Protein AF-A0A813GAP5-F1 (afdb_monomer)

Organism: Polarella glacialis (NCBI:txid89957)

Radius of gyration: 27.64 Å; Cα contacts (8 Å, |Δi|>4): 663; chains: 1; bounding box: 76×73×103 Å

Foldseek 3Di:
DDDDDDDDDDDDDDDDDDDDDDDDDDDDDDDDDDDDDDDDDVPPPDDPPDDDDPDDPPPPPDVDPDLDFVCNVCPPCCVLLLLLLLDDFFKKKQFFLLAPPCPCPVLCVLLQWDQFDDLSSLLRIIHRQDPPPVPCPSVPNDRDDFDAHPVQRAGGIGIDFPQLQLLLSVQCQLCVVVVDLAEAEEEEQAQFPPRSVSSNLCNPVSVVSVDDVPDPDDDRHYAYEYEHQDPVRLVSNVVNCVRRPHPVSVVRYHRDNDHLLDLVVLLVRFLHQEYEPAADALQLSVQLVVQLLVVPDPPPDRCDPNHHDDDPDDPDPVSSVVSVPPRRDVVVLLVSLVSSLSNVLSNVSSYDLNHKYKYKYLDDDPSNAVVSVCCNQVVPPHPFHKAKDQDDDVSLVSDNAPDVPADRQWDGDPRYIAGGCSRPSGTGMHMIMMHTD

Nearest PDB structures (foldseek):
  4fp9-assembly1_A  TM=7.943E-01  e=7.924E-19  Homo sapiens
  4fp9-assembly4_D  TM=8.084E-01  e=1.408E-18  Homo sapiens
  7o9m-assembly1_A1  TM=7.989E-01  e=3.752E-19  Homo sapiens
  7of3-assembly1_C  TM=7.895E-01  e=3.974E-19  Homo sapiens
  7ods-assembly1_x  TM=7.814E-01  e=2.231E-18  Homo sapiens

InterPro domains:
  IPR001678 SAM-dependent methyltransferase RsmB-F/NOP2-type domain [PS51686] (81-437)
  IPR023267 RNA (C5-cytosine) methyltransferase [PR02008] (187-197)
  IPR023267 RNA (C5-cytosine) methyltransferase [PR02008] (273-285)
  IPR023267 RNA (C5-cytosine) methyltransferase [PR02008] (354-370)
  IPR023267 RNA (C5-cytosine) methyltransferase [PTHR22807] (160-380)
  IPR029063 S-adenosyl-L-methionine-dependent methyltransferase superfamily [G3DSA:3.40.50.150] (67-434)
  IPR029063 S-adenosyl-L-methionine-dependent methyltransferase superfamily [SSF53335] (155-434)
  IPR049560 SAM-dependent methyltransferase RsmB-F/NOP2-type, catalytic core [PF01189] (185-283)

pLDDT: mean 74.93, std 25.55, range [23.34, 98.62]

Solvent-accessible surface area (backbone atoms only — not comparable to full-atom values): 26090 Å² total; per-residue (Å²): 134,89,81,88,92,86,90,91,85,83,90,87,88,83,88,87,82,89,77,92,83,86,88,88,80,91,85,90,90,88,91,82,88,84,87,84,80,77,100,76,79,89,70,76,76,70,84,77,72,88,74,78,74,80,82,78,80,78,79,74,86,67,92,63,93,67,86,66,37,70,52,69,77,43,47,90,50,28,68,54,41,52,54,32,46,74,45,82,78,57,64,22,31,40,47,34,64,66,22,60,87,69,70,45,49,67,61,38,47,75,72,54,32,42,73,33,53,64,63,37,27,74,44,32,28,27,30,65,85,56,91,88,62,86,50,89,81,56,95,72,86,67,81,76,82,63,54,57,28,92,89,70,62,21,28,30,39,48,81,38,42,57,42,62,44,47,55,39,45,53,43,50,51,62,43,53,83,61,66,60,91,58,72,44,36,34,37,30,44,42,34,52,62,28,70,43,54,48,45,46,43,43,55,72,50,39,61,74,59,67,67,56,97,83,67,86,69,81,75,72,56,53,37,38,36,33,24,18,67,51,73,67,46,38,50,47,20,58,51,44,48,65,39,48,44,51,79,72,59,49,75,34,47,51,75,41,84,40,54,45,53,40,42,84,59,50,57,78,75,41,66,17,46,33,35,37,35,53,39,77,58,76,32,50,51,62,49,40,56,52,43,43,69,66,68,56,64,98,78,63,82,78,67,42,100,90,48,89,69,73,73,93,64,74,65,57,72,65,54,48,49,51,34,74,60,58,78,63,61,54,68,56,36,54,52,32,22,52,53,42,34,40,25,49,53,25,46,56,78,29,39,37,80,91,21,43,38,21,43,29,31,44,34,83,54,52,61,60,39,53,49,24,56,44,50,59,59,71,64,68,82,54,102,62,62,61,43,62,48,55,76,91,57,67,62,68,73,22,48,86,75,58,62,96,88,54,66,73,46,66,40,75,54,99,41,13,37,35,30,43,22,62,62,70,44,30,50,50,24,32,35,26,42,37,36,59,113

Structure (mmCIF, N/CA/C/O backbone):
data_AF-A0A813GAP5-F1
#
_entry.id   AF-A0A813GAP5-F1
#
loop_
_atom_site.group_PDB
_atom_site.id
_atom_site.type_symbol
_atom_site.label_atom_id
_atom_site.label_alt_id
_atom_site.label_comp_id
_atom_site.label_asym_id
_atom_site.label_entity_id
_atom_site.label_seq_id
_atom_site.pdbx_PDB_ins_code
_atom_site.Cartn_x
_atom_site.Cartn_y
_atom_site.Cartn_z
_atom_site.occupancy
_atom_site.B_iso_or_equiv
_atom_site.auth_seq_id
_atom_site.auth_comp_id
_atom_site.auth_asym_id
_atom_site.auth_atom_id
_atom_site.pdbx_PDB_model_num
ATOM 1 N N . MET A 1 1 ? -48.094 9.327 63.897 1.00 32.97 1 MET A N 1
ATOM 2 C CA . MET A 1 1 ? -47.807 8.462 65.067 1.00 32.97 1 MET A CA 1
ATOM 3 C C . MET A 1 1 ? -46.665 7.540 64.631 1.00 32.97 1 MET A C 1
ATOM 5 O O . MET A 1 1 ? -46.788 6.983 63.554 1.00 32.97 1 MET A O 1
ATOM 9 N N . ALA A 1 2 ? -45.441 7.646 65.166 1.00 32.38 2 ALA A N 1
ATOM 10 C CA . ALA A 1 2 ? -44.987 7.247 66.517 1.00 32.38 2 ALA A CA 1
ATOM 11 C C . ALA A 1 2 ? -44.804 5.704 66.615 1.00 32.38 2 ALA A C 1
ATOM 13 O O . ALA A 1 2 ? -45.717 4.997 66.215 1.00 32.38 2 ALA A O 1
ATOM 14 N N . THR A 1 3 ? -43.685 5.119 67.092 1.00 31.72 3 THR A N 1
ATOM 15 C CA . THR A 1 3 ? -42.487 5.697 67.765 1.00 31.72 3 THR A CA 1
ATOM 16 C C . THR A 1 3 ? -41.275 4.728 67.818 1.00 31.72 3 THR A C 1
ATOM 18 O O . THR A 1 3 ? -41.477 3.525 67.767 1.00 31.72 3 THR A O 1
ATOM 21 N N . SER A 1 4 ? -40.064 5.263 68.090 1.00 31.27 4 SER A N 1
ATOM 22 C CA . SER A 1 4 ? -38.826 4.590 68.603 1.00 31.27 4 SER A CA 1
ATOM 23 C C . SER A 1 4 ? -38.105 3.570 67.683 1.00 31.27 4 SER A C 1
ATOM 25 O O . SER A 1 4 ? -38.761 2.740 67.079 1.00 31.27 4 SER A O 1
ATOM 27 N N . ARG A 1 5 ? -36.778 3.547 67.420 1.00 35.41 5 ARG A N 1
ATOM 28 C CA . ARG A 1 5 ? -35.479 3.944 68.059 1.00 35.41 5 ARG A CA 1
ATOM 29 C C . ARG A 1 5 ? -34.800 2.899 68.976 1.00 35.41 5 ARG A C 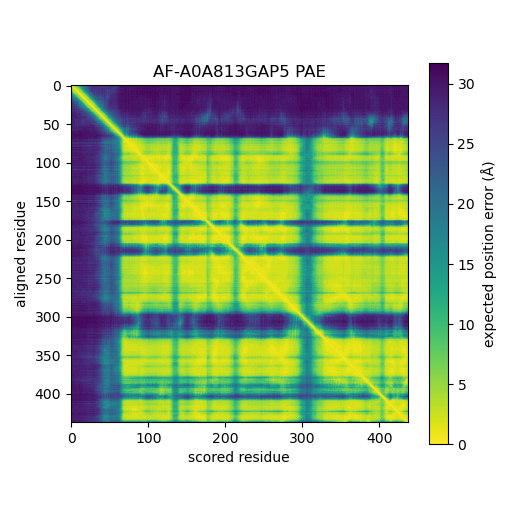1
ATOM 31 O O . ARG A 1 5 ? -35.239 2.735 70.105 1.00 35.41 5 ARG A O 1
ATOM 38 N N . GLN A 1 6 ? -33.631 2.393 68.537 1.00 31.12 6 GLN A N 1
ATOM 39 C CA . GLN A 1 6 ? -32.286 2.305 69.191 1.00 31.12 6 GLN A CA 1
ATOM 40 C C . GLN A 1 6 ? -31.352 1.514 68.223 1.00 31.12 6 GLN A C 1
ATOM 42 O O . GLN A 1 6 ? -31.842 0.603 67.571 1.00 31.12 6 GLN A O 1
ATOM 47 N N . LYS A 1 7 ? -30.101 1.866 67.856 1.00 32.25 7 LYS A N 1
ATOM 48 C CA . LYS A 1 7 ? -28.858 2.365 68.516 1.00 32.25 7 LYS A CA 1
ATOM 49 C C . LYS A 1 7 ? -27.957 1.267 69.139 1.00 32.25 7 LYS A C 1
ATOM 51 O O . LYS A 1 7 ? -28.146 0.974 70.309 1.00 32.25 7 LYS A O 1
ATOM 56 N N . HIS A 1 8 ? -26.910 0.794 68.429 1.00 27.58 8 HIS A N 1
ATOM 57 C CA . HIS A 1 8 ? -25.470 1.087 68.701 1.00 27.58 8 HIS A CA 1
ATOM 58 C C . HIS A 1 8 ? -24.443 0.235 67.894 1.00 27.58 8 HIS A C 1
ATOM 60 O O . HIS A 1 8 ? -24.809 -0.647 67.130 1.00 27.58 8 HIS A O 1
ATOM 66 N N . CYS A 1 9 ? -23.156 0.587 68.040 1.00 27.31 9 CYS A N 1
ATOM 67 C CA . CYS A 1 9 ? -21.903 0.022 67.480 1.00 27.31 9 CYS A CA 1
ATOM 68 C C . CYS A 1 9 ? -20.840 0.070 68.639 1.00 27.31 9 CYS A C 1
ATOM 70 O O . CYS A 1 9 ? -21.238 0.566 69.699 1.00 27.31 9 CYS A O 1
ATOM 72 N N . PRO A 1 10 ? -19.529 -0.300 68.544 1.00 43.44 10 PRO A N 1
ATOM 73 C CA . PRO A 1 10 ? -18.728 -0.856 67.435 1.00 43.44 10 PRO A CA 1
ATOM 74 C C . PRO A 1 10 ? -17.697 -1.974 67.826 1.00 43.44 10 PRO A C 1
ATOM 76 O O . PRO A 1 10 ? -17.634 -2.422 68.962 1.00 43.44 10 PRO A O 1
ATOM 79 N N . HIS A 1 11 ? -16.803 -2.317 66.878 1.00 28.80 11 HIS A N 1
ATOM 80 C CA . HIS A 1 11 ? -15.436 -2.881 67.041 1.00 28.80 11 HIS A CA 1
ATOM 81 C C . HIS A 1 11 ? -15.176 -4.254 67.716 1.00 28.80 11 HIS A C 1
ATOM 83 O O . HIS A 1 11 ? -15.356 -4.422 68.917 1.00 28.80 11 HIS A O 1
ATOM 89 N N . ARG A 1 12 ? -14.387 -5.099 67.016 1.00 29.42 12 ARG A N 1
ATOM 90 C CA . ARG A 1 12 ? -13.007 -5.478 67.436 1.00 29.42 12 ARG A CA 1
ATOM 91 C C . ARG A 1 12 ? -12.183 -6.128 66.305 1.00 29.42 12 ARG A C 1
ATOM 93 O O . ARG A 1 12 ? -12.728 -6.822 65.458 1.00 29.42 12 ARG A O 1
ATOM 100 N N . ARG A 1 13 ? -10.857 -5.916 66.319 1.00 30.92 13 ARG A N 1
ATOM 101 C CA . ARG A 1 13 ? -9.849 -6.670 65.534 1.00 30.92 13 ARG A CA 1
ATOM 102 C C . ARG A 1 13 ? -9.282 -7.814 66.387 1.00 30.92 13 ARG A C 1
ATOM 104 O O . ARG A 1 13 ? -9.072 -7.587 67.578 1.00 30.92 13 ARG A O 1
ATOM 111 N N . ARG A 1 14 ? -8.883 -8.943 65.783 1.00 31.77 14 ARG A N 1
ATOM 112 C CA . ARG A 1 14 ? -7.803 -9.822 66.291 1.00 31.77 14 ARG A CA 1
ATOM 113 C C . ARG A 1 14 ? -7.036 -10.489 65.141 1.00 31.77 14 ARG A C 1
ATOM 115 O O . ARG A 1 14 ? -7.650 -10.943 64.185 1.00 31.77 14 ARG A O 1
ATOM 122 N N . LEU A 1 15 ? -5.709 -10.543 65.272 1.00 29.84 15 LEU A N 1
ATOM 123 C CA . LEU A 1 15 ? -4.814 -11.443 64.532 1.00 29.84 15 LEU A CA 1
ATOM 124 C C . LEU A 1 15 ? -4.666 -12.743 65.335 1.00 29.84 15 LEU A C 1
ATOM 126 O O . LEU A 1 15 ? -4.629 -12.661 66.563 1.00 29.84 15 LEU A O 1
ATOM 130 N N . ILE A 1 16 ? -4.460 -13.879 64.661 1.00 30.30 16 ILE A N 1
ATOM 131 C CA . ILE A 1 16 ? -3.707 -15.047 65.164 1.00 30.30 16 ILE A CA 1
ATOM 132 C C . ILE A 1 16 ? -2.895 -15.621 63.980 1.00 30.30 16 ILE A C 1
ATOM 134 O O . ILE A 1 16 ? -3.357 -15.564 62.841 1.00 30.30 16 ILE A O 1
ATOM 138 N N . CYS A 1 17 ? -1.684 -16.123 64.246 1.00 26.16 17 CYS A N 1
ATOM 139 C CA . CYS A 1 17 ? -0.756 -16.735 63.276 1.00 26.16 17 CYS A CA 1
ATOM 140 C C . CYS A 1 17 ? -0.567 -18.247 63.564 1.00 26.16 17 CYS A C 1
ATOM 142 O O . CYS A 1 17 ? -1.227 -18.761 64.462 1.00 26.16 17 CYS A O 1
ATOM 144 N N . PHE A 1 18 ? 0.406 -18.895 62.893 1.00 27.28 18 PHE A N 1
ATOM 145 C CA . PHE A 1 18 ? 0.869 -20.295 63.084 1.00 27.28 18 PHE A CA 1
ATOM 146 C C . PHE A 1 18 ? -0.072 -21.385 62.520 1.00 27.28 18 PHE A C 1
ATOM 148 O O . PHE A 1 18 ? -1.286 -21.234 62.575 1.00 27.28 18 PHE A O 1
ATOM 155 N N . SER A 1 19 ? 0.386 -22.502 61.932 1.00 27.84 19 SER A N 1
ATOM 156 C CA . SER A 1 19 ? 1.729 -22.971 61.498 1.00 27.84 19 SER A CA 1
ATOM 157 C C . SER A 1 19 ? 1.547 -23.751 60.176 1.00 27.84 19 SER A C 1
ATOM 159 O O . SER A 1 19 ? 0.497 -24.344 59.964 1.00 27.84 19 SER A O 1
ATOM 161 N N . VAL A 1 20 ? 2.434 -23.704 59.177 1.00 28.06 20 VAL A N 1
ATOM 162 C CA . VAL A 1 20 ? 3.736 -24.405 59.091 1.00 28.06 20 VAL A CA 1
ATOM 163 C C . VAL A 1 20 ? 3.694 -25.870 59.553 1.00 28.06 20 VAL A C 1
ATOM 165 O O . VAL A 1 20 ? 3.927 -26.174 60.717 1.00 28.06 20 VAL A O 1
ATOM 168 N N . LEU A 1 21 ? 3.551 -26.790 58.600 1.00 29.23 21 LEU A N 1
ATOM 169 C CA . LEU A 1 21 ? 4.297 -28.047 58.633 1.00 29.23 21 LEU A CA 1
ATOM 170 C C . LEU A 1 21 ? 4.690 -28.414 57.200 1.00 29.23 21 LEU A C 1
ATOM 172 O O . LEU A 1 21 ? 3.867 -28.339 56.290 1.00 29.23 21 LEU A O 1
ATOM 176 N N . ALA A 1 22 ? 5.950 -28.782 57.003 1.00 28.31 22 ALA A N 1
ATOM 177 C CA . ALA A 1 22 ? 6.469 -29.269 55.734 1.00 28.31 22 ALA A CA 1
ATOM 178 C C . ALA A 1 22 ? 7.075 -30.656 55.950 1.00 28.31 22 ALA A C 1
ATOM 180 O O . ALA A 1 22 ? 7.676 -30.905 56.994 1.00 28.31 22 ALA A O 1
ATOM 181 N N . LEU A 1 23 ? 6.987 -31.520 54.942 1.00 27.92 23 LEU A N 1
ATOM 182 C CA . LEU A 1 23 ? 7.902 -32.646 54.808 1.00 27.92 23 LEU A CA 1
ATOM 183 C C . LEU A 1 23 ? 8.300 -32.776 53.337 1.00 27.92 23 LEU A C 1
ATOM 185 O O . LEU A 1 23 ? 7.443 -32.820 52.457 1.00 27.92 23 LEU A O 1
ATOM 189 N N . LEU A 1 24 ? 9.605 -32.767 53.079 1.00 29.19 24 LEU A N 1
ATOM 190 C CA . LEU A 1 24 ? 10.184 -32.733 51.740 1.00 29.19 24 LEU A CA 1
ATOM 191 C C . LEU A 1 24 ? 11.484 -33.539 51.772 1.00 29.19 24 LEU A C 1
ATOM 193 O O . LEU A 1 24 ? 12.425 -33.158 52.462 1.00 29.19 24 LEU A O 1
ATOM 197 N N . VAL A 1 25 ? 11.525 -34.646 51.027 1.00 28.17 25 VAL A N 1
ATOM 198 C CA . VAL A 1 25 ? 12.720 -35.473 50.788 1.00 28.17 25 VAL A CA 1
ATOM 199 C C . VAL A 1 25 ? 12.652 -35.888 49.300 1.00 28.17 25 VAL A C 1
ATOM 201 O O . VAL A 1 25 ? 11.611 -36.391 48.893 1.00 28.17 25 VAL A O 1
ATOM 204 N N . PHE A 1 26 ? 13.530 -35.454 48.377 1.00 27.23 26 PHE A N 1
ATOM 205 C CA . PHE A 1 26 ? 14.974 -35.753 48.173 1.00 27.23 26 PHE A CA 1
ATOM 206 C C . PHE A 1 26 ? 15.254 -37.206 47.704 1.00 27.23 26 PHE A C 1
ATOM 208 O O . PHE A 1 26 ? 14.568 -38.108 48.163 1.00 27.23 26 PHE A O 1
ATOM 215 N N . VAL A 1 27 ? 16.257 -37.548 46.866 1.00 28.38 27 VAL A N 1
ATOM 216 C CA . VAL A 1 27 ? 17.130 -36.849 45.863 1.00 28.38 27 VAL A CA 1
ATOM 217 C C . VAL A 1 27 ? 17.968 -37.946 45.136 1.00 28.38 27 VAL A C 1
ATOM 219 O O . VAL A 1 27 ? 18.045 -39.047 45.669 1.00 28.38 27 VAL A O 1
ATOM 222 N N . LEU A 1 28 ? 18.649 -37.820 43.982 1.00 26.97 28 LEU A N 1
ATOM 223 C CA . LEU A 1 28 ? 18.923 -36.755 42.983 1.00 26.97 28 LEU A CA 1
ATOM 224 C C . LEU A 1 28 ? 18.456 -37.276 41.579 1.00 26.97 28 LEU A C 1
ATOM 226 O O . LEU A 1 28 ? 17.407 -37.907 41.569 1.00 26.97 28 LEU A O 1
ATOM 230 N N . SER A 1 29 ? 19.012 -37.122 40.356 1.00 25.95 29 SER A N 1
ATOM 231 C CA . SER A 1 29 ? 20.160 -36.474 39.648 1.00 25.95 29 SER A CA 1
ATOM 232 C C . SER A 1 29 ? 19.762 -36.394 38.144 1.00 25.95 29 SER A C 1
ATOM 234 O O . SER A 1 29 ? 18.914 -37.177 37.732 1.00 25.95 29 SER A O 1
ATOM 236 N N . THR A 1 30 ? 20.293 -35.593 37.206 1.00 28.34 30 THR A N 1
ATOM 237 C CA . THR A 1 30 ? 21.153 -34.387 37.181 1.00 28.34 30 THR A CA 1
ATOM 238 C C . THR A 1 30 ? 21.088 -33.800 35.761 1.00 28.34 30 THR A C 1
ATOM 240 O O . THR A 1 30 ? 21.492 -34.490 34.830 1.00 28.34 30 THR A O 1
ATOM 243 N N . ASN A 1 31 ? 20.643 -32.546 35.588 1.00 25.08 31 ASN A N 1
ATOM 244 C CA . ASN A 1 31 ? 21.322 -31.536 34.750 1.00 25.08 31 ASN A CA 1
ATOM 245 C C . ASN A 1 31 ? 20.569 -30.191 34.705 1.00 25.08 31 ASN A C 1
ATOM 247 O O . ASN A 1 31 ? 19.380 -30.114 34.403 1.00 25.08 31 ASN A O 1
ATOM 251 N N . ARG A 1 32 ? 21.317 -29.126 34.994 1.00 26.50 32 ARG A N 1
ATOM 252 C CA . ARG A 1 32 ? 21.067 -27.696 34.743 1.00 26.50 32 ARG A CA 1
ATOM 253 C C . ARG A 1 32 ? 22.462 -27.061 34.697 1.00 26.50 32 ARG A C 1
ATOM 255 O O . ARG A 1 32 ? 23.306 -27.479 35.490 1.00 26.50 32 ARG A O 1
ATOM 262 N N . PRO A 1 33 ? 22.718 -26.112 33.789 1.00 26.16 33 PRO A N 1
ATOM 263 C CA . PRO A 1 33 ? 22.191 -24.752 33.957 1.00 26.16 33 PRO A CA 1
ATOM 264 C C . PRO A 1 33 ? 21.557 -24.224 32.641 1.00 26.16 33 PRO A C 1
ATOM 266 O O . PRO A 1 33 ? 21.410 -24.993 31.701 1.00 26.16 33 PRO A O 1
ATOM 269 N N . GLU A 1 34 ? 21.043 -22.998 32.500 1.00 23.34 34 GLU A N 1
ATOM 270 C CA . GLU A 1 34 ? 21.000 -21.808 33.371 1.00 23.34 34 GLU A CA 1
ATOM 271 C C . GLU A 1 34 ? 19.559 -21.280 33.557 1.00 23.34 34 GLU A C 1
ATOM 273 O O . GLU A 1 34 ? 18.608 -21.741 32.924 1.00 23.34 34 GLU A O 1
ATOM 278 N N . ARG A 1 35 ? 19.384 -20.278 34.429 1.00 29.66 35 ARG A N 1
ATOM 279 C CA . ARG A 1 35 ? 18.215 -19.382 34.431 1.00 29.66 35 ARG A CA 1
ATOM 280 C C . ARG A 1 35 ? 18.698 -17.969 34.113 1.00 29.66 35 ARG A C 1
ATOM 282 O O . ARG A 1 35 ? 19.306 -17.352 34.982 1.00 29.66 35 ARG A O 1
ATOM 289 N N . HIS A 1 36 ? 18.365 -17.447 32.935 1.00 24.34 36 HIS A N 1
ATOM 290 C CA . HIS A 1 36 ? 18.523 -16.022 32.623 1.00 24.34 36 HIS A CA 1
ATOM 291 C C . HIS A 1 36 ? 17.184 -15.253 32.743 1.00 24.34 36 HIS A C 1
ATOM 293 O O . HIS A 1 36 ? 16.124 -15.885 32.790 1.00 24.34 36 HIS A O 1
ATOM 299 N N . PRO A 1 37 ? 17.213 -13.917 32.942 1.00 26.75 37 PRO A N 1
ATOM 300 C CA . PRO A 1 37 ? 16.136 -13.199 33.632 1.00 26.75 37 PRO A CA 1
ATOM 301 C C . PRO A 1 37 ? 15.195 -12.393 32.715 1.00 26.75 37 PRO A C 1
ATOM 303 O O . PRO A 1 37 ? 15.555 -12.084 31.591 1.00 26.75 37 PRO A O 1
ATOM 306 N N . GLN A 1 38 ? 14.062 -11.954 33.293 1.00 23.53 38 GLN A N 1
ATOM 307 C CA . GLN A 1 38 ? 13.274 -10.739 32.962 1.00 23.53 38 GLN A CA 1
ATOM 308 C C . GLN A 1 38 ? 12.760 -10.599 31.503 1.00 23.53 38 GLN A C 1
ATOM 310 O O . GLN A 1 38 ? 13.500 -10.556 30.537 1.00 23.53 38 GLN A O 1
ATOM 315 N N . VAL A 1 39 ? 11.457 -10.448 31.242 1.00 32.47 39 VAL A N 1
ATOM 316 C CA . VAL A 1 39 ? 10.607 -9.312 31.671 1.00 32.47 39 VAL A CA 1
ATOM 317 C C . VAL A 1 39 ? 11.249 -7.937 31.371 1.00 32.47 39 VAL A C 1
ATOM 319 O O . VAL A 1 39 ? 11.177 -7.023 32.186 1.00 32.47 39 VAL A O 1
ATOM 322 N N . ALA A 1 40 ? 11.904 -7.777 30.208 1.00 26.92 40 ALA A N 1
ATOM 323 C CA . ALA A 1 40 ? 12.468 -6.488 29.778 1.00 26.92 40 ALA A CA 1
ATOM 324 C C . ALA A 1 40 ? 12.705 -6.338 28.249 1.00 26.92 40 ALA A C 1
ATOM 326 O O . ALA A 1 40 ? 13.838 -6.105 27.839 1.00 26.92 40 ALA A O 1
ATOM 327 N N . LEU A 1 41 ? 11.667 -6.392 27.391 1.00 27.52 41 LEU A N 1
ATOM 328 C CA . LEU A 1 41 ? 11.830 -6.077 25.948 1.00 27.52 41 LEU A CA 1
ATOM 329 C C . LEU A 1 41 ? 10.796 -5.114 25.318 1.00 27.52 41 LEU A C 1
ATOM 331 O O . LEU A 1 41 ? 10.712 -5.009 24.103 1.00 27.52 41 LEU A O 1
ATOM 335 N N . LEU A 1 42 ? 10.097 -4.309 26.128 1.00 27.69 42 LEU A N 1
ATOM 336 C CA . LEU A 1 42 ? 9.394 -3.090 25.668 1.00 27.69 42 LEU A CA 1
ATOM 337 C C . LEU A 1 42 ? 10.173 -1.802 26.017 1.00 27.69 42 LEU A C 1
ATOM 339 O O . LEU A 1 42 ? 9.601 -0.739 26.226 1.00 27.69 42 LEU A O 1
ATOM 3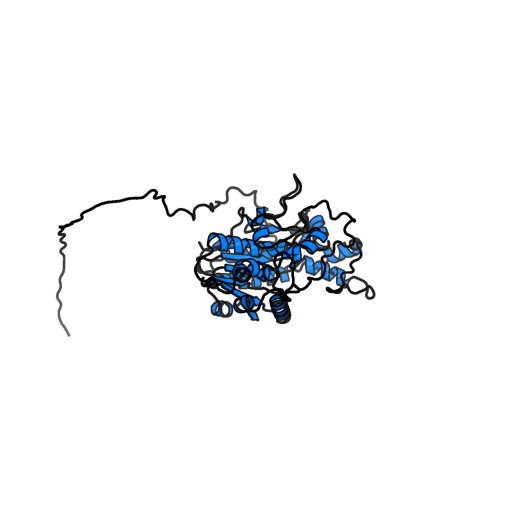43 N N . ARG A 1 43 ? 11.506 -1.901 26.132 1.00 26.08 43 ARG A N 1
ATOM 344 C CA . ARG A 1 43 ? 12.414 -0.772 26.434 1.00 26.08 43 ARG A CA 1
ATOM 345 C C . ARG A 1 43 ? 13.469 -0.507 25.348 1.00 26.08 43 ARG A C 1
ATOM 347 O O . ARG A 1 43 ? 14.331 0.343 25.546 1.00 26.08 43 ARG A O 1
ATOM 354 N N . GLY A 1 44 ? 13.403 -1.223 24.220 1.00 25.33 44 GLY A N 1
ATOM 355 C CA . GLY A 1 44 ? 14.286 -1.011 23.064 1.00 25.33 44 GLY A CA 1
ATOM 356 C C . GLY A 1 44 ? 13.908 0.229 22.248 1.00 25.33 44 GLY A C 1
ATOM 357 O O . GLY A 1 44 ? 14.775 1.034 21.913 1.00 25.33 44 GLY A O 1
ATOM 358 N N . LEU A 1 45 ? 12.608 0.434 22.007 1.00 32.56 45 LEU A N 1
ATOM 359 C CA . LEU A 1 45 ? 12.086 1.667 21.418 1.00 32.56 45 LEU A CA 1
ATOM 360 C C . LEU A 1 45 ? 12.186 2.798 22.448 1.00 32.56 45 LEU A C 1
ATOM 362 O O . LEU A 1 45 ? 11.367 2.914 23.361 1.00 32.56 45 LEU A O 1
ATOM 366 N N . ARG A 1 46 ? 13.225 3.629 22.328 1.00 25.81 46 ARG A N 1
ATOM 367 C CA . ARG A 1 46 ? 13.359 4.827 23.160 1.00 25.81 46 ARG A CA 1
ATOM 368 C C . ARG A 1 46 ? 12.270 5.826 22.784 1.00 25.81 46 ARG A C 1
ATOM 370 O O . ARG A 1 46 ? 12.200 6.269 21.644 1.00 25.81 46 ARG A O 1
ATOM 377 N N . SER A 1 47 ? 11.490 6.250 23.776 1.00 29.89 47 SER A N 1
ATOM 378 C CA . SER A 1 47 ? 10.714 7.486 23.684 1.00 29.89 47 SER A CA 1
ATOM 379 C C . SER A 1 47 ? 11.678 8.655 23.458 1.00 29.89 47 SER A C 1
ATOM 381 O O . SER A 1 47 ? 12.365 9.104 24.383 1.00 29.89 47 SER A O 1
ATOM 383 N N . CYS A 1 48 ? 11.751 9.130 22.216 1.00 28.19 48 CYS A N 1
ATOM 384 C CA . CYS A 1 48 ? 12.395 10.390 21.885 1.00 28.19 48 CYS A CA 1
ATOM 385 C C . CYS A 1 48 ? 11.552 11.522 22.473 1.00 28.19 48 CYS A C 1
ATOM 387 O O . CYS A 1 48 ? 10.569 11.957 21.878 1.00 28.19 48 CYS A O 1
ATOM 389 N N . ARG A 1 49 ? 11.940 12.014 23.653 1.00 26.58 49 ARG A N 1
ATOM 390 C CA . ARG A 1 49 ? 11.494 13.336 24.105 1.00 26.58 49 ARG A CA 1
ATOM 391 C C . ARG A 1 49 ? 12.017 14.350 23.093 1.00 26.58 49 ARG A C 1
ATOM 393 O O . ARG A 1 49 ? 13.221 14.365 22.846 1.00 26.58 49 ARG A O 1
ATOM 400 N N . CYS A 1 50 ? 11.135 15.165 22.523 1.00 27.92 50 CYS A N 1
ATOM 401 C CA . CYS A 1 50 ? 11.489 16.144 21.500 1.00 27.92 50 CYS A CA 1
ATOM 402 C C . CYS A 1 50 ? 12.541 17.127 22.039 1.00 27.92 50 CYS A C 1
ATOM 404 O O . CYS A 1 50 ? 12.226 18.022 22.822 1.00 27.92 50 CYS A O 1
ATOM 406 N N . ALA A 1 51 ? 13.798 16.935 21.643 1.00 26.78 51 ALA A N 1
ATOM 407 C CA . ALA A 1 51 ? 14.929 17.735 22.084 1.00 26.78 51 ALA A CA 1
ATOM 408 C C . ALA A 1 51 ? 15.363 18.665 20.948 1.00 26.78 51 ALA A C 1
ATOM 410 O O . ALA A 1 51 ? 16.104 18.248 20.065 1.00 26.78 51 ALA A O 1
ATOM 411 N N . GLY A 1 52 ? 14.885 19.912 20.981 1.00 31.42 52 GLY A N 1
ATOM 412 C CA . GLY A 1 52 ? 15.400 21.003 20.147 1.00 31.42 52 GLY A CA 1
ATOM 413 C C . GLY A 1 52 ? 15.376 20.743 18.639 1.00 31.42 52 GLY A C 1
ATOM 414 O O . GLY A 1 52 ? 16.431 20.687 18.013 1.00 31.42 52 GLY A O 1
ATOM 415 N N . GLY A 1 53 ? 14.183 20.647 18.044 1.00 26.50 53 GLY A N 1
ATOM 416 C CA . GLY A 1 53 ? 14.064 20.866 16.599 1.00 26.50 53 GLY A CA 1
ATOM 417 C C . GLY A 1 53 ? 14.526 22.287 16.224 1.00 26.50 53 GLY A C 1
ATOM 418 O O . GLY A 1 53 ? 14.479 23.180 17.078 1.00 26.50 53 GLY A O 1
ATOM 419 N N . PRO A 1 54 ? 14.978 22.525 14.978 1.00 28.25 54 PRO A N 1
ATOM 420 C CA . PRO A 1 54 ? 15.250 23.880 14.507 1.00 28.25 54 PRO A CA 1
ATOM 421 C C . PRO A 1 54 ? 13.985 24.744 14.621 1.00 28.25 54 PRO A C 1
ATOM 423 O O . PRO A 1 54 ? 12.869 24.233 14.533 1.00 28.25 54 PRO A O 1
ATOM 426 N N . SER A 1 55 ? 14.173 26.048 14.837 1.00 26.36 55 SER A N 1
ATOM 427 C CA . SER A 1 55 ? 13.094 27.011 15.091 1.00 26.36 55 SER A CA 1
ATOM 428 C C . SER A 1 55 ? 11.954 26.901 14.079 1.00 26.36 55 SER A C 1
ATOM 430 O O . SER A 1 55 ? 12.209 26.905 12.873 1.00 26.36 55 SER A O 1
ATOM 432 N N . GLU A 1 56 ? 10.716 26.872 14.578 1.00 26.14 56 GLU A N 1
ATOM 433 C CA . GLU A 1 56 ? 9.508 26.830 13.753 1.00 26.14 56 GLU A CA 1
ATOM 434 C C . GLU A 1 56 ? 9.545 27.912 12.659 1.00 26.14 56 GLU A C 1
ATOM 436 O O . GLU A 1 56 ? 9.772 29.088 12.971 1.00 26.14 56 GLU A O 1
ATOM 441 N N . PRO A 1 57 ? 9.277 27.574 11.383 1.00 28.66 57 PRO A N 1
ATOM 442 C CA . PRO A 1 57 ? 8.892 28.587 10.419 1.00 28.66 57 PRO A CA 1
ATOM 443 C C . PRO A 1 57 ? 7.535 29.132 10.869 1.00 28.66 57 PRO A C 1
ATOM 445 O O . PRO A 1 57 ? 6.516 28.457 10.737 1.00 28.66 57 PRO A O 1
ATOM 448 N N . VAL A 1 58 ? 7.531 30.337 11.446 1.00 25.73 58 VAL A N 1
ATOM 449 C CA . VAL A 1 58 ? 6.314 30.990 11.945 1.00 25.73 58 VAL A CA 1
ATOM 450 C C . VAL A 1 58 ? 5.310 31.104 10.799 1.00 25.73 58 VAL A C 1
ATOM 452 O O . VAL A 1 58 ? 5.452 31.956 9.919 1.00 25.73 58 VAL A O 1
ATOM 455 N N . VAL A 1 59 ? 4.289 30.244 10.819 1.00 33.16 59 VAL A N 1
ATOM 456 C CA . VAL A 1 59 ? 3.170 30.292 9.877 1.00 33.16 59 VAL A CA 1
ATOM 457 C C . VAL A 1 59 ? 2.382 31.555 10.191 1.00 33.16 59 VAL A C 1
ATOM 459 O O . VAL A 1 59 ? 1.556 31.591 11.103 1.00 33.16 59 VAL A O 1
ATOM 462 N N . SER A 1 60 ? 2.690 32.626 9.464 1.00 25.95 60 SER A N 1
ATOM 463 C CA . SER A 1 60 ? 2.028 33.909 9.634 1.00 25.95 60 SER A CA 1
ATOM 464 C C . SER A 1 60 ? 0.547 33.752 9.298 1.00 25.95 60 SER A C 1
ATOM 466 O O . SER A 1 60 ? 0.168 33.406 8.180 1.00 25.95 60 SER A O 1
ATOM 468 N N . THR A 1 61 ? -0.311 34.005 10.285 1.00 31.78 61 THR A N 1
ATOM 469 C CA . THR A 1 61 ? -1.770 33.878 10.182 1.00 31.78 61 THR A CA 1
ATOM 470 C C . THR A 1 61 ? -2.389 35.043 9.403 1.00 31.78 61 THR A C 1
ATOM 472 O O . THR A 1 61 ? -3.300 35.728 9.863 1.00 31.78 61 THR A O 1
ATOM 475 N N . SER A 1 62 ? -1.898 35.263 8.182 1.00 29.42 62 SER A N 1
ATOM 476 C CA . SER A 1 62 ? -2.546 36.120 7.196 1.00 29.42 62 SER A CA 1
ATOM 477 C C . SER A 1 62 ? -3.825 35.437 6.722 1.00 29.42 62 SER A C 1
ATOM 479 O O . SER A 1 62 ? -3.782 34.389 6.080 1.00 29.42 62 SER A O 1
ATOM 481 N N . SER A 1 63 ? -4.976 36.033 7.025 1.00 33.38 63 SER A N 1
ATOM 482 C CA . SER A 1 63 ? -6.316 35.527 6.699 1.00 33.38 63 SER A CA 1
ATOM 483 C C . SER A 1 63 ? -6.692 35.690 5.216 1.00 33.38 63 SER A C 1
ATOM 485 O O . SER A 1 63 ? -7.839 35.970 4.870 1.00 33.38 63 SER A O 1
ATOM 487 N N . THR A 1 64 ? -5.724 35.490 4.321 1.00 32.19 64 THR A N 1
ATOM 488 C CA . THR A 1 64 ? -5.939 35.473 2.873 1.00 32.19 64 THR A CA 1
ATOM 489 C C . THR A 1 64 ? -6.215 34.038 2.427 1.00 32.19 64 THR A C 1
ATOM 491 O O . THR A 1 64 ? -5.437 33.138 2.736 1.00 32.19 64 THR A O 1
ATOM 494 N N . LEU A 1 65 ? -7.286 33.810 1.659 1.00 41.03 65 LEU A N 1
ATOM 495 C CA . LEU A 1 65 ? -7.577 32.521 1.008 1.00 41.03 65 LEU A CA 1
ATOM 496 C C . LEU A 1 65 ? -6.620 32.282 -0.175 1.00 41.03 65 LEU A C 1
ATOM 498 O O . LEU A 1 65 ? -7.017 32.282 -1.339 1.00 41.03 65 LEU A O 1
ATOM 502 N N . GLY A 1 66 ? -5.334 32.128 0.134 1.00 39.06 66 GLY A N 1
ATOM 503 C CA . GLY A 1 66 ? -4.296 31.820 -0.838 1.00 39.06 66 GLY A CA 1
ATOM 504 C C . GLY A 1 66 ? -4.503 30.434 -1.441 1.00 39.06 66 GLY A C 1
ATOM 505 O O . GLY A 1 66 ? -4.678 29.450 -0.722 1.00 39.06 66 GLY A O 1
ATOM 506 N N . LEU A 1 67 ? -4.435 30.351 -2.769 1.00 48.09 67 LEU A N 1
ATOM 507 C CA . LEU A 1 67 ? -4.320 29.093 -3.506 1.00 48.09 67 LEU A CA 1
ATOM 508 C C . LEU A 1 67 ? -2.896 28.545 -3.336 1.00 48.09 67 LEU A C 1
ATOM 510 O O . LEU A 1 67 ? -2.102 28.580 -4.272 1.00 48.09 67 LEU A O 1
ATOM 514 N N . GLY A 1 68 ? -2.565 28.106 -2.119 1.00 58.25 68 GLY A N 1
ATOM 515 C CA . GLY A 1 68 ? -1.267 27.515 -1.805 1.00 58.25 68 GLY A CA 1
ATOM 516 C C . GLY A 1 68 ? -1.008 26.306 -2.697 1.00 58.25 68 GLY A C 1
ATOM 517 O O . GLY A 1 68 ? -1.864 25.430 -2.826 1.00 58.25 68 GLY A O 1
ATOM 518 N N . THR A 1 69 ? 0.150 26.283 -3.345 1.00 73.88 69 THR A N 1
ATOM 519 C CA . THR A 1 69 ? 0.530 25.253 -4.310 1.00 73.88 69 THR A CA 1
ATOM 520 C C . THR A 1 69 ? 1.621 24.347 -3.748 1.00 73.88 69 THR A C 1
ATOM 522 O O . THR A 1 69 ? 2.385 24.724 -2.861 1.00 73.88 69 THR A O 1
ATOM 525 N N . LEU A 1 70 ? 1.786 23.169 -4.350 1.00 82.44 70 LEU A N 1
ATOM 526 C CA . LEU A 1 70 ? 2.920 22.282 -4.062 1.00 82.44 70 LEU A CA 1
ATOM 527 C C . LEU A 1 70 ? 4.283 22.941 -4.348 1.00 82.44 70 LEU A C 1
ATOM 529 O O . LEU A 1 70 ? 5.292 22.548 -3.769 1.00 82.44 70 LEU A O 1
ATOM 533 N N . LYS A 1 71 ? 4.330 23.965 -5.210 1.00 83.62 71 LYS A N 1
ATOM 534 C CA . LYS A 1 71 ? 5.536 24.773 -5.426 1.00 83.62 71 LYS A CA 1
ATOM 535 C C . LYS A 1 71 ? 5.869 25.635 -4.207 1.00 83.62 71 LYS A C 1
ATOM 537 O O . LYS A 1 71 ? 7.047 25.848 -3.942 1.00 83.62 71 LYS A O 1
ATOM 542 N N . ASP A 1 72 ? 4.868 26.105 -3.472 1.00 84.12 72 ASP A N 1
ATOM 543 C CA . ASP A 1 72 ? 5.071 26.879 -2.244 1.00 84.12 72 ASP A CA 1
ATOM 544 C C . ASP A 1 72 ? 5.475 25.952 -1.087 1.00 84.12 72 ASP A C 1
ATOM 546 O O . ASP A 1 72 ? 6.373 26.283 -0.319 1.00 84.12 72 ASP A O 1
ATOM 550 N N . GLU A 1 73 ? 4.889 24.749 -1.025 1.00 86.00 73 GLU A N 1
ATOM 551 C CA . GLU A 1 73 ? 5.222 23.718 -0.032 1.00 86.00 73 GLU A CA 1
ATOM 552 C C . GLU A 1 73 ? 6.647 23.149 -0.205 1.00 86.00 73 GLU A C 1
ATOM 554 O O . GLU A 1 73 ? 7.366 22.972 0.776 1.00 86.00 73 GLU A O 1
ATOM 559 N N . TYR A 1 74 ? 7.092 22.909 -1.446 1.00 88.94 74 TYR A N 1
ATOM 560 C CA . TYR A 1 74 ? 8.428 22.362 -1.741 1.00 88.94 74 TYR A CA 1
ATOM 561 C C . TYR A 1 74 ? 9.479 23.412 -2.146 1.00 88.94 74 TYR A C 1
ATOM 563 O O . TYR A 1 74 ? 10.654 23.071 -2.314 1.00 88.94 74 TYR A O 1
ATOM 571 N N . GLY A 1 75 ? 9.096 24.678 -2.319 1.00 89.31 75 GLY A N 1
ATOM 572 C CA . GLY A 1 75 ? 9.994 25.805 -2.585 1.00 89.31 75 GLY A CA 1
ATOM 573 C C . GLY A 1 75 ? 11.033 25.547 -3.686 1.00 89.31 75 GLY A C 1
ATOM 574 O O . GLY A 1 75 ? 10.711 25.200 -4.825 1.00 89.31 75 GLY A O 1
ATOM 575 N N . SER A 1 76 ? 12.315 25.697 -3.340 1.00 90.94 76 SER A N 1
ATOM 576 C CA . SER A 1 76 ? 13.455 25.490 -4.248 1.00 90.94 76 SER A CA 1
ATOM 577 C C . SER A 1 76 ? 13.642 24.041 -4.714 1.00 90.94 76 SER A C 1
ATOM 579 O O . SER A 1 76 ? 14.296 23.818 -5.732 1.00 90.94 76 SER A O 1
ATOM 581 N N . ARG A 1 77 ? 13.054 23.053 -4.024 1.00 90.38 77 ARG A N 1
ATOM 582 C CA . ARG A 1 77 ? 13.080 21.638 -4.426 1.00 90.38 77 ARG A CA 1
ATOM 583 C C . ARG A 1 77 ? 12.064 21.323 -5.525 1.00 90.38 77 ARG A C 1
ATOM 585 O O . ARG A 1 77 ? 12.278 20.380 -6.291 1.00 90.38 77 ARG A O 1
ATOM 592 N N . TRP A 1 78 ? 10.989 22.113 -5.640 1.00 88.75 78 TRP A N 1
ATOM 593 C CA . TRP A 1 78 ? 9.889 21.844 -6.572 1.00 88.75 78 TRP A CA 1
ATOM 594 C C . TRP A 1 78 ? 10.338 21.564 -8.020 1.00 88.75 78 TRP A C 1
ATOM 596 O O . TRP A 1 78 ? 9.865 20.575 -8.572 1.00 88.75 78 TRP A O 1
ATOM 606 N N . PRO A 1 79 ? 11.276 22.306 -8.650 1.00 87.00 79 PRO A N 1
ATOM 607 C CA . PRO A 1 79 ? 11.701 22.015 -10.022 1.00 87.00 79 PRO A CA 1
ATOM 608 C C . PRO A 1 79 ? 12.288 20.606 -10.207 1.00 87.00 79 PRO A C 1
ATOM 610 O O . PRO A 1 79 ? 11.948 19.932 -11.176 1.00 87.00 79 PRO A O 1
ATOM 613 N N . SER A 1 80 ? 13.094 20.118 -9.256 1.00 88.69 80 SER A N 1
ATOM 614 C CA . SER A 1 80 ? 13.657 18.759 -9.305 1.00 88.69 80 SER A CA 1
ATOM 615 C C . SER A 1 80 ? 12.582 17.689 -9.083 1.00 88.69 80 SER A C 1
ATOM 617 O O . SER A 1 80 ? 12.434 16.764 -9.885 1.00 88.69 80 SER A O 1
ATOM 619 N N . LEU A 1 81 ? 11.765 17.864 -8.037 1.00 88.94 81 LEU A N 1
ATOM 620 C CA . LEU A 1 81 ? 10.661 16.965 -7.694 1.00 88.94 81 LEU A CA 1
ATOM 621 C C . LEU A 1 81 ? 9.635 16.860 -8.833 1.00 88.94 81 LEU A C 1
ATOM 623 O O . LEU A 1 81 ? 9.236 15.763 -9.218 1.00 88.94 81 LEU A O 1
ATOM 627 N N . SER A 1 82 ? 9.269 17.996 -9.424 1.00 85.44 82 SER A N 1
ATOM 628 C CA . SER A 1 82 ? 8.359 18.095 -10.565 1.00 85.44 82 SER A CA 1
ATOM 629 C C . SER A 1 82 ? 8.886 17.352 -11.798 1.00 85.44 82 SER A C 1
ATOM 631 O O . SER A 1 82 ? 8.169 16.525 -12.362 1.00 85.44 82 SER A O 1
ATOM 633 N N . ALA A 1 83 ? 10.165 17.523 -12.153 1.00 85.44 83 ALA A N 1
ATOM 634 C CA . ALA A 1 83 ? 10.793 16.768 -13.236 1.00 85.44 83 ALA A CA 1
ATOM 635 C C . ALA A 1 83 ? 10.816 15.252 -12.951 1.00 85.44 83 ALA A C 1
ATOM 637 O O . ALA A 1 83 ? 10.526 14.450 -13.838 1.00 85.44 83 ALA A O 1
ATOM 638 N N . ALA A 1 84 ? 11.106 14.839 -11.714 1.00 87.44 84 ALA A N 1
ATOM 639 C CA . ALA A 1 84 ? 11.140 13.429 -11.317 1.00 87.44 84 ALA A CA 1
ATOM 640 C C . ALA A 1 84 ? 9.750 12.758 -11.236 1.00 87.44 84 ALA A C 1
ATOM 642 O O . ALA A 1 84 ? 9.630 11.540 -11.415 1.00 87.44 84 ALA A O 1
ATOM 643 N N . LEU A 1 85 ? 8.685 13.537 -11.019 1.00 87.62 85 LEU A N 1
ATOM 644 C CA . LEU A 1 85 ? 7.300 13.068 -11.117 1.00 87.62 85 LEU A CA 1
ATOM 645 C C . LEU A 1 85 ? 6.904 12.744 -12.563 1.00 87.62 85 LEU A C 1
ATOM 647 O O . LEU A 1 85 ? 6.190 11.762 -12.770 1.00 87.62 85 LEU A O 1
ATOM 651 N N . LEU A 1 86 ? 7.381 13.529 -13.539 1.00 85.06 86 LEU A N 1
ATOM 652 C CA . LEU A 1 86 ? 7.086 13.341 -14.967 1.00 85.06 86 LEU A CA 1
ATOM 653 C C . LEU A 1 86 ? 7.917 12.234 -15.641 1.00 85.06 86 LEU A C 1
ATOM 655 O O . LEU A 1 86 ? 7.504 11.722 -16.682 1.00 85.06 86 LEU A O 1
ATOM 659 N N . ARG A 1 87 ? 9.065 11.844 -15.069 1.00 82.69 87 ARG A N 1
ATOM 660 C CA . ARG A 1 87 ? 9.872 10.716 -15.573 1.00 82.69 87 ARG A CA 1
ATOM 661 C C . ARG A 1 87 ? 9.081 9.393 -15.539 1.00 82.69 87 ARG A C 1
ATOM 663 O O . ARG A 1 87 ? 8.274 9.192 -14.625 1.00 82.69 87 ARG A O 1
ATOM 670 N N . PRO A 1 88 ? 9.346 8.453 -16.471 1.00 79.19 88 PRO A N 1
ATOM 671 C CA . PRO A 1 88 ? 8.812 7.094 -16.403 1.00 79.19 88 PRO A CA 1
ATOM 672 C C . PRO A 1 88 ? 9.064 6.441 -15.035 1.00 79.19 88 PRO A C 1
ATOM 674 O O . PRO A 1 88 ? 10.122 6.617 -14.429 1.00 79.19 88 PRO A O 1
ATOM 677 N N . LYS A 1 89 ? 8.085 5.676 -14.537 1.00 76.62 89 LYS A N 1
ATOM 678 C CA . LYS A 1 89 ? 8.209 4.965 -13.255 1.00 76.62 89 LYS A CA 1
ATOM 679 C C . LYS A 1 89 ? 9.313 3.904 -13.363 1.00 76.62 89 LYS A C 1
ATOM 681 O O . LYS A 1 89 ? 9.221 3.025 -14.219 1.00 76.62 89 LYS A O 1
ATOM 686 N N . ARG A 1 90 ? 10.302 3.939 -12.459 1.00 81.56 90 ARG A N 1
ATOM 687 C CA . ARG A 1 90 ? 11.118 2.751 -12.149 1.00 81.56 90 ARG A CA 1
ATOM 688 C C . ARG A 1 90 ? 10.178 1.670 -11.604 1.00 81.56 90 ARG A C 1
ATOM 690 O O . ARG A 1 90 ? 9.224 1.990 -10.891 1.00 81.56 90 ARG A O 1
ATOM 697 N N . TYR A 1 91 ? 10.455 0.404 -11.902 1.00 86.25 91 TYR A N 1
ATOM 698 C CA . TYR A 1 91 ? 9.699 -0.725 -11.361 1.00 86.25 91 TYR A CA 1
ATOM 699 C C . TYR A 1 91 ? 10.611 -1.659 -10.570 1.00 86.25 91 TYR A C 1
ATOM 701 O O . TYR A 1 91 ? 11.638 -2.117 -11.064 1.00 86.25 91 TYR A O 1
ATOM 709 N N . ALA A 1 92 ? 10.188 -1.957 -9.349 1.00 92.38 92 ALA A N 1
ATOM 710 C CA . ALA A 1 92 ? 10.551 -3.174 -8.650 1.00 92.38 92 ALA A CA 1
ATOM 711 C C . ALA A 1 92 ? 9.520 -4.259 -9.004 1.00 92.38 92 ALA A C 1
ATOM 713 O O . ALA A 1 92 ? 8.492 -3.999 -9.645 1.00 92.38 92 ALA A O 1
ATOM 714 N N . VAL A 1 93 ? 9.763 -5.485 -8.555 1.00 95.88 93 VAL A N 1
ATOM 715 C CA . VAL A 1 93 ? 8.768 -6.554 -8.613 1.00 95.88 93 VAL A CA 1
ATOM 716 C C . VAL A 1 93 ? 8.658 -7.267 -7.272 1.00 95.88 93 VAL A C 1
ATOM 718 O O . VAL A 1 93 ? 9.651 -7.490 -6.586 1.00 95.88 93 VAL A O 1
ATOM 721 N N . TRP A 1 94 ? 7.443 -7.672 -6.923 1.00 97.56 94 TRP A N 1
ATOM 722 C CA . TRP A 1 94 ? 7.214 -8.710 -5.924 1.00 97.56 94 TRP A CA 1
ATOM 723 C C . TRP A 1 94 ? 7.221 -10.057 -6.644 1.00 97.56 94 TRP A C 1
ATOM 725 O O . TRP A 1 94 ? 6.362 -10.312 -7.492 1.00 97.56 94 TRP A O 1
ATOM 735 N N . VAL A 1 95 ? 8.210 -10.902 -6.361 1.00 97.44 95 VAL A N 1
ATOM 736 C CA . VAL A 1 95 ? 8.292 -12.260 -6.910 1.00 97.44 95 VAL A CA 1
ATOM 737 C C . VAL A 1 95 ? 7.295 -13.143 -6.177 1.00 97.44 95 VAL A C 1
ATOM 739 O O . VAL A 1 95 ? 7.255 -13.164 -4.953 1.00 97.44 95 VAL A O 1
ATOM 742 N N . ASN A 1 96 ? 6.471 -13.874 -6.923 1.00 97.19 96 ASN A N 1
ATOM 743 C CA . ASN A 1 96 ? 5.371 -14.631 -6.346 1.00 97.19 96 ASN A CA 1
ATOM 744 C C . ASN A 1 96 ? 5.875 -15.938 -5.693 1.00 97.19 96 ASN A C 1
ATOM 746 O O . ASN A 1 96 ? 6.257 -16.854 -6.428 1.00 97.19 96 ASN A O 1
ATOM 750 N N . PRO A 1 97 ? 5.824 -16.098 -4.354 1.00 94.69 97 PRO A N 1
ATOM 751 C CA . PRO A 1 97 ? 6.296 -17.313 -3.688 1.00 94.69 97 PRO A CA 1
ATOM 752 C C . PRO A 1 97 ? 5.357 -18.510 -3.879 1.00 94.69 97 PRO A C 1
ATOM 754 O O . PRO A 1 97 ? 5.753 -19.640 -3.614 1.00 94.69 97 PRO A O 1
ATOM 757 N N . PHE A 1 98 ? 4.125 -18.281 -4.347 1.00 95.00 98 PHE A N 1
ATOM 758 C CA . PHE A 1 98 ? 3.164 -19.335 -4.679 1.00 95.00 98 PHE A CA 1
ATOM 759 C C . PHE A 1 98 ? 3.294 -19.833 -6.127 1.00 95.00 98 PHE A C 1
ATOM 761 O O . PHE A 1 98 ? 2.652 -20.814 -6.515 1.00 95.00 98 PHE A O 1
ATOM 768 N N . ALA A 1 99 ? 4.103 -19.156 -6.946 1.00 94.44 99 ALA A N 1
ATOM 769 C CA . ALA A 1 99 ? 4.569 -19.703 -8.210 1.00 94.44 99 ALA A CA 1
ATOM 770 C C . ALA A 1 99 ? 5.651 -20.773 -7.961 1.00 94.44 99 ALA A C 1
ATOM 772 O O . ALA A 1 99 ? 5.924 -21.181 -6.835 1.00 94.44 99 ALA A O 1
ATOM 773 N N . GLU A 1 100 ? 6.271 -21.269 -9.026 1.00 92.12 100 GLU A N 1
ATOM 774 C CA . GLU A 1 100 ? 7.399 -22.186 -8.898 1.00 92.12 100 GLU A CA 1
ATOM 775 C C . GLU A 1 100 ? 8.655 -21.465 -8.366 1.00 92.12 100 GLU A C 1
ATOM 777 O O . GLU A 1 100 ? 9.086 -20.484 -8.983 1.00 92.12 100 GLU A O 1
ATOM 782 N N . PRO A 1 101 ? 9.266 -21.932 -7.254 1.00 90.81 101 PRO A N 1
ATOM 783 C CA . PRO A 1 101 ? 10.470 -21.320 -6.701 1.00 90.81 101 PRO A CA 1
ATOM 784 C C . PRO A 1 101 ? 11.584 -21.199 -7.744 1.00 90.81 101 PRO A C 1
ATOM 786 O O . PRO A 1 101 ? 11.913 -22.156 -8.440 1.00 90.81 101 PRO A O 1
ATOM 789 N N . GLY A 1 102 ? 12.155 -20.001 -7.866 1.00 92.00 102 GLY A N 1
ATOM 790 C CA . GLY A 1 102 ? 13.214 -19.701 -8.832 1.00 92.00 102 GLY A CA 1
ATOM 791 C C . GLY A 1 102 ? 12.755 -19.481 -10.281 1.00 92.00 102 GLY A C 1
ATOM 792 O O . GLY A 1 102 ? 13.520 -18.898 -11.041 1.00 92.00 102 GLY A O 1
ATOM 793 N N . ALA A 1 103 ? 11.523 -19.828 -10.679 1.00 94.69 103 ALA A N 1
ATOM 794 C CA . ALA A 1 103 ? 11.085 -19.715 -12.080 1.00 94.69 103 ALA A CA 1
ATOM 795 C C . ALA A 1 103 ? 11.108 -18.275 -12.633 1.00 94.69 103 ALA A C 1
ATOM 797 O O . ALA A 1 103 ? 11.292 -18.074 -13.831 1.00 94.69 103 ALA A O 1
ATOM 798 N N . ALA A 1 104 ? 10.945 -17.265 -11.772 1.00 95.25 104 ALA A N 1
ATOM 799 C CA . ALA A 1 104 ? 11.059 -15.857 -12.156 1.00 95.25 104 ALA A CA 1
ATOM 800 C C . ALA A 1 104 ? 12.517 -15.393 -12.362 1.00 95.25 104 ALA A C 1
ATOM 802 O O . ALA A 1 104 ? 12.760 -14.437 -13.096 1.00 95.25 104 ALA A O 1
ATOM 803 N N . ALA A 1 105 ? 13.486 -16.047 -11.711 1.00 95.12 105 ALA A N 1
ATOM 804 C CA . ALA A 1 105 ? 14.837 -15.519 -11.537 1.00 95.12 105 ALA A CA 1
ATOM 805 C C . ALA A 1 105 ? 15.639 -15.349 -12.844 1.00 95.12 105 ALA A C 1
ATOM 807 O O . ALA A 1 105 ? 16.267 -14.300 -12.979 1.00 95.12 105 ALA A O 1
ATOM 808 N N . PRO A 1 106 ? 15.622 -16.280 -13.826 1.00 94.19 106 PRO A N 1
ATOM 809 C CA . PRO A 1 106 ? 16.355 -16.085 -15.080 1.00 94.19 106 PRO A CA 1
ATOM 810 C C . PRO A 1 106 ? 15.862 -14.858 -15.854 1.00 94.19 106 PRO A C 1
ATOM 812 O O . PRO A 1 106 ? 16.663 -14.067 -16.345 1.00 94.19 106 PRO A O 1
ATOM 815 N N . LEU A 1 107 ? 14.539 -14.667 -15.900 1.00 92.88 107 LEU A N 1
ATOM 816 C CA . LEU A 1 107 ? 13.913 -13.547 -16.595 1.00 92.88 107 LEU A CA 1
ATOM 817 C C . LEU A 1 107 ? 14.215 -12.218 -15.894 1.00 92.88 107 LEU A C 1
ATOM 819 O O . LEU A 1 107 ? 14.656 -11.275 -16.542 1.00 92.88 107 LEU A O 1
ATOM 823 N N . LEU A 1 108 ? 14.047 -12.151 -14.572 1.00 92.94 108 LEU A N 1
ATOM 824 C CA . LEU A 1 108 ? 14.295 -10.922 -13.8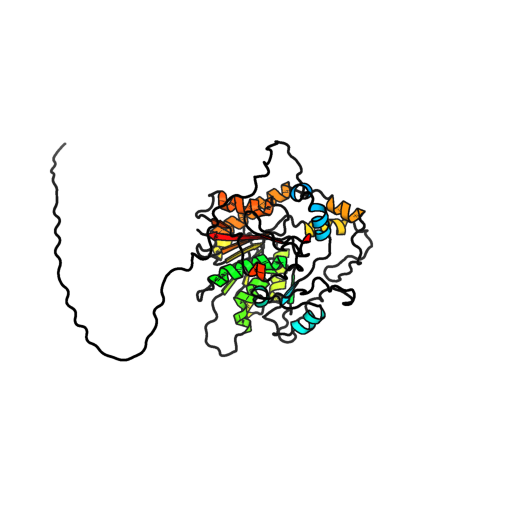15 1.00 92.94 108 LEU A CA 1
ATOM 825 C C . LEU A 1 108 ? 15.770 -10.509 -13.841 1.00 92.94 108 LEU A C 1
ATOM 827 O O . LEU A 1 108 ? 16.051 -9.332 -14.056 1.00 92.94 108 LEU A O 1
ATOM 831 N N . LYS A 1 109 ? 16.704 -11.467 -13.763 1.00 92.50 109 LYS A N 1
ATOM 832 C CA . LYS A 1 109 ? 18.135 -11.187 -13.956 1.00 92.50 109 LYS A CA 1
ATOM 833 C C . LYS A 1 109 ? 18.451 -10.697 -15.369 1.00 92.50 109 LYS A C 1
ATOM 835 O O . LYS A 1 109 ? 19.247 -9.777 -15.511 1.00 92.50 109 LYS A O 1
ATOM 840 N N . SER A 1 110 ? 17.792 -11.227 -16.407 1.00 89.94 110 SER A N 1
ATOM 841 C CA . SER A 1 110 ? 17.943 -10.703 -17.778 1.00 89.94 110 SER A CA 1
ATOM 842 C C . SER A 1 110 ? 17.393 -9.279 -17.962 1.00 89.94 110 SER A C 1
ATOM 844 O O . SER A 1 110 ? 17.812 -8.580 -18.879 1.00 89.94 110 SER A O 1
ATOM 846 N N . CYS A 1 111 ? 16.511 -8.823 -17.065 1.00 87.62 111 CYS A N 1
ATOM 847 C CA . CYS A 1 111 ? 16.037 -7.439 -16.987 1.00 87.62 111 CYS A CA 1
ATOM 848 C C . CYS A 1 111 ? 16.871 -6.553 -16.036 1.00 87.62 111 CYS A C 1
ATOM 850 O O . CYS A 1 111 ? 16.504 -5.401 -15.827 1.00 87.62 111 CYS A O 1
ATOM 852 N N . GLY A 1 112 ? 17.949 -7.067 -15.429 1.00 87.81 112 GLY A N 1
ATOM 853 C CA . GLY A 1 112 ? 18.768 -6.320 -14.466 1.00 87.81 112 GLY A CA 1
ATOM 854 C C . GLY A 1 112 ? 18.151 -6.162 -13.069 1.00 87.81 112 GLY A C 1
ATOM 855 O O . GLY A 1 112 ? 18.542 -5.252 -12.343 1.00 87.81 112 GLY A O 1
ATOM 856 N N . LEU A 1 113 ? 17.188 -7.011 -12.682 1.00 90.62 113 LEU A N 1
ATOM 857 C CA . LEU A 1 113 ? 16.631 -7.042 -11.325 1.00 90.62 113 LEU A CA 1
ATOM 858 C C . LEU A 1 113 ? 17.237 -8.181 -10.499 1.00 90.62 113 LEU A C 1
ATOM 860 O O . LEU A 1 113 ? 17.340 -9.324 -10.951 1.00 90.62 113 LEU A O 1
ATOM 864 N N . GLU A 1 114 ? 17.531 -7.876 -9.240 1.00 92.25 114 GLU A N 1
ATOM 865 C CA . GLU A 1 114 ? 18.063 -8.799 -8.237 1.00 92.25 114 GLU A CA 1
ATOM 866 C C . GLU A 1 114 ? 17.234 -8.726 -6.941 1.00 92.25 114 GLU A C 1
ATOM 868 O O . GLU A 1 114 ? 16.531 -7.732 -6.728 1.00 92.25 114 GLU A O 1
ATOM 873 N N . PRO A 1 115 ? 17.258 -9.760 -6.076 1.00 93.19 115 PRO A N 1
ATOM 874 C CA . PRO A 1 115 ? 16.602 -9.693 -4.772 1.00 93.19 115 PRO A CA 1
ATOM 875 C C . PRO A 1 115 ? 17.206 -8.573 -3.920 1.00 93.19 115 PRO A C 1
ATOM 877 O O . PRO A 1 115 ? 18.427 -8.431 -3.850 1.00 93.19 115 PRO A O 1
ATOM 880 N N . LEU A 1 116 ? 16.352 -7.808 -3.240 1.00 90.88 116 LEU A N 1
ATOM 881 C CA . LEU A 1 116 ? 16.804 -6.835 -2.246 1.00 90.88 116 LEU A CA 1
ATOM 882 C C . LEU A 1 116 ? 17.423 -7.539 -1.021 1.00 90.88 116 LEU A C 1
ATOM 884 O O . LEU A 1 116 ? 17.095 -8.696 -0.748 1.00 90.88 116 LEU A O 1
ATOM 888 N N . PRO A 1 117 ? 18.317 -6.870 -0.271 1.00 87.25 117 PRO A N 1
ATOM 889 C CA . PRO A 1 117 ? 18.863 -7.410 0.970 1.00 87.25 117 PRO A CA 1
ATOM 890 C C . PRO A 1 117 ? 17.828 -7.399 2.108 1.00 87.25 117 PRO A C 1
ATOM 892 O O . PRO A 1 117 ? 16.817 -6.694 2.054 1.00 87.25 117 PRO A O 1
ATOM 895 N N . GLY A 1 118 ? 18.122 -8.162 3.166 1.00 86.94 118 GLY A N 1
ATOM 896 C CA . GLY A 1 118 ? 17.372 -8.149 4.426 1.00 86.94 118 GLY A CA 1
ATOM 897 C C . GLY A 1 118 ? 15.877 -8.437 4.270 1.00 86.94 118 GLY A C 1
ATOM 898 O O . GLY A 1 118 ? 15.448 -9.178 3.379 1.00 86.94 118 GLY A O 1
ATOM 899 N N . PHE A 1 119 ? 15.079 -7.813 5.134 1.00 86.12 119 PHE A N 1
ATOM 900 C CA . PHE A 1 119 ? 13.635 -8.016 5.224 1.00 86.12 119 PHE A CA 1
ATOM 901 C C . PHE A 1 119 ? 12.870 -7.800 3.902 1.00 86.12 119 PHE A C 1
ATOM 903 O O . PHE A 1 119 ? 11.893 -8.500 3.627 1.00 86.12 119 PHE A O 1
ATOM 910 N N . ALA A 1 120 ? 13.317 -6.886 3.030 1.00 90.31 120 ALA A N 1
ATOM 911 C CA . ALA A 1 120 ? 12.696 -6.702 1.712 1.00 90.31 120 ALA A CA 1
ATOM 912 C C . ALA A 1 120 ? 12.901 -7.918 0.785 1.00 90.31 120 ALA A C 1
ATOM 914 O O . ALA A 1 120 ? 11.983 -8.298 0.052 1.00 90.31 120 ALA A O 1
ATOM 915 N N . GLY A 1 121 ? 14.073 -8.559 0.844 1.00 91.00 121 GLY A N 1
ATOM 916 C CA . GLY A 1 121 ? 14.360 -9.805 0.127 1.00 91.00 121 GLY A CA 1
ATOM 917 C C . GLY A 1 121 ? 13.562 -10.994 0.657 1.00 91.00 121 GLY A C 1
ATOM 918 O O . GLY A 1 121 ? 13.036 -11.790 -0.127 1.00 91.00 121 GLY A O 1
ATOM 919 N N . GLU A 1 122 ? 13.398 -11.083 1.980 1.00 89.56 122 GLU A N 1
ATOM 920 C CA . GLU A 1 122 ? 12.536 -12.086 2.622 1.00 89.56 122 GLU A CA 1
ATOM 921 C C . GLU A 1 122 ? 11.060 -11.907 2.235 1.00 89.56 122 GLU A C 1
ATOM 923 O O . GLU A 1 122 ? 10.369 -12.891 1.976 1.00 89.56 122 GLU A O 1
ATOM 928 N N . ALA A 1 123 ? 10.609 -10.659 2.066 1.00 92.25 123 ALA A N 1
ATOM 929 C CA . ALA A 1 123 ? 9.310 -10.302 1.490 1.00 92.25 123 ALA A CA 1
ATOM 930 C C . ALA A 1 123 ? 9.218 -10.460 -0.047 1.00 92.25 123 ALA A C 1
ATOM 932 O O . ALA A 1 123 ? 8.236 -10.036 -0.664 1.00 92.25 123 ALA A O 1
ATOM 933 N N . HIS A 1 124 ? 10.216 -11.099 -0.664 1.00 94.81 124 HIS A N 1
ATOM 934 C CA . HIS A 1 124 ? 10.306 -11.432 -2.089 1.00 94.81 124 HIS A CA 1
ATOM 935 C C . HIS A 1 124 ? 10.371 -10.230 -3.045 1.00 94.81 124 HIS A C 1
ATOM 937 O O . HIS A 1 124 ? 10.023 -10.354 -4.222 1.00 94.81 124 HIS A O 1
ATOM 943 N N . LEU A 1 125 ? 10.839 -9.071 -2.578 1.00 95.19 125 LEU A N 1
ATOM 944 C CA . LEU A 1 125 ? 11.012 -7.886 -3.418 1.00 95.19 125 LEU A CA 1
ATOM 945 C C . LEU A 1 125 ? 12.350 -7.921 -4.160 1.00 95.19 125 LEU A C 1
ATOM 947 O O . LEU A 1 125 ? 13.403 -8.203 -3.588 1.00 95.19 125 LEU A O 1
ATOM 951 N N . TRP A 1 126 ? 12.289 -7.630 -5.455 1.00 94.31 126 TRP A N 1
ATOM 952 C CA . TRP A 1 126 ? 13.433 -7.540 -6.356 1.00 94.31 126 TRP A CA 1
ATOM 953 C C . TRP A 1 126 ? 13.434 -6.171 -7.039 1.00 94.31 126 TRP A C 1
ATOM 955 O O . TRP A 1 126 ? 12.376 -5.664 -7.420 1.00 94.31 126 TRP A O 1
ATOM 965 N N . ALA A 1 127 ? 14.609 -5.579 -7.225 1.00 91.56 127 ALA A N 1
ATOM 966 C CA . ALA A 1 127 ? 14.782 -4.258 -7.828 1.00 91.56 127 ALA A CA 1
ATOM 967 C C . ALA A 1 127 ? 16.120 -4.172 -8.591 1.00 91.56 127 ALA A C 1
ATOM 969 O O . ALA A 1 127 ? 16.967 -5.053 -8.429 1.00 91.56 127 ALA A O 1
ATOM 970 N N . PRO A 1 128 ? 16.338 -3.131 -9.416 1.00 86.88 128 PRO A N 1
ATOM 971 C CA . PRO A 1 128 ? 17.657 -2.850 -9.978 1.00 86.88 128 PRO A CA 1
ATOM 972 C C . PRO A 1 128 ? 18.655 -2.480 -8.872 1.00 86.88 128 PRO A C 1
ATOM 974 O O . PRO A 1 128 ? 18.396 -1.565 -8.089 1.00 86.88 128 PRO A O 1
ATOM 977 N N . THR A 1 129 ? 19.786 -3.184 -8.811 1.00 68.94 129 THR A N 1
ATOM 978 C CA . THR A 1 129 ? 20.836 -3.015 -7.786 1.00 68.94 129 THR A CA 1
ATOM 979 C C . THR A 1 129 ? 21.895 -1.966 -8.139 1.00 68.94 129 THR A C 1
ATOM 981 O O . THR A 1 129 ? 22.608 -1.502 -7.251 1.00 68.94 129 THR A O 1
ATOM 984 N N . SER A 1 130 ? 21.983 -1.536 -9.401 1.00 61.16 130 SER A N 1
ATOM 985 C CA . SER A 1 130 ? 22.915 -0.510 -9.874 1.00 61.16 130 SER A CA 1
ATOM 986 C C . SER A 1 130 ? 22.192 0.747 -10.370 1.00 61.16 130 SER A C 1
ATOM 988 O O . SER A 1 130 ? 21.414 0.730 -11.322 1.00 61.16 130 SER A O 1
ATOM 990 N N . GLU A 1 131 ? 22.526 1.895 -9.781 1.00 53.91 131 GLU A N 1
ATOM 991 C CA . GLU A 1 131 ? 22.131 3.213 -10.307 1.00 53.91 131 GLU A CA 1
ATOM 992 C C . GLU A 1 131 ? 22.849 3.536 -11.635 1.00 53.91 131 GLU A C 1
ATOM 994 O O . GLU A 1 131 ? 22.329 4.274 -12.466 1.00 53.91 131 GLU A O 1
ATOM 999 N N . GLY A 1 132 ? 24.038 2.958 -11.853 1.00 45.06 132 GLY A N 1
ATOM 1000 C CA . GLY A 1 132 ? 24.910 3.228 -13.002 1.00 45.06 132 GLY A CA 1
ATOM 1001 C C . GLY A 1 132 ? 24.713 2.333 -14.232 1.00 45.06 132 GLY A C 1
ATOM 1002 O O . GLY A 1 132 ? 25.568 2.360 -15.112 1.00 45.06 132 GLY A O 1
ATOM 1003 N N . SER A 1 133 ? 23.657 1.510 -14.308 1.00 34.47 133 SER A N 1
ATOM 1004 C CA . SER A 1 133 ? 23.428 0.655 -15.487 1.00 34.47 133 SER A CA 1
ATOM 1005 C C . SER A 1 133 ? 21.955 0.426 -15.853 1.00 34.47 133 SER A C 1
ATOM 1007 O O . SER A 1 133 ? 21.539 -0.705 -16.100 1.00 34.47 133 SER A O 1
ATOM 1009 N N . ILE A 1 134 ? 21.203 1.515 -16.034 1.00 41.66 134 ILE A N 1
ATOM 1010 C CA . ILE A 1 134 ? 20.470 1.636 -17.306 1.00 41.66 134 ILE A CA 1
ATOM 1011 C C . ILE A 1 134 ? 21.425 2.329 -18.284 1.00 41.66 134 ILE A C 1
ATOM 1013 O O . ILE A 1 134 ? 21.295 3.509 -18.590 1.00 41.66 134 ILE A O 1
ATOM 1017 N N . SER A 1 135 ? 22.450 1.591 -18.709 1.00 33.31 135 SER A N 1
ATOM 1018 C CA . SER A 1 135 ? 23.130 1.895 -19.961 1.00 33.31 135 SER A CA 1
ATOM 1019 C C . SER A 1 135 ? 22.225 1.451 -21.111 1.00 33.31 135 SER A C 1
ATOM 1021 O O . SER A 1 135 ? 21.368 0.580 -20.940 1.00 33.31 135 SER A O 1
ATOM 1023 N N . GLU A 1 136 ? 22.448 1.990 -22.307 1.00 39.53 136 GLU A N 1
ATOM 1024 C CA . GLU A 1 136 ? 21.649 1.724 -23.520 1.00 39.53 136 GLU A CA 1
ATOM 1025 C C . GLU A 1 136 ? 21.788 0.266 -24.043 1.00 39.53 136 GLU A C 1
ATOM 1027 O O . GLU A 1 136 ? 21.366 -0.068 -25.147 1.00 39.53 136 GLU A O 1
ATOM 1032 N N . ALA A 1 137 ? 22.392 -0.624 -23.245 1.00 34.88 137 ALA A N 1
ATOM 1033 C CA . ALA A 1 137 ? 22.738 -2.005 -23.568 1.00 34.88 137 ALA A CA 1
ATOM 1034 C C . ALA A 1 137 ? 21.643 -3.038 -23.232 1.00 34.88 137 ALA A C 1
ATOM 1036 O O . ALA A 1 137 ? 21.722 -4.172 -23.703 1.00 34.88 137 ALA A O 1
ATOM 1037 N N . SER A 1 138 ? 20.607 -2.674 -22.463 1.00 39.47 138 SER A N 1
ATOM 1038 C CA . SER A 1 138 ? 19.341 -3.423 -22.475 1.00 39.47 138 SER A CA 1
ATOM 1039 C C . SER A 1 138 ? 18.407 -2.715 -23.456 1.00 39.47 138 SER A C 1
ATOM 1041 O O . SER A 1 138 ? 17.981 -1.592 -23.197 1.00 39.47 138 SER A O 1
ATOM 1043 N N . SER A 1 139 ? 18.102 -3.347 -24.591 1.00 41.12 139 SER A N 1
ATOM 1044 C CA . SER A 1 139 ? 17.422 -2.728 -25.746 1.00 41.12 139 SER A CA 1
ATOM 1045 C C . SER A 1 139 ? 15.913 -2.495 -25.552 1.00 41.12 139 SER A C 1
ATOM 1047 O O . SER A 1 139 ? 15.117 -2.655 -26.477 1.00 41.12 139 SER A O 1
ATOM 1049 N N . SER A 1 140 ? 15.496 -2.177 -24.324 1.00 46.47 140 SER A N 1
ATOM 1050 C CA . SER A 1 140 ? 14.116 -1.813 -23.994 1.00 46.47 140 SER A CA 1
ATOM 1051 C C . SER A 1 140 ? 13.963 -1.131 -22.630 1.00 46.47 140 SER A C 1
ATOM 1053 O O . SER A 1 140 ? 13.153 -0.222 -22.523 1.00 46.47 140 SER A O 1
ATOM 1055 N N . GLY A 1 141 ? 14.632 -1.589 -21.563 1.00 55.59 141 GLY A N 1
ATOM 1056 C CA . GLY A 1 141 ? 14.375 -1.116 -20.186 1.00 55.59 141 GLY A CA 1
ATOM 1057 C C . GLY A 1 141 ? 12.967 -1.426 -19.628 1.00 55.59 141 GLY A C 1
ATOM 1058 O O . GLY A 1 141 ? 12.699 -1.212 -18.446 1.00 55.59 141 GLY A O 1
ATOM 1059 N N . TRP A 1 142 ? 12.060 -1.961 -20.453 1.00 67.94 142 TRP A N 1
ATOM 1060 C CA . TRP A 1 142 ? 10.696 -2.338 -20.091 1.00 67.94 142 TRP A CA 1
ATOM 1061 C C . TRP A 1 142 ? 10.660 -3.713 -19.414 1.00 67.94 142 TRP A C 1
ATOM 1063 O O . TRP A 1 142 ? 11.174 -4.697 -19.948 1.00 67.94 142 TRP A O 1
ATOM 1073 N N . LEU A 1 143 ? 9.950 -3.827 -18.286 1.00 82.56 143 LEU A N 1
ATOM 1074 C CA . LEU A 1 143 ? 9.584 -5.142 -17.752 1.00 82.56 143 LEU A CA 1
ATOM 1075 C C . LEU A 1 143 ? 8.603 -5.851 -18.706 1.00 82.56 143 LEU A C 1
ATOM 1077 O O . LEU A 1 143 ? 7.599 -5.250 -19.108 1.00 82.56 143 LEU A O 1
ATOM 1081 N N . PRO A 1 144 ? 8.810 -7.143 -19.021 1.00 87.19 144 PRO A N 1
ATOM 1082 C CA . PRO A 1 144 ? 7.845 -7.914 -19.789 1.00 87.19 144 PRO A CA 1
ATOM 1083 C C . PRO A 1 144 ? 6.547 -8.104 -18.993 1.00 87.19 144 PRO A C 1
ATOM 1085 O O . PRO A 1 144 ? 6.546 -8.176 -17.761 1.00 87.19 144 PRO A O 1
ATOM 1088 N N . LYS A 1 145 ? 5.420 -8.257 -19.704 1.00 90.56 145 LYS A N 1
ATOM 1089 C CA . LYS A 1 145 ? 4.141 -8.647 -19.085 1.00 90.56 145 LYS A CA 1
ATOM 1090 C C . LYS A 1 145 ? 4.350 -9.938 -18.280 1.00 90.56 145 LYS A C 1
ATOM 1092 O O . LYS A 1 145 ? 4.827 -10.906 -18.875 1.00 90.56 145 LYS A O 1
ATOM 1097 N N . PRO A 1 146 ? 3.961 -10.001 -16.991 1.00 94.94 146 PRO A N 1
ATOM 1098 C CA . PRO A 1 146 ? 4.211 -11.168 -16.154 1.00 94.94 146 PRO A CA 1
ATOM 1099 C C . PRO A 1 146 ? 3.796 -12.490 -16.825 1.00 94.94 146 PRO A C 1
ATOM 1101 O O . PRO A 1 146 ? 2.608 -12.684 -17.138 1.00 94.94 146 PRO A O 1
ATOM 1104 N N . PRO A 1 147 ? 4.737 -13.421 -17.061 1.00 96.44 147 PRO A N 1
ATOM 1105 C CA . PRO A 1 147 ? 4.410 -14.749 -17.555 1.00 96.44 147 PRO A CA 1
ATOM 1106 C C . PRO A 1 147 ? 3.687 -15.549 -16.467 1.00 96.44 147 PRO A C 1
ATOM 1108 O O . PRO A 1 147 ? 3.759 -15.239 -15.275 1.00 96.44 147 PRO A O 1
ATOM 1111 N N . SER A 1 148 ? 2.953 -16.575 -16.889 1.00 97.62 148 SER A N 1
ATOM 1112 C CA . SER A 1 148 ? 2.366 -17.564 -15.982 1.00 97.62 148 SER A CA 1
ATOM 1113 C C . SER A 1 148 ? 3.338 -18.726 -15.778 1.00 97.62 148 SER A C 1
ATOM 1115 O O . SER A 1 148 ? 3.970 -19.172 -16.731 1.00 97.62 148 SER A O 1
ATOM 1117 N N . CYS A 1 149 ? 3.433 -19.233 -14.551 1.00 96.25 149 CYS A N 1
ATOM 1118 C CA . CYS A 1 149 ? 4.122 -20.477 -14.233 1.00 96.25 149 CYS A CA 1
ATOM 1119 C C . CYS A 1 149 ? 3.477 -21.641 -14.994 1.00 96.25 149 CYS A C 1
ATOM 1121 O O . CYS A 1 149 ? 2.264 -21.828 -14.904 1.00 96.25 149 CYS A O 1
ATOM 1123 N N . ALA A 1 150 ? 4.280 -22.458 -15.679 1.00 94.25 150 ALA A N 1
ATOM 1124 C CA . ALA A 1 150 ? 3.784 -23.638 -16.386 1.00 94.25 150 ALA A CA 1
ATOM 1125 C C . ALA A 1 150 ? 3.131 -24.666 -15.439 1.00 94.25 150 ALA A C 1
ATOM 1127 O O . ALA A 1 150 ? 2.142 -25.292 -15.810 1.00 94.25 150 ALA A O 1
ATOM 1128 N N . ARG A 1 151 ? 3.642 -24.809 -14.204 1.00 93.62 151 ARG A N 1
ATOM 1129 C CA . ARG A 1 151 ? 3.135 -25.778 -13.217 1.00 93.62 151 ARG A CA 1
ATOM 1130 C C . ARG A 1 151 ? 1.918 -25.300 -12.419 1.00 93.62 151 ARG A C 1
ATOM 1132 O O . ARG A 1 151 ? 1.081 -26.125 -12.070 1.00 93.62 151 ARG A O 1
ATOM 1139 N N . THR A 1 152 ? 1.812 -24.008 -12.093 1.00 94.81 152 THR A N 1
ATOM 1140 C CA . THR A 1 152 ? 0.733 -23.491 -11.217 1.00 94.81 152 THR A CA 1
ATOM 1141 C C . THR A 1 152 ? -0.260 -22.557 -11.912 1.00 94.81 152 THR A C 1
ATOM 1143 O O . THR A 1 152 ? -1.275 -22.206 -11.317 1.00 94.81 152 THR A O 1
ATOM 1146 N N . GLY A 1 153 ? 0.018 -22.102 -13.139 1.00 96.69 153 GLY A N 1
ATOM 1147 C CA . GLY A 1 153 ? -0.767 -21.090 -13.864 1.00 96.69 153 GLY A CA 1
ATOM 1148 C C . GLY A 1 153 ? -0.634 -19.655 -13.323 1.00 96.69 153 GLY A C 1
ATOM 1149 O O . GLY A 1 153 ? -0.874 -18.692 -14.060 1.00 96.69 153 GLY A O 1
ATOM 1150 N N . LEU A 1 154 ? -0.208 -19.501 -12.064 1.00 97.81 154 LEU A N 1
ATOM 1151 C CA . LEU A 1 154 ? -0.043 -18.221 -11.377 1.00 97.81 154 LEU A CA 1
ATOM 1152 C C . LEU A 1 154 ? 1.065 -17.372 -12.006 1.00 97.81 154 LEU A C 1
ATOM 1154 O O . LEU A 1 154 ? 2.049 -17.884 -12.541 1.00 97.81 154 LEU A O 1
ATOM 1158 N N . LYS A 1 155 ? 0.917 -16.053 -11.928 1.00 98.19 155 LYS A N 1
ATOM 1159 C CA . LYS A 1 155 ? 1.882 -15.083 -12.447 1.00 98.19 155 LYS A CA 1
ATOM 1160 C C . LYS A 1 155 ? 3.174 -15.071 -11.635 1.00 98.19 155 LYS A C 1
ATOM 1162 O O . LYS A 1 155 ? 3.123 -15.074 -10.409 1.00 98.19 155 LYS A O 1
ATOM 1167 N N . LEU A 1 156 ? 4.320 -15.050 -12.324 1.00 97.75 156 LEU A N 1
ATOM 1168 C CA . LEU A 1 156 ? 5.641 -15.199 -11.694 1.00 97.75 156 LEU A CA 1
ATOM 1169 C C . LEU A 1 156 ? 6.057 -14.008 -10.816 1.00 97.75 156 LEU A C 1
ATOM 1171 O O . LEU A 1 156 ? 6.764 -14.202 -9.831 1.00 97.75 156 LEU A O 1
ATOM 1175 N N . PHE A 1 157 ? 5.638 -12.789 -11.159 1.00 97.75 157 PHE A N 1
ATOM 1176 C CA . PHE A 1 157 ? 5.978 -11.574 -10.414 1.00 97.75 157 PHE A CA 1
ATOM 1177 C C . PHE A 1 157 ? 4.954 -10.458 -10.658 1.00 97.75 157 PHE A C 1
ATOM 1179 O O . PHE A 1 157 ? 4.366 -10.391 -11.736 1.00 97.75 157 PHE A O 1
ATOM 1186 N N . TYR A 1 158 ? 4.742 -9.583 -9.675 1.00 97.56 158 TYR A N 1
ATOM 1187 C CA . TYR A 1 158 ? 3.872 -8.406 -9.765 1.00 97.56 158 TYR A CA 1
ATOM 1188 C C . TYR A 1 158 ? 4.730 -7.128 -9.858 1.00 97.56 158 TYR A C 1
ATOM 1190 O O . TYR A 1 158 ? 5.453 -6.842 -8.903 1.00 97.56 158 TYR A O 1
ATOM 1198 N N . PRO A 1 159 ? 4.672 -6.344 -10.953 1.00 95.25 159 PRO A N 1
ATOM 1199 C CA . PRO A 1 159 ? 5.371 -5.060 -11.054 1.00 95.25 159 PRO A CA 1
ATOM 1200 C C . PRO A 1 159 ? 4.765 -3.989 -10.141 1.00 95.25 159 PRO A C 1
ATOM 1202 O O . PRO A 1 159 ? 3.554 -3.758 -10.169 1.00 95.25 159 PRO A O 1
ATOM 1205 N N . LEU A 1 160 ? 5.603 -3.296 -9.371 1.00 93.50 160 LEU A N 1
ATOM 1206 C CA . LEU A 1 160 ? 5.203 -2.178 -8.513 1.00 93.50 160 LEU A CA 1
ATOM 1207 C C . LEU A 1 160 ? 6.311 -1.124 -8.391 1.00 93.50 160 LEU A C 1
ATOM 1209 O O . LEU A 1 160 ? 7.482 -1.394 -8.633 1.00 93.50 160 LEU A O 1
ATOM 1213 N N . ASP A 1 161 ? 5.939 0.090 -7.995 1.00 91.69 161 ASP A N 1
ATOM 1214 C CA . ASP A 1 161 ? 6.906 1.077 -7.508 1.00 91.69 161 ASP A CA 1
ATOM 1215 C C . ASP A 1 161 ? 7.448 0.584 -6.153 1.00 91.69 161 ASP A C 1
ATOM 1217 O O . ASP A 1 161 ? 6.648 0.198 -5.295 1.00 91.69 161 ASP A O 1
ATOM 1221 N N . LEU A 1 162 ? 8.770 0.575 -5.941 1.00 91.19 162 LEU A N 1
ATOM 1222 C CA . LEU A 1 162 ? 9.370 0.080 -4.694 1.00 91.19 162 LEU A CA 1
ATOM 1223 C C . LEU A 1 162 ? 8.837 0.830 -3.464 1.00 91.19 162 LEU A C 1
ATOM 1225 O O . LEU A 1 162 ? 8.600 0.214 -2.426 1.00 91.19 162 LEU A O 1
ATOM 1229 N N . ALA A 1 163 ? 8.539 2.127 -3.600 1.00 92.69 163 ALA A N 1
ATOM 1230 C CA . ALA A 1 163 ? 7.925 2.906 -2.530 1.00 92.69 163 ALA A CA 1
ATOM 1231 C C . ALA A 1 163 ? 6.564 2.331 -2.104 1.00 92.69 163 ALA A C 1
ATOM 1233 O O . ALA A 1 163 ? 6.246 2.299 -0.919 1.00 92.69 163 ALA A O 1
ATOM 1234 N N . SER A 1 164 ? 5.787 1.775 -3.042 1.00 93.44 164 SER A N 1
ATOM 1235 C CA . SER A 1 164 ? 4.511 1.120 -2.724 1.00 93.44 164 SER A CA 1
ATOM 1236 C C . SER A 1 164 ? 4.657 -0.140 -1.873 1.00 93.44 164 SER A C 1
ATOM 1238 O O . SER A 1 164 ? 3.662 -0.558 -1.288 1.00 93.44 164 SER A O 1
ATOM 1240 N N . ALA A 1 165 ? 5.844 -0.738 -1.760 1.00 94.88 165 ALA A N 1
ATOM 1241 C CA . ALA A 1 165 ? 6.058 -1.860 -0.854 1.00 94.88 165 ALA A CA 1
ATOM 1242 C C . ALA A 1 165 ? 6.290 -1.422 0.604 1.00 94.88 165 ALA A C 1
ATOM 1244 O O . ALA A 1 165 ? 5.909 -2.160 1.512 1.00 94.88 165 ALA A O 1
ATOM 1245 N N . MET A 1 166 ? 6.856 -0.231 0.849 1.00 94.12 166 MET A N 1
ATOM 1246 C CA . MET A 1 166 ? 7.294 0.186 2.193 1.00 94.12 166 MET A CA 1
ATOM 1247 C C . MET A 1 166 ? 6.190 0.137 3.264 1.00 94.12 166 MET A C 1
ATOM 1249 O O . MET A 1 166 ? 6.452 -0.430 4.322 1.00 94.12 166 MET A O 1
ATOM 1253 N N . PRO A 1 167 ? 4.941 0.595 3.022 1.00 96.12 167 PRO A N 1
ATOM 1254 C CA . PRO A 1 167 ? 3.887 0.512 4.036 1.00 96.12 167 PRO A CA 1
ATOM 1255 C C . PRO A 1 167 ? 3.529 -0.928 4.425 1.00 96.12 167 PRO A C 1
ATOM 1257 O O . PRO A 1 167 ? 3.224 -1.208 5.583 1.00 96.12 167 PRO A O 1
ATOM 1260 N N . ALA A 1 168 ? 3.585 -1.856 3.462 1.00 96.38 168 ALA A N 1
ATOM 1261 C CA . ALA A 1 168 ? 3.354 -3.274 3.716 1.00 96.38 168 ALA A CA 1
ATOM 1262 C C . ALA A 1 168 ? 4.532 -3.894 4.480 1.00 96.38 168 ALA A C 1
ATOM 1264 O O . ALA A 1 168 ? 4.307 -4.645 5.423 1.00 96.38 168 ALA A O 1
ATOM 1265 N N . LEU A 1 169 ? 5.774 -3.538 4.132 1.00 94.25 169 LEU A N 1
ATOM 1266 C CA . LEU A 1 169 ? 6.964 -3.974 4.865 1.00 94.25 169 LEU A CA 1
ATOM 1267 C C . LEU A 1 169 ? 6.970 -3.465 6.312 1.00 94.25 169 LEU A C 1
ATOM 1269 O O . LEU A 1 169 ? 7.152 -4.265 7.218 1.00 94.25 169 LEU A O 1
ATOM 1273 N N . THR A 1 170 ? 6.709 -2.178 6.561 1.00 94.44 170 THR A N 1
ATOM 1274 C CA . THR A 1 170 ? 6.662 -1.619 7.925 1.00 94.44 170 THR A CA 1
ATOM 1275 C C . THR A 1 170 ? 5.558 -2.268 8.769 1.00 94.44 170 THR A C 1
ATOM 1277 O O . THR A 1 170 ? 5.756 -2.508 9.959 1.00 94.44 170 THR A O 1
ATOM 1280 N N . LEU A 1 171 ? 4.418 -2.636 8.167 1.00 94.75 171 LEU A N 1
ATOM 1281 C CA . LEU A 1 171 ? 3.392 -3.414 8.869 1.00 94.75 171 LEU A CA 1
ATOM 1282 C C . LEU A 1 171 ? 3.871 -4.843 9.175 1.00 94.75 171 LEU A C 1
ATOM 1284 O O . LEU A 1 171 ? 3.634 -5.343 10.271 1.00 94.75 171 LEU A O 1
ATOM 1288 N N . LEU A 1 172 ? 4.556 -5.499 8.234 1.00 92.69 172 LEU A N 1
ATOM 1289 C CA . LEU A 1 172 ? 5.108 -6.845 8.420 1.00 92.69 172 LEU A CA 1
ATOM 1290 C C . LEU A 1 172 ? 6.261 -6.885 9.433 1.00 92.69 172 LEU A C 1
ATOM 1292 O O . LEU A 1 172 ? 6.378 -7.878 10.139 1.00 92.69 172 LEU A O 1
ATOM 1296 N N . GLU A 1 173 ? 7.070 -5.831 9.546 1.00 89.56 173 GLU A N 1
ATOM 1297 C CA . GLU A 1 173 ? 8.119 -5.671 10.565 1.00 89.56 173 GLU A CA 1
ATOM 1298 C C . GLU A 1 173 ? 7.492 -5.521 11.961 1.00 89.56 173 GLU A C 1
ATOM 1300 O O . GLU A 1 173 ? 7.825 -6.268 12.883 1.00 89.56 173 GLU A O 1
ATOM 1305 N N . ALA A 1 174 ? 6.512 -4.618 12.101 1.00 89.31 174 ALA A N 1
ATOM 1306 C CA . ALA A 1 174 ? 5.792 -4.396 13.355 1.00 89.31 174 ALA A CA 1
ATOM 1307 C C . ALA A 1 174 ? 5.025 -5.649 13.820 1.00 89.31 174 ALA A C 1
ATOM 1309 O O . ALA A 1 174 ? 5.044 -5.993 15.003 1.00 89.31 174 ALA A O 1
ATOM 1310 N N . LEU A 1 175 ? 4.394 -6.369 12.884 1.00 87.50 175 LEU A N 1
ATOM 1311 C CA . LEU A 1 175 ? 3.812 -7.686 13.142 1.00 87.50 175 LEU A CA 1
ATOM 1312 C C . LEU A 1 175 ? 4.895 -8.727 13.453 1.00 87.50 175 LEU A C 1
ATOM 1314 O O . LEU A 1 175 ? 4.703 -9.533 14.357 1.00 87.50 175 LEU A O 1
ATOM 1318 N N . GLY A 1 176 ? 6.021 -8.708 12.737 1.00 77.19 176 GLY A N 1
ATOM 1319 C CA . GLY A 1 176 ? 7.142 -9.647 12.833 1.00 77.19 176 GLY A CA 1
ATOM 1320 C C . GLY A 1 176 ? 7.775 -9.691 14.219 1.00 77.19 176 GLY A C 1
ATOM 1321 O O . GLY A 1 176 ? 7.926 -10.772 14.787 1.00 77.19 176 GLY A O 1
ATOM 1322 N N . ALA A 1 177 ? 8.016 -8.523 14.820 1.00 52.31 177 ALA A N 1
ATOM 1323 C CA . ALA A 1 177 ? 8.479 -8.392 16.205 1.00 52.31 177 ALA A CA 1
ATOM 1324 C C . ALA A 1 177 ? 7.527 -9.029 17.245 1.00 52.31 177 ALA A C 1
ATOM 1326 O O . ALA A 1 177 ? 7.931 -9.281 18.379 1.00 52.31 177 ALA A O 1
ATOM 1327 N N . SER A 1 178 ? 6.277 -9.307 16.858 1.00 45.03 178 SER A N 1
ATOM 1328 C CA . SER A 1 178 ? 5.247 -9.940 17.687 1.00 45.03 178 SER A CA 1
ATOM 1329 C C . SER A 1 178 ? 4.676 -11.236 17.086 1.00 45.03 178 SER A C 1
ATOM 1331 O O . SER A 1 178 ? 3.682 -11.732 17.618 1.00 45.03 178 SER A O 1
ATOM 1333 N N . MET A 1 179 ? 5.240 -11.773 15.987 1.00 56.97 179 MET A N 1
ATOM 1334 C CA . MET A 1 179 ? 4.532 -12.686 15.067 1.00 56.97 179 MET A CA 1
ATOM 1335 C C . MET A 1 179 ? 4.077 -13.969 15.780 1.00 56.97 179 MET A C 1
ATOM 1337 O O . MET A 1 179 ? 4.882 -14.868 16.036 1.00 56.97 179 MET A O 1
ATOM 1341 N N . PRO A 1 180 ? 2.787 -14.088 16.138 1.00 55.44 180 PRO A N 1
ATOM 1342 C CA . PRO A 1 180 ? 2.408 -15.008 17.192 1.00 55.44 180 PRO A CA 1
ATOM 1343 C C . PRO A 1 180 ? 2.059 -16.384 16.624 1.00 55.44 180 PRO A C 1
ATOM 1345 O O . PRO A 1 180 ? 1.561 -16.512 15.500 1.00 55.44 180 PRO A O 1
ATOM 1348 N N . ALA A 1 181 ? 2.230 -17.419 17.449 1.00 63.31 181 ALA A N 1
ATOM 1349 C CA . ALA A 1 181 ? 1.704 -18.762 17.185 1.00 63.31 181 ALA A CA 1
ATOM 1350 C C . ALA A 1 181 ? 0.159 -18.825 17.241 1.00 63.31 181 ALA A C 1
ATOM 1352 O O . ALA A 1 181 ? -0.444 -19.803 16.805 1.00 63.31 181 ALA A O 1
ATOM 1353 N N . ARG A 1 182 ? -0.490 -17.777 17.771 1.00 71.94 182 ARG A N 1
ATOM 1354 C CA . ARG A 1 182 ? -1.952 -17.609 17.781 1.00 71.94 182 ARG A CA 1
ATOM 1355 C C . ARG A 1 182 ? -2.479 -17.179 16.393 1.00 71.94 182 ARG A C 1
ATOM 1357 O O . ARG A 1 182 ? -1.691 -16.688 15.577 1.00 71.94 182 ARG A O 1
ATOM 1364 N N . PRO A 1 183 ? -3.797 -17.281 16.136 1.00 83.38 183 PRO A N 1
ATOM 1365 C CA . PRO A 1 183 ? -4.415 -16.734 14.931 1.00 83.38 183 PRO A CA 1
ATOM 1366 C C . PRO A 1 183 ? -4.121 -15.239 14.729 1.00 83.38 183 PRO A C 1
ATOM 1368 O O . PRO A 1 183 ? -3.947 -14.503 15.703 1.00 83.38 183 PRO A O 1
ATOM 1371 N N . LEU A 1 184 ? -4.070 -14.799 13.469 1.00 89.62 184 LEU A N 1
ATOM 1372 C CA . LEU A 1 184 ? -3.773 -13.411 13.098 1.00 89.62 184 LEU A CA 1
ATOM 1373 C C . LEU A 1 184 ? -4.746 -12.911 12.023 1.00 89.62 184 LEU A C 1
ATOM 1375 O O . LEU A 1 184 ? -4.853 -13.540 10.968 1.00 89.62 184 LEU A O 1
ATOM 1379 N N . SER A 1 185 ? -5.405 -11.778 12.265 1.00 94.56 185 SER A N 1
ATOM 1380 C CA . SER A 1 185 ? -6.277 -11.103 11.292 1.00 94.56 185 SER A CA 1
ATOM 1381 C C . SER A 1 185 ? -5.648 -9.778 10.856 1.00 94.56 185 SER A C 1
ATOM 1383 O O . SER A 1 185 ? -5.398 -8.920 11.699 1.00 94.56 185 SER A O 1
ATOM 1385 N N . VAL A 1 186 ? -5.378 -9.589 9.561 1.00 97.06 186 VAL A N 1
ATOM 1386 C CA . VAL A 1 186 ? -4.742 -8.366 9.031 1.00 97.06 186 VAL A CA 1
ATOM 1387 C C . VAL A 1 186 ? -5.638 -7.698 7.991 1.00 97.06 186 VAL A C 1
ATOM 1389 O O . VAL A 1 186 ? -6.106 -8.352 7.061 1.00 97.06 186 VAL A O 1
ATOM 1392 N N . LEU A 1 187 ? -5.870 -6.394 8.141 1.00 98.56 187 LEU A N 1
ATOM 1393 C CA . LEU A 1 187 ? -6.675 -5.580 7.230 1.00 98.56 187 LEU A CA 1
ATOM 1394 C C . LEU A 1 187 ? -5.800 -4.863 6.189 1.00 98.56 187 LEU A C 1
ATOM 1396 O O . LEU A 1 187 ? -4.795 -4.250 6.531 1.00 98.56 187 LEU A O 1
ATOM 1400 N N . ASP A 1 188 ? -6.249 -4.842 4.939 1.00 98.62 188 ASP A N 1
ATOM 1401 C CA . ASP A 1 188 ? -5.909 -3.822 3.947 1.00 98.62 188 ASP A CA 1
ATOM 1402 C C . ASP A 1 188 ? -7.190 -3.034 3.626 1.00 98.62 188 ASP A C 1
ATOM 1404 O O . ASP A 1 188 ? -8.157 -3.572 3.074 1.00 98.62 188 ASP A O 1
ATOM 1408 N N . ALA A 1 189 ? -7.236 -1.773 4.060 1.00 98.31 189 ALA A N 1
ATOM 1409 C CA . ALA A 1 189 ? -8.457 -0.973 4.119 1.00 98.31 189 ALA A CA 1
ATOM 1410 C C . ALA A 1 189 ? -8.873 -0.351 2.771 1.00 98.31 189 ALA A C 1
ATOM 1412 O O . ALA A 1 189 ? -10.017 0.087 2.637 1.00 98.31 189 ALA A O 1
ATOM 1413 N N . CYS A 1 190 ? -7.962 -0.266 1.796 1.00 97.31 190 CYS A N 1
ATOM 1414 C CA . CYS A 1 190 ? -8.148 0.446 0.518 1.00 97.31 190 CYS A CA 1
ATOM 1415 C C . CYS A 1 190 ? -7.414 -0.270 -0.635 1.00 97.31 190 CYS A C 1
ATOM 1417 O O . CYS A 1 190 ? -6.731 0.333 -1.463 1.00 97.31 190 CYS A O 1
ATOM 1419 N N . SER A 1 191 ? -7.565 -1.592 -0.662 1.00 97.25 191 SER A N 1
ATOM 1420 C CA . SER A 1 191 ? -6.572 -2.541 -1.167 1.00 97.25 191 SER A CA 1
ATOM 1421 C C . SER A 1 191 ? -6.295 -2.514 -2.673 1.00 97.25 191 SER A C 1
ATOM 1423 O O . SER A 1 191 ? -5.230 -2.941 -3.126 1.00 97.25 191 SER A O 1
ATOM 1425 N N . ALA A 1 192 ? -7.232 -2.065 -3.508 1.00 94.81 192 ALA A N 1
ATOM 1426 C CA . ALA A 1 192 ? -7.115 -2.266 -4.950 1.00 94.81 192 ALA A CA 1
ATOM 1427 C C . ALA A 1 192 ? -6.046 -1.359 -5.600 1.00 94.81 192 ALA A C 1
ATOM 1429 O O . ALA A 1 192 ? -6.056 -0.146 -5.390 1.00 94.81 192 ALA A O 1
ATOM 1430 N N . PRO A 1 193 ? -5.184 -1.881 -6.495 1.00 93.62 193 PRO A N 1
ATOM 1431 C CA . PRO A 1 193 ? -5.347 -3.123 -7.260 1.00 93.62 193 PRO A CA 1
ATOM 1432 C C . PRO A 1 193 ? -4.793 -4.397 -6.590 1.00 93.62 193 PRO A C 1
ATOM 1434 O O . PRO A 1 193 ? -4.768 -5.441 -7.237 1.00 93.62 193 PRO A O 1
ATOM 1437 N N . GLY A 1 194 ? -4.358 -4.340 -5.331 1.00 94.25 194 GLY A N 1
ATOM 1438 C CA . GLY A 1 194 ? -3.910 -5.494 -4.544 1.00 94.25 194 GLY A CA 1
ATOM 1439 C C . GLY A 1 194 ? -2.397 -5.651 -4.419 1.00 94.25 194 GLY A C 1
ATOM 1440 O O . GLY A 1 194 ? -1.952 -6.606 -3.800 1.00 94.25 194 GLY A O 1
ATOM 1441 N N . GLY A 1 195 ? -1.590 -4.740 -4.977 1.00 96.12 195 GLY A N 1
ATOM 1442 C CA . GLY A 1 195 ? -0.123 -4.856 -4.947 1.00 96.12 195 GLY A CA 1
ATOM 1443 C C . GLY A 1 195 ? 0.454 -4.929 -3.527 1.00 96.12 195 GLY A C 1
ATOM 1444 O O . GLY A 1 195 ? 1.285 -5.789 -3.252 1.00 96.12 195 GLY A O 1
ATOM 1445 N N . LYS A 1 196 ? -0.042 -4.090 -2.605 1.00 97.06 196 LYS A N 1
ATOM 1446 C CA . LYS A 1 196 ? 0.374 -4.109 -1.193 1.00 97.06 196 LYS A CA 1
ATOM 1447 C C . LYS A 1 196 ? -0.113 -5.376 -0.474 1.00 97.06 196 LYS A C 1
ATOM 1449 O O . LYS A 1 196 ? 0.679 -6.050 0.179 1.00 97.06 196 LYS A O 1
ATOM 1454 N N . LEU A 1 197 ? -1.372 -5.768 -0.690 1.00 97.81 197 LEU A N 1
ATOM 1455 C CA . LEU A 1 197 ? -1.934 -7.029 -0.192 1.00 97.81 197 LEU A CA 1
ATOM 1456 C C . LEU A 1 197 ? -1.176 -8.275 -0.677 1.00 97.81 197 LEU A C 1
ATOM 1458 O O . LEU A 1 197 ? -1.085 -9.243 0.070 1.00 97.81 197 LEU A O 1
ATOM 1462 N N . LEU A 1 198 ? -0.619 -8.275 -1.893 1.00 97.75 198 LEU A N 1
ATOM 1463 C CA . LEU A 1 198 ? 0.206 -9.384 -2.383 1.00 97.75 198 LEU A CA 1
ATOM 1464 C C . LEU A 1 198 ? 1.529 -9.498 -1.612 1.00 97.75 198 LEU A C 1
ATOM 1466 O O . LEU A 1 198 ? 1.901 -10.611 -1.252 1.00 97.75 198 LEU A O 1
ATOM 1470 N N . VAL A 1 199 ? 2.178 -8.379 -1.265 1.00 97.31 199 VAL A N 1
ATOM 1471 C CA . VAL A 1 199 ? 3.357 -8.381 -0.374 1.00 97.31 199 VAL A CA 1
ATOM 1472 C C . VAL A 1 199 ? 2.988 -8.945 1.006 1.00 97.31 199 VAL A C 1
ATOM 1474 O O . VAL A 1 199 ? 3.651 -9.866 1.485 1.00 97.31 199 VAL A O 1
ATOM 1477 N N . LEU A 1 200 ? 1.876 -8.482 1.600 1.00 96.50 200 LEU A N 1
ATOM 1478 C CA . LEU A 1 200 ? 1.353 -9.024 2.865 1.00 96.50 200 LEU A CA 1
ATOM 1479 C C . LEU A 1 200 ? 1.068 -10.534 2.770 1.00 96.50 200 LEU A C 1
ATOM 1481 O O . LEU A 1 200 ? 1.454 -11.296 3.654 1.00 96.50 200 LEU A O 1
ATOM 1485 N N . ALA A 1 201 ? 0.426 -10.983 1.687 1.00 95.62 201 ALA A N 1
ATOM 1486 C CA . ALA A 1 201 ? 0.091 -12.385 1.462 1.00 95.62 201 ALA A CA 1
ATOM 1487 C C . ALA A 1 201 ? 1.325 -13.266 1.249 1.00 95.62 201 ALA A C 1
ATOM 1489 O O . ALA A 1 201 ? 1.357 -14.376 1.775 1.00 95.62 201 ALA A O 1
ATOM 1490 N N . GLY A 1 202 ? 2.340 -12.783 0.526 1.00 93.88 202 GLY A N 1
ATOM 1491 C CA . GLY A 1 202 ? 3.583 -13.516 0.288 1.00 93.88 202 GLY A CA 1
ATOM 1492 C C . GLY A 1 202 ? 4.287 -13.914 1.582 1.00 93.88 202 GLY A C 1
ATOM 1493 O O . GLY A 1 202 ? 4.661 -15.073 1.734 1.00 93.88 202 GLY A O 1
ATOM 1494 N N . VAL A 1 203 ? 4.381 -12.988 2.540 1.00 92.12 203 VAL A N 1
ATOM 1495 C CA . VAL A 1 203 ? 4.995 -13.256 3.850 1.00 92.12 203 VAL A CA 1
ATOM 1496 C C . VAL A 1 203 ? 4.043 -14.018 4.774 1.00 92.12 203 VAL A C 1
ATOM 1498 O O . VAL A 1 203 ? 4.399 -15.078 5.287 1.00 92.12 203 VAL A O 1
ATOM 1501 N N . LEU A 1 204 ? 2.815 -13.527 4.977 1.00 91.25 204 LEU A N 1
ATOM 1502 C CA . LEU A 1 204 ? 1.912 -14.074 5.998 1.00 91.25 204 LEU A CA 1
ATOM 1503 C C . LEU A 1 204 ? 1.320 -15.437 5.622 1.00 91.25 204 LEU A C 1
ATOM 1505 O O . LEU A 1 204 ? 1.058 -16.239 6.514 1.00 91.25 204 LEU A O 1
ATOM 1509 N N . LEU A 1 205 ? 1.112 -15.713 4.330 1.00 90.94 205 LEU A N 1
ATOM 1510 C CA . LEU A 1 205 ? 0.555 -16.981 3.836 1.00 90.94 205 LEU A CA 1
ATOM 1511 C C . LEU A 1 205 ? 1.615 -17.871 3.156 1.00 90.94 205 LEU A C 1
ATOM 1513 O O . LEU A 1 205 ? 1.297 -18.982 2.733 1.00 90.94 205 LEU A O 1
ATOM 1517 N N . GLY A 1 206 ? 2.873 -17.421 3.057 1.00 79.69 206 GLY A N 1
ATOM 1518 C CA . GLY A 1 206 ? 3.962 -18.117 2.356 1.00 79.69 206 GLY A CA 1
ATOM 1519 C C . GLY A 1 206 ? 4.346 -19.488 2.928 1.00 79.69 206 GLY A C 1
ATOM 1520 O O . GLY A 1 206 ? 4.997 -20.278 2.244 1.00 79.69 206 GLY A O 1
ATOM 1521 N N . CYS A 1 207 ? 3.907 -19.827 4.145 1.00 71.69 207 CYS A N 1
ATOM 1522 C CA . CYS A 1 207 ? 3.989 -21.191 4.677 1.00 71.69 207 CYS A CA 1
ATOM 1523 C C . CYS A 1 207 ? 3.244 -22.207 3.792 1.00 71.69 207 CYS A C 1
ATOM 1525 O O . CYS A 1 207 ? 3.776 -23.287 3.542 1.00 71.69 207 CYS A O 1
ATOM 1527 N N . LEU A 1 208 ? 2.098 -21.829 3.212 1.00 67.81 208 LEU A N 1
ATOM 1528 C CA . LEU A 1 208 ? 1.299 -22.682 2.320 1.00 67.81 208 LEU A CA 1
ATOM 1529 C C . LEU A 1 208 ? 2.028 -23.053 1.016 1.00 67.81 208 LEU A C 1
ATOM 1531 O O . LEU A 1 208 ? 1.642 -24.004 0.343 1.00 67.81 208 LEU A O 1
ATOM 1535 N N . ALA A 1 209 ? 3.080 -22.316 0.637 1.00 58.09 209 ALA A N 1
ATOM 1536 C CA . ALA A 1 209 ? 3.941 -22.661 -0.497 1.00 58.09 209 ALA A CA 1
ATOM 1537 C C . ALA A 1 209 ? 5.030 -23.697 -0.140 1.00 58.09 209 ALA A C 1
ATOM 1539 O O . ALA A 1 209 ? 5.687 -24.234 -1.033 1.00 58.09 209 ALA A O 1
ATOM 1540 N N . LYS A 1 210 ? 5.239 -23.967 1.157 1.00 61.25 210 LYS A N 1
ATOM 1541 C CA . LYS A 1 210 ? 6.265 -24.880 1.695 1.00 61.25 210 LYS A CA 1
ATOM 1542 C C . LYS A 1 210 ? 5.685 -26.202 2.216 1.00 61.25 210 LYS A C 1
ATOM 1544 O O . LYS A 1 210 ? 6.450 -27.144 2.427 1.00 61.25 210 LYS A O 1
ATOM 1549 N N . GLU A 1 211 ? 4.370 -26.284 2.417 1.00 56.88 211 GLU A N 1
ATOM 1550 C CA . GLU A 1 211 ? 3.686 -27.497 2.881 1.00 56.88 211 GLU A CA 1
ATOM 1551 C C . GLU A 1 211 ? 3.899 -28.674 1.919 1.00 56.88 211 GLU A C 1
ATOM 1553 O O . GLU A 1 211 ? 3.642 -28.592 0.715 1.00 56.88 211 GLU A O 1
ATOM 1558 N N . ARG A 1 212 ? 4.358 -29.804 2.467 1.00 50.72 212 ARG A N 1
ATOM 1559 C CA . ARG A 1 212 ? 4.431 -31.082 1.752 1.00 50.72 212 ARG A CA 1
ATOM 1560 C C . ARG A 1 212 ? 3.197 -31.913 2.107 1.00 50.72 212 ARG A C 1
ATOM 1562 O O . ARG A 1 212 ? 2.823 -31.941 3.280 1.00 50.72 212 ARG A O 1
ATOM 1569 N N . PRO A 1 213 ? 2.591 -32.649 1.158 1.00 48.59 213 PRO A N 1
ATOM 1570 C CA . PRO A 1 213 ? 1.508 -33.570 1.487 1.00 48.59 213 PRO A CA 1
ATOM 1571 C C . PRO A 1 213 ? 2.009 -34.619 2.494 1.00 48.59 213 PRO A C 1
ATOM 1573 O O . PRO A 1 213 ? 2.851 -35.449 2.158 1.00 48.59 213 PRO A O 1
ATOM 1576 N N . GLY A 1 214 ? 1.511 -34.549 3.734 1.00 52.88 214 GLY A N 1
ATOM 1577 C CA . GLY A 1 214 ? 1.870 -35.455 4.833 1.00 52.88 214 GLY A CA 1
ATOM 1578 C C . GLY A 1 214 ? 2.463 -34.802 6.091 1.00 52.88 214 GLY A C 1
ATOM 1579 O O . GLY A 1 214 ? 2.593 -35.492 7.099 1.00 52.88 214 GLY A O 1
ATOM 1580 N N . SER A 1 215 ? 2.801 -33.505 6.097 1.00 54.16 215 SER A N 1
ATOM 1581 C CA . SER A 1 215 ? 3.214 -32.817 7.336 1.00 54.16 215 SER A CA 1
ATOM 1582 C C . SER A 1 215 ? 2.009 -32.530 8.241 1.00 54.16 215 SER A C 1
ATOM 1584 O O . SER A 1 215 ? 1.105 -31.803 7.842 1.00 54.16 215 SER A O 1
ATOM 1586 N N . SER A 1 216 ? 2.006 -33.077 9.461 1.00 47.47 216 SER A N 1
ATOM 1587 C CA . SER A 1 216 ? 0.877 -32.999 10.410 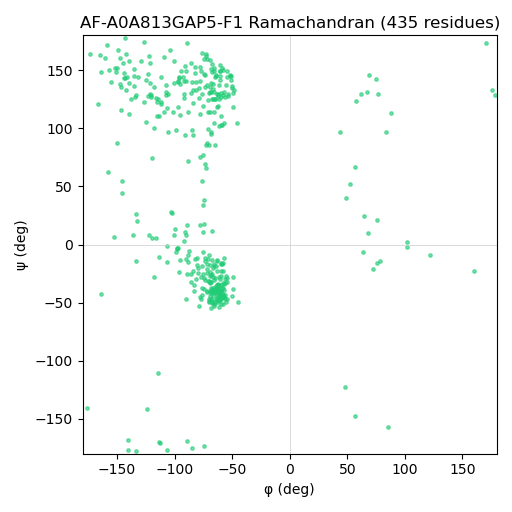1.00 47.47 216 SER A CA 1
ATOM 1588 C C . SER A 1 216 ? 0.905 -31.779 11.352 1.00 47.47 216 SER A C 1
ATOM 1590 O O . SER A 1 216 ? 0.225 -31.784 12.380 1.00 47.47 216 SER A O 1
ATOM 1592 N N . GLU A 1 217 ? 1.686 -30.743 11.044 1.00 56.19 217 GLU A N 1
ATOM 1593 C CA . GLU A 1 217 ? 1.616 -29.474 11.777 1.00 56.19 217 GLU A CA 1
ATOM 1594 C C . GLU A 1 217 ? 0.416 -28.656 11.290 1.00 56.19 217 GLU A C 1
ATOM 1596 O O . GLU A 1 217 ? 0.265 -28.397 10.097 1.00 56.19 217 GLU A O 1
ATOM 1601 N N . SER A 1 218 ? -0.448 -28.239 12.217 1.00 57.47 218 SER A N 1
ATOM 1602 C CA . SER A 1 218 ? -1.587 -27.376 11.904 1.00 57.47 218 SER A CA 1
ATOM 1603 C C . SER A 1 218 ? -1.100 -26.001 11.447 1.00 57.47 218 SER A C 1
ATOM 1605 O O . SER A 1 218 ? -0.543 -25.248 12.247 1.00 57.47 218 SER A O 1
ATOM 1607 N N . ALA A 1 219 ? -1.344 -25.663 10.179 1.00 59.91 219 ALA A N 1
ATOM 1608 C CA . ALA A 1 219 ? -0.990 -24.369 9.606 1.00 59.91 219 ALA A CA 1
ATOM 1609 C C . ALA A 1 219 ? -1.496 -23.203 10.487 1.00 59.91 219 ALA A C 1
ATOM 1611 O O . ALA A 1 219 ? -2.656 -23.222 10.919 1.00 59.91 219 ALA A O 1
ATOM 1612 N N . PRO A 1 220 ? -0.669 -22.174 10.762 1.00 63.69 220 PRO A N 1
ATOM 1613 C CA . PRO A 1 220 ? -1.076 -21.062 11.612 1.00 63.69 220 PRO A CA 1
ATOM 1614 C C . PRO A 1 220 ? -2.260 -20.325 10.979 1.00 63.69 220 PRO A C 1
ATOM 1616 O O . PRO A 1 220 ? -2.217 -19.945 9.810 1.00 63.69 220 PRO A O 1
ATOM 1619 N N . GLN A 1 221 ? -3.321 -20.103 11.756 1.00 79.38 221 GLN A N 1
ATOM 1620 C CA . GLN A 1 221 ? -4.569 -19.524 11.259 1.00 79.38 221 GLN A CA 1
ATOM 1621 C C . GLN A 1 221 ? -4.404 -18.025 10.950 1.00 79.38 221 GLN A C 1
ATOM 1623 O O . GLN A 1 221 ? -4.648 -17.160 11.793 1.00 79.38 221 GLN A O 1
ATOM 1628 N N . ARG A 1 222 ? -3.968 -17.711 9.730 1.00 87.62 222 ARG A N 1
ATOM 1629 C CA . ARG A 1 222 ? -3.863 -16.345 9.205 1.00 87.62 222 ARG A CA 1
ATOM 1630 C C . ARG A 1 222 ? -5.103 -16.008 8.372 1.00 87.62 222 ARG A C 1
ATOM 1632 O O . ARG A 1 222 ? -5.582 -16.842 7.610 1.00 87.62 222 ARG A O 1
ATOM 1639 N N . ASN A 1 223 ? -5.604 -14.785 8.500 1.00 92.44 223 ASN A N 1
ATOM 1640 C CA . ASN A 1 223 ? -6.709 -14.239 7.715 1.00 92.44 223 ASN A CA 1
ATOM 1641 C C . ASN A 1 223 ? -6.333 -12.836 7.230 1.00 92.44 223 ASN A C 1
ATOM 1643 O O . ASN A 1 223 ? -5.936 -11.990 8.029 1.00 92.44 223 ASN A O 1
ATOM 1647 N N . LEU A 1 224 ? -6.475 -12.586 5.931 1.00 97.12 224 LEU A N 1
ATOM 1648 C CA . LEU A 1 224 ? -6.321 -11.264 5.335 1.00 97.12 224 LEU A CA 1
ATOM 1649 C C . LEU A 1 224 ? -7.695 -10.737 4.935 1.00 97.12 224 LEU A C 1
ATOM 1651 O O . LEU A 1 224 ? -8.462 -11.426 4.264 1.00 97.12 224 LEU A O 1
ATOM 1655 N N . VAL A 1 225 ? -8.009 -9.507 5.314 1.00 98.31 225 VAL A N 1
ATOM 1656 C CA . VAL A 1 225 ? -9.279 -8.849 5.001 1.00 98.31 225 VAL A CA 1
ATOM 1657 C C . VAL A 1 225 ? -8.988 -7.670 4.088 1.00 98.31 225 VAL A C 1
ATOM 1659 O O . VAL A 1 225 ? -8.156 -6.834 4.412 1.00 98.31 225 VAL A O 1
ATOM 1662 N N . ALA A 1 226 ? -9.644 -7.612 2.933 1.00 98.50 226 ALA A N 1
ATOM 1663 C CA . ALA A 1 226 ? -9.321 -6.657 1.878 1.00 98.50 226 ALA A CA 1
ATOM 1664 C C . ALA A 1 226 ? -10.557 -5.839 1.500 1.00 98.50 226 ALA A C 1
ATOM 1666 O O . ALA A 1 226 ? -11.464 -6.349 0.833 1.00 98.50 226 ALA A O 1
ATOM 1667 N N . PHE A 1 227 ? -10.593 -4.580 1.930 1.00 98.31 227 PHE A N 1
ATOM 1668 C CA . PHE A 1 227 ? -11.653 -3.629 1.606 1.00 98.31 227 PHE A CA 1
ATOM 1669 C C . PHE A 1 227 ? -11.304 -2.815 0.356 1.00 98.31 227 PHE A C 1
ATOM 1671 O O . PHE A 1 227 ? -10.171 -2.383 0.165 1.00 98.31 227 PHE A O 1
ATOM 1678 N N . GLU A 1 228 ? -12.306 -2.568 -0.484 1.00 98.12 228 GLU A N 1
ATOM 1679 C CA . GLU A 1 228 ? -12.270 -1.532 -1.519 1.00 98.12 228 GLU A CA 1
ATOM 1680 C C . GLU A 1 228 ? -13.679 -0.957 -1.712 1.00 98.12 228 GLU A C 1
ATOM 1682 O O . GLU A 1 228 ? -14.659 -1.704 -1.794 1.00 98.12 228 GLU A O 1
ATOM 1687 N N . ARG A 1 229 ? -13.784 0.373 -1.813 1.00 97.12 229 ARG A N 1
ATOM 1688 C CA . ARG A 1 229 ? -15.067 1.077 -1.953 1.00 97.12 229 ARG A CA 1
ATOM 1689 C C . ARG A 1 229 ? -15.548 1.111 -3.401 1.00 97.12 229 ARG A C 1
ATOM 1691 O O . ARG A 1 229 ? -16.745 0.941 -3.647 1.00 97.12 229 ARG A O 1
ATOM 1698 N N . ASP A 1 230 ? -14.645 1.327 -4.358 1.00 97.00 230 ASP A N 1
ATOM 1699 C CA . ASP A 1 230 ? -15.011 1.401 -5.771 1.00 97.00 230 ASP A CA 1
ATOM 1700 C C . ASP A 1 230 ? -15.225 0.011 -6.398 1.00 97.00 230 ASP A C 1
ATOM 1702 O O . ASP A 1 230 ? -14.429 -0.916 -6.246 1.00 97.00 230 ASP A O 1
ATOM 1706 N N . ALA A 1 231 ? -16.308 -0.135 -7.162 1.00 97.00 231 ALA A N 1
ATOM 1707 C CA . ALA A 1 231 ? -16.701 -1.412 -7.748 1.00 97.00 231 ALA A CA 1
ATOM 1708 C C . ALA A 1 231 ? -15.758 -1.881 -8.871 1.00 97.00 231 ALA A C 1
ATOM 1710 O O . ALA A 1 231 ? -15.571 -3.087 -9.045 1.00 97.00 231 ALA A O 1
ATOM 1711 N N . PHE A 1 232 ? -15.155 -0.959 -9.627 1.00 96.88 232 PHE A N 1
ATOM 1712 C CA . PHE A 1 232 ? -14.251 -1.303 -10.725 1.00 96.88 232 PHE A CA 1
ATOM 1713 C C . PHE A 1 232 ? -12.874 -1.724 -10.190 1.00 96.88 232 PHE A C 1
ATOM 1715 O O . PHE A 1 232 ? -12.365 -2.795 -10.533 1.00 96.88 232 PHE A O 1
ATOM 1722 N N . ARG A 1 233 ? -12.324 -0.942 -9.254 1.00 96.81 233 ARG A N 1
ATOM 1723 C CA . ARG A 1 233 ? -11.141 -1.270 -8.449 1.00 96.81 233 ARG A CA 1
ATOM 1724 C C . ARG A 1 233 ? -11.299 -2.610 -7.722 1.00 96.81 233 ARG A C 1
ATOM 1726 O O . ARG A 1 233 ? -10.409 -3.451 -7.829 1.00 96.81 233 ARG A O 1
ATOM 1733 N N . PHE A 1 234 ? -12.437 -2.864 -7.072 1.00 98.31 234 PHE A N 1
ATOM 1734 C CA . PHE A 1 234 ? -12.714 -4.134 -6.387 1.00 98.31 234 PHE A CA 1
ATOM 1735 C C . PHE A 1 234 ? -12.698 -5.342 -7.339 1.00 98.31 234 PHE A C 1
ATOM 1737 O O . PHE A 1 234 ? -12.160 -6.401 -7.006 1.00 98.31 234 PHE A O 1
ATOM 1744 N N . ASN A 1 235 ? -13.222 -5.189 -8.557 1.00 97.94 235 ASN A N 1
ATOM 1745 C CA . ASN A 1 235 ? -13.139 -6.237 -9.574 1.00 97.94 235 ASN A CA 1
ATOM 1746 C C . ASN A 1 235 ? -11.690 -6.458 -10.057 1.00 97.94 235 ASN A C 1
ATOM 1748 O O . ASN A 1 235 ? -11.272 -7.612 -10.170 1.00 97.94 235 ASN A O 1
ATOM 1752 N N . ARG A 1 236 ? -10.892 -5.391 -10.248 1.00 97.56 236 ARG A N 1
ATOM 1753 C CA . ARG A 1 236 ? -9.448 -5.486 -10.571 1.00 97.56 236 ARG A CA 1
ATOM 1754 C C . ARG A 1 236 ? -8.658 -6.185 -9.455 1.00 97.56 236 ARG A C 1
ATOM 1756 O O . ARG A 1 236 ? -7.837 -7.048 -9.752 1.00 97.56 236 ARG A O 1
ATOM 1763 N N . LEU A 1 237 ? -8.954 -5.886 -8.187 1.00 98.19 237 LEU A N 1
ATOM 1764 C CA . LEU A 1 237 ? -8.397 -6.571 -7.012 1.00 98.19 237 LEU A CA 1
ATOM 1765 C C . LEU A 1 237 ? -8.696 -8.078 -7.048 1.00 98.19 237 LEU A C 1
ATOM 1767 O O . LEU A 1 237 ? -7.780 -8.893 -6.970 1.00 98.19 237 LEU A O 1
ATOM 1771 N N . LYS A 1 238 ? -9.963 -8.469 -7.241 1.00 98.19 238 LYS A N 1
ATOM 1772 C CA . LYS A 1 238 ? -10.355 -9.889 -7.315 1.00 98.19 238 LYS A CA 1
ATOM 1773 C C . LYS A 1 238 ? -9.778 -10.617 -8.531 1.00 98.19 238 LYS A C 1
ATOM 1775 O O . LYS A 1 238 ? -9.516 -11.816 -8.441 1.00 98.19 238 LYS A O 1
ATOM 1780 N N . GLN A 1 239 ? -9.568 -9.924 -9.649 1.00 97.56 239 GLN A N 1
ATOM 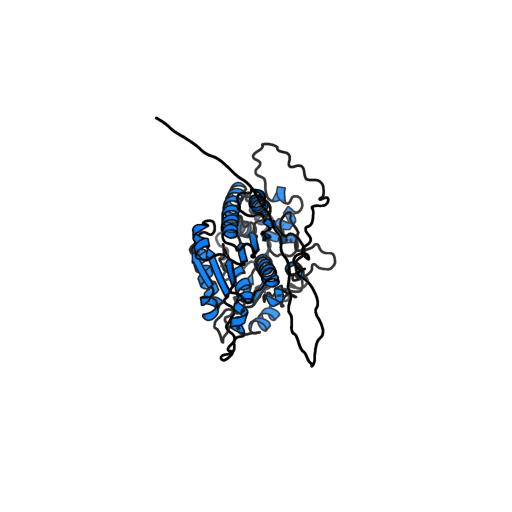1781 C CA . GLN A 1 239 ? -8.856 -10.470 -10.804 1.00 97.56 239 GLN A CA 1
ATOM 1782 C C . GLN A 1 239 ? -7.376 -10.705 -10.478 1.00 97.56 239 GLN A C 1
ATOM 1784 O O . GLN A 1 239 ? -6.880 -11.806 -10.700 1.00 97.56 239 GLN A O 1
ATOM 1789 N N . ASN A 1 240 ? -6.691 -9.714 -9.902 1.00 97.56 240 ASN A N 1
ATOM 1790 C CA . ASN A 1 240 ? -5.286 -9.834 -9.518 1.00 97.56 240 ASN A CA 1
ATOM 1791 C C . ASN A 1 240 ? -5.070 -10.949 -8.489 1.00 97.56 240 ASN A C 1
ATOM 1793 O O . ASN A 1 240 ? -4.233 -11.816 -8.711 1.00 97.56 240 ASN A O 1
ATOM 1797 N N . LEU A 1 241 ? -5.866 -11.021 -7.421 1.00 98.25 241 LEU A N 1
ATOM 1798 C CA . LEU A 1 241 ? -5.720 -12.084 -6.419 1.00 98.25 241 LEU A CA 1
ATOM 1799 C C . LEU A 1 241 ? -5.832 -13.488 -7.043 1.00 98.25 241 LEU A C 1
ATOM 1801 O O . LEU A 1 241 ? -5.033 -14.356 -6.714 1.00 98.25 241 LEU A O 1
ATOM 1805 N N . ARG A 1 242 ? -6.729 -13.697 -8.018 1.00 97.88 242 ARG A N 1
ATOM 1806 C CA . ARG A 1 242 ? -6.842 -14.965 -8.773 1.00 97.88 242 ARG A CA 1
ATOM 1807 C C . ARG A 1 242 ? -5.668 -15.257 -9.715 1.00 97.88 242 ARG A C 1
ATOM 1809 O O . ARG A 1 242 ? -5.465 -16.410 -10.073 1.00 97.88 242 ARG A O 1
ATOM 1816 N N . LEU A 1 243 ? -4.934 -14.234 -10.153 1.00 98.06 243 LEU A N 1
ATOM 1817 C CA . LEU A 1 243 ? -3.756 -14.379 -11.013 1.00 98.06 243 LEU A CA 1
ATOM 1818 C C . LEU A 1 243 ? -2.479 -14.693 -10.222 1.00 98.06 243 LEU A C 1
ATOM 1820 O O . LEU A 1 243 ? -1.539 -15.231 -10.803 1.00 98.06 243 LEU A O 1
ATOM 1824 N N . TYR A 1 244 ? -2.432 -14.357 -8.930 1.00 98.06 244 TYR A N 1
ATOM 1825 C CA . TYR A 1 244 ? -1.222 -14.460 -8.107 1.00 98.06 244 TYR A CA 1
ATOM 1826 C C . TYR A 1 244 ? -1.334 -15.435 -6.928 1.00 98.06 244 TYR A C 1
ATOM 1828 O O . TYR A 1 244 ? -0.317 -16.008 -6.550 1.00 98.06 244 TYR A O 1
ATOM 1836 N N . LEU A 1 245 ? -2.524 -15.677 -6.368 1.00 96.88 245 LEU A N 1
ATOM 1837 C CA . LEU A 1 245 ? -2.702 -16.545 -5.199 1.00 96.88 245 LEU A CA 1
ATOM 1838 C C . LEU A 1 245 ? -3.355 -17.894 -5.563 1.00 96.88 245 LEU A C 1
ATOM 1840 O O . LEU A 1 245 ? -4.336 -17.921 -6.311 1.00 96.88 245 LEU A O 1
ATOM 1844 N N . PRO A 1 246 ? -2.873 -19.023 -5.008 1.00 95.69 246 PRO A N 1
ATOM 1845 C CA . PRO A 1 246 ? -3.465 -20.341 -5.214 1.00 95.69 246 PRO A CA 1
ATOM 1846 C C . PRO A 1 246 ? -4.801 -20.479 -4.461 1.00 95.69 246 PRO A C 1
ATOM 1848 O O . PRO A 1 246 ? -5.038 -19.759 -3.487 1.00 95.69 246 PRO A O 1
ATOM 1851 N N . PRO A 1 247 ? -5.657 -21.459 -4.818 1.00 94.00 247 PRO A N 1
ATOM 1852 C CA . PRO A 1 247 ? -6.948 -21.678 -4.158 1.00 94.00 247 PRO A CA 1
ATOM 1853 C C . PRO A 1 247 ? -6.886 -21.868 -2.634 1.00 94.00 247 PRO A C 1
ATOM 1855 O O . PRO A 1 247 ? -7.858 -21.547 -1.958 1.00 94.00 247 PRO A O 1
ATOM 1858 N N . ALA A 1 248 ? -5.769 -22.365 -2.089 1.00 91.56 248 ALA A N 1
ATOM 1859 C CA . ALA A 1 248 ? -5.551 -22.467 -0.645 1.00 91.56 248 ALA A CA 1
ATOM 1860 C C . ALA A 1 248 ? -5.403 -21.080 0.007 1.00 91.56 248 ALA A C 1
ATOM 1862 O O . ALA A 1 248 ? -6.186 -20.734 0.888 1.00 91.56 248 ALA A O 1
ATOM 1863 N N . ALA A 1 249 ? -4.480 -20.248 -0.487 1.00 93.25 249 ALA A N 1
ATOM 1864 C CA . ALA A 1 249 ? -4.284 -18.885 0.008 1.00 93.25 249 ALA A CA 1
ATOM 1865 C C . ALA A 1 249 ? -5.525 -18.002 -0.222 1.00 93.25 249 ALA A C 1
ATOM 1867 O O . ALA A 1 249 ? -5.905 -17.242 0.660 1.00 93.25 249 ALA A O 1
ATOM 1868 N N . LEU A 1 250 ? -6.223 -18.153 -1.357 1.00 95.25 250 LEU A N 1
ATOM 1869 C CA . LEU A 1 250 ? -7.466 -17.422 -1.647 1.00 95.25 250 LEU A CA 1
ATOM 1870 C C . LEU A 1 250 ? -8.591 -17.678 -0.629 1.00 95.25 250 LEU A C 1
ATOM 1872 O O . LEU A 1 250 ? -9.431 -16.803 -0.440 1.00 95.25 250 LEU A O 1
ATOM 1876 N N . ARG A 1 251 ? -8.619 -18.838 0.044 1.00 93.94 251 ARG A N 1
ATOM 1877 C CA . ARG A 1 251 ? -9.582 -19.118 1.130 1.00 93.94 251 ARG A CA 1
ATOM 1878 C C . ARG A 1 251 ? -9.287 -18.330 2.410 1.00 93.94 251 ARG A C 1
ATOM 1880 O O . ARG A 1 251 ? -10.174 -18.215 3.246 1.00 93.94 251 ARG A O 1
ATOM 1887 N N . LEU A 1 252 ? -8.076 -17.790 2.543 1.00 94.31 252 LEU A N 1
ATOM 1888 C CA . LEU A 1 252 ? -7.633 -16.956 3.662 1.00 94.31 252 LEU A CA 1
ATOM 1889 C C . LEU A 1 252 ? -7.653 -15.452 3.322 1.00 94.31 252 LEU A C 1
ATOM 1891 O O . LEU A 1 252 ? -7.160 -14.651 4.113 1.00 94.31 252 LEU A O 1
ATOM 1895 N N . VAL A 1 253 ? -8.203 -15.055 2.162 1.00 96.94 253 VAL A N 1
ATOM 1896 C CA . VAL A 1 253 ? -8.328 -13.647 1.739 1.00 96.94 253 VAL A CA 1
ATOM 1897 C C . VAL A 1 253 ? -9.800 -13.256 1.572 1.00 96.94 253 VAL A C 1
ATOM 1899 O O . VAL A 1 253 ? -10.436 -13.509 0.547 1.00 96.94 253 VAL A O 1
ATOM 1902 N N . THR A 1 254 ? -10.342 -12.577 2.579 1.00 97.62 254 THR A N 1
ATOM 1903 C CA . THR A 1 254 ? -11.725 -12.093 2.621 1.00 97.62 254 THR A CA 1
ATOM 1904 C C . THR A 1 254 ? -11.851 -10.748 1.892 1.00 97.62 254 THR A C 1
ATOM 1906 O O . THR A 1 254 ? -11.629 -9.687 2.473 1.00 97.62 254 THR A O 1
ATOM 1909 N N . THR A 1 255 ? -12.213 -10.769 0.603 1.00 98.31 255 THR A N 1
ATOM 1910 C CA . THR A 1 255 ? -12.408 -9.546 -0.208 1.00 98.31 255 THR A CA 1
ATOM 1911 C C . THR A 1 255 ? -13.811 -8.951 -0.037 1.00 98.31 255 THR A C 1
ATOM 1913 O O . THR A 1 255 ? -14.796 -9.608 -0.389 1.00 98.31 255 THR A O 1
ATOM 1916 N N . ILE A 1 256 ? -13.918 -7.694 0.397 1.00 98.19 256 ILE A N 1
ATOM 1917 C CA . ILE A 1 256 ? -15.183 -6.999 0.683 1.00 98.19 256 ILE A CA 1
ATOM 1918 C C . ILE A 1 256 ? -15.289 -5.711 -0.142 1.00 98.19 256 ILE A C 1
ATOM 1920 O O . ILE A 1 256 ? -14.403 -4.859 -0.094 1.00 98.19 256 ILE A O 1
ATOM 1924 N N . LYS A 1 257 ? -16.403 -5.537 -0.871 1.00 98.00 257 LYS A N 1
ATOM 1925 C CA . LYS A 1 257 ? -16.741 -4.239 -1.471 1.00 98.00 257 LYS A CA 1
ATOM 1926 C C . LYS A 1 257 ? -17.468 -3.398 -0.427 1.00 98.00 257 LYS A C 1
ATOM 1928 O O . LYS A 1 257 ? -18.663 -3.599 -0.210 1.00 98.00 257 LYS A O 1
ATOM 1933 N N . GLY A 1 258 ? -16.748 -2.503 0.231 1.00 96.62 258 GLY A N 1
ATOM 1934 C CA . GLY A 1 258 ? -17.221 -1.791 1.413 1.00 96.62 258 GLY A CA 1
ATOM 1935 C C . GLY A 1 258 ? -16.452 -0.502 1.647 1.00 96.62 258 GLY A C 1
ATOM 1936 O O . GLY A 1 258 ? -15.460 -0.225 0.980 1.00 96.62 258 GLY A O 1
ATOM 1937 N N . ASP A 1 259 ? -16.922 0.292 2.598 1.00 96.75 259 ASP A N 1
ATOM 1938 C CA . ASP A 1 259 ? -16.325 1.581 2.929 1.00 96.75 259 ASP A CA 1
ATOM 1939 C C . ASP A 1 259 ? -15.634 1.510 4.293 1.00 96.75 259 ASP A C 1
ATOM 1941 O O . ASP A 1 259 ? -16.291 1.332 5.319 1.00 96.75 259 ASP A O 1
ATOM 1945 N N . ALA A 1 260 ? -14.307 1.642 4.300 1.00 97.50 260 ALA A N 1
ATOM 1946 C CA . ALA A 1 260 ? -13.502 1.549 5.513 1.00 97.50 260 ALA A CA 1
ATOM 1947 C C . ALA A 1 260 ? -13.711 2.730 6.483 1.00 97.50 260 ALA A C 1
ATOM 1949 O O . ALA A 1 260 ? -13.446 2.565 7.671 1.00 97.50 260 ALA A O 1
ATOM 1950 N N . SER A 1 261 ? -14.270 3.869 6.040 1.00 97.31 261 SER A N 1
ATOM 1951 C CA . SER A 1 261 ? -14.724 4.950 6.943 1.00 97.31 261 SER A CA 1
ATOM 1952 C C . SER A 1 261 ? -15.863 4.500 7.868 1.00 97.31 261 SER A C 1
ATOM 1954 O O . SER A 1 261 ? -16.093 5.072 8.930 1.00 97.31 261 SER A O 1
ATOM 1956 N N . GLN A 1 262 ? -16.594 3.454 7.477 1.00 97.06 262 GLN A N 1
ATOM 1957 C CA . GLN A 1 262 ? -17.767 2.981 8.191 1.00 97.06 262 GLN A CA 1
ATOM 1958 C C . GLN A 1 262 ? -17.365 1.913 9.211 1.00 97.06 262 GLN A C 1
ATOM 1960 O O . GLN A 1 262 ? -17.341 0.719 8.913 1.00 97.06 262 GLN A O 1
ATOM 1965 N N . THR A 1 263 ? -17.127 2.335 10.454 1.00 95.25 263 THR A N 1
ATOM 1966 C CA . THR A 1 263 ? -16.677 1.486 11.577 1.00 95.25 263 THR A CA 1
ATOM 1967 C C . THR A 1 263 ? -17.516 0.210 11.735 1.00 95.25 263 THR A C 1
ATOM 1969 O O . THR A 1 263 ? -16.974 -0.873 11.927 1.00 95.25 263 THR A O 1
ATOM 1972 N N . LYS A 1 264 ? -18.841 0.299 11.532 1.00 96.12 264 LYS A N 1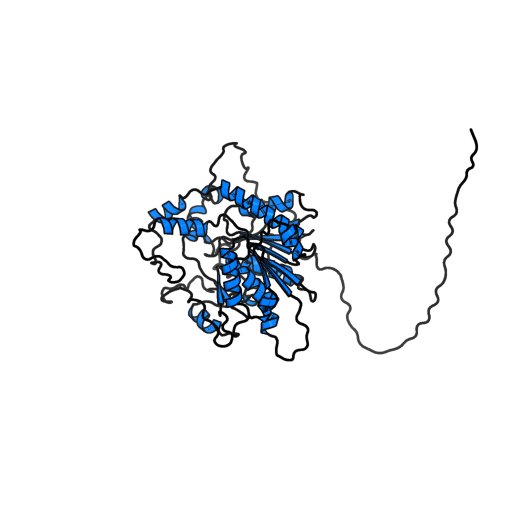
ATOM 1973 C CA . LYS A 1 264 ? -19.802 -0.828 11.582 1.00 96.12 264 LYS A CA 1
ATOM 1974 C C . LYS A 1 264 ? -19.685 -1.843 10.425 1.00 96.12 264 LYS A C 1
ATOM 1976 O O . LYS A 1 264 ? -20.374 -2.869 10.440 1.00 96.12 264 LYS A O 1
ATOM 1981 N N . GLN A 1 265 ? -18.888 -1.555 9.394 1.00 96.06 265 GLN A N 1
ATOM 1982 C CA . GLN A 1 265 ? -18.523 -2.510 8.342 1.00 96.06 265 GLN A CA 1
ATOM 1983 C C . GLN A 1 265 ? -17.253 -3.274 8.728 1.00 96.06 265 GLN A C 1
ATOM 1985 O O . GLN A 1 265 ? -17.258 -4.500 8.656 1.00 96.06 265 GLN A O 1
ATOM 1990 N N . LEU A 1 266 ? -16.213 -2.572 9.197 1.00 95.50 266 LEU A N 1
ATOM 1991 C CA . LEU A 1 266 ? -14.960 -3.177 9.671 1.00 95.50 266 LEU A CA 1
ATOM 1992 C C . LEU A 1 266 ? -15.176 -4.091 10.892 1.00 95.50 266 LEU A C 1
ATOM 1994 O O . LEU A 1 266 ? -14.651 -5.203 10.923 1.00 95.50 266 LEU A O 1
ATOM 1998 N N . GLN A 1 267 ? -16.040 -3.684 11.830 1.00 95.06 267 GLN A N 1
ATOM 1999 C CA . GLN A 1 267 ? -16.368 -4.417 13.067 1.00 95.06 267 GLN A CA 1
ATOM 2000 C C . GLN A 1 267 ? -16.913 -5.839 12.842 1.00 95.06 267 GLN A C 1
ATOM 2002 O O . GLN A 1 267 ? -16.941 -6.649 13.761 1.00 95.06 267 GLN A O 1
ATOM 2007 N N . ARG A 1 268 ? -17.342 -6.169 11.618 1.00 95.50 268 ARG A N 1
ATOM 2008 C CA . ARG A 1 268 ? -17.824 -7.512 11.248 1.00 95.50 268 ARG A CA 1
ATOM 2009 C C . ARG A 1 268 ? -16.695 -8.510 10.963 1.00 95.50 268 ARG A C 1
ATOM 2011 O O . ARG A 1 268 ? -16.979 -9.693 10.806 1.00 95.50 268 ARG A O 1
ATOM 2018 N N . TYR A 1 269 ? -15.458 -8.027 10.841 1.00 94.94 269 TYR A N 1
ATOM 2019 C CA . TYR A 1 269 ? -14.284 -8.805 10.425 1.00 94.94 269 TYR A CA 1
ATOM 2020 C C . TYR A 1 269 ? -13.052 -8.578 11.321 1.00 94.94 269 TYR A C 1
ATOM 2022 O O . TYR A 1 269 ? -12.091 -9.342 11.232 1.00 94.94 269 TYR A O 1
ATOM 2030 N N . GLY A 1 270 ? -13.079 -7.535 12.158 1.00 88.81 270 GLY A N 1
ATOM 2031 C CA . GLY A 1 270 ? -12.111 -7.309 13.231 1.00 88.81 270 GLY A CA 1
ATOM 2032 C C . GLY A 1 270 ? -12.461 -8.056 14.537 1.00 88.81 270 GLY A C 1
ATOM 2033 O O . GLY A 1 270 ? -13.442 -8.801 14.578 1.00 88.81 270 GLY A O 1
ATOM 2034 N N . PRO A 1 271 ? -11.691 -7.843 15.621 1.00 93.88 271 PRO A N 1
ATOM 2035 C CA . PRO A 1 271 ? -10.541 -6.944 15.687 1.00 93.88 271 PRO A CA 1
ATOM 2036 C C . PRO A 1 271 ? -9.364 -7.433 14.832 1.00 93.88 271 PRO A C 1
ATOM 2038 O O . PRO A 1 271 ? -9.165 -8.635 14.656 1.00 93.88 271 PRO A O 1
ATOM 2041 N N . PHE A 1 272 ? -8.591 -6.495 14.291 1.00 96.19 272 PHE A N 1
ATOM 2042 C CA . PHE A 1 272 ? -7.391 -6.781 13.503 1.00 96.19 272 PHE A CA 1
ATOM 2043 C C . PHE A 1 272 ? -6.131 -6.701 14.366 1.00 96.19 272 PHE A C 1
ATOM 2045 O O . PHE A 1 272 ? -6.023 -5.855 15.244 1.00 96.19 272 PHE A O 1
ATOM 2052 N N . ASP A 1 273 ? -5.152 -7.554 14.103 1.00 94.38 273 ASP A N 1
ATOM 2053 C CA . ASP A 1 273 ? -3.825 -7.503 14.723 1.00 94.38 273 ASP A CA 1
ATOM 2054 C C . ASP A 1 273 ? -2.878 -6.553 13.983 1.00 94.38 273 ASP A C 1
ATOM 2056 O O . ASP A 1 273 ? -1.946 -6.005 14.563 1.00 94.38 273 ASP A O 1
ATOM 2060 N N . GLY A 1 274 ? -3.132 -6.340 12.693 1.00 95.75 274 GLY A N 1
ATOM 2061 C CA . GLY A 1 274 ? -2.440 -5.357 11.875 1.00 95.75 274 GLY A CA 1
ATOM 2062 C C . GLY A 1 274 ? -3.396 -4.733 10.870 1.00 95.75 274 GLY A C 1
ATOM 2063 O O . GLY A 1 274 ? -4.303 -5.409 10.383 1.00 95.75 274 GLY A O 1
ATOM 2064 N N . ALA A 1 275 ? -3.198 -3.465 10.526 1.00 98.06 275 ALA A N 1
ATOM 2065 C CA . ALA A 1 275 ? -3.960 -2.830 9.458 1.00 98.06 275 ALA A CA 1
ATOM 2066 C C . ALA A 1 275 ? -3.097 -1.918 8.585 1.00 98.06 275 ALA A C 1
ATOM 2068 O O . ALA A 1 275 ? -2.268 -1.159 9.081 1.00 98.06 275 ALA A O 1
ATOM 2069 N N . LEU A 1 276 ? -3.333 -1.971 7.279 1.00 98.56 276 LEU A N 1
ATOM 2070 C CA . LEU A 1 276 ? -2.773 -1.072 6.282 1.00 98.56 276 LEU A CA 1
ATOM 2071 C C . LEU A 1 276 ? -3.871 -0.129 5.777 1.00 98.56 276 LEU A C 1
ATOM 2073 O O . LEU A 1 276 ? -4.940 -0.572 5.352 1.00 98.56 276 LEU A O 1
ATOM 2077 N N . VAL A 1 277 ? -3.586 1.169 5.796 1.00 98.50 277 VAL A N 1
ATOM 2078 C CA . VAL A 1 277 ? -4.479 2.242 5.350 1.00 98.50 277 VAL A CA 1
ATOM 2079 C C . VAL A 1 277 ? -3.805 3.009 4.213 1.00 98.50 277 VAL A C 1
ATOM 2081 O O . VAL A 1 277 ? -3.310 4.114 4.402 1.00 98.50 277 VAL A O 1
ATOM 2084 N N . ASP A 1 278 ? -3.764 2.385 3.033 1.00 97.62 278 ASP A N 1
ATOM 2085 C CA . ASP A 1 278 ? -3.289 2.970 1.767 1.00 97.62 278 ASP A CA 1
ATOM 2086 C C . ASP A 1 278 ? -4.366 3.895 1.174 1.00 97.62 278 ASP A C 1
ATOM 2088 O O . ASP A 1 278 ? -5.144 3.512 0.297 1.00 97.62 278 ASP A O 1
ATOM 2092 N N . ALA A 1 279 ? -4.514 5.079 1.761 1.00 96.00 279 ALA A N 1
ATOM 2093 C CA . ALA A 1 279 ? -5.734 5.861 1.648 1.00 96.00 279 ALA A CA 1
ATOM 2094 C C . ALA A 1 279 ? -5.904 6.547 0.271 1.00 96.00 279 ALA A C 1
ATOM 2096 O O . ALA A 1 279 ? -4.926 6.978 -0.349 1.00 96.00 279 ALA A O 1
ATOM 2097 N N . PRO A 1 280 ? -7.152 6.702 -0.225 1.00 95.12 280 PRO A N 1
ATOM 2098 C CA . PRO A 1 280 ? -7.417 7.429 -1.464 1.00 95.12 280 PRO A CA 1
ATOM 2099 C C . PRO A 1 280 ? -6.995 8.894 -1.317 1.00 95.12 280 PRO A C 1
ATOM 2101 O O . PRO A 1 280 ? -7.399 9.567 -0.369 1.00 95.12 280 PRO A O 1
ATOM 2104 N N . CYS A 1 281 ? -6.182 9.384 -2.253 1.00 94.75 281 CYS A N 1
ATOM 2105 C CA . CYS A 1 281 ? -5.489 10.664 -2.116 1.00 94.75 281 CYS A CA 1
ATOM 2106 C C . CYS A 1 281 ? -5.378 11.455 -3.431 1.00 94.75 281 CYS A C 1
ATOM 2108 O O . CYS A 1 281 ? -5.791 10.998 -4.505 1.00 94.75 281 CYS A O 1
ATOM 2110 N N . SER A 1 282 ? -4.800 12.654 -3.358 1.00 89.50 282 SER A N 1
ATOM 2111 C CA . SER A 1 282 ? -4.584 13.585 -4.476 1.00 89.50 282 SER A CA 1
ATOM 2112 C C . SER A 1 282 ? -3.835 13.004 -5.680 1.00 89.50 282 SER A C 1
ATOM 2114 O O . SER A 1 282 ? -4.087 13.459 -6.806 1.00 89.50 282 SER A O 1
ATOM 2116 N N . SER A 1 283 ? -2.965 12.014 -5.441 1.00 88.81 283 SER A N 1
ATOM 2117 C CA . SER A 1 283 ? -2.232 11.210 -6.427 1.00 88.81 283 SER A CA 1
ATOM 2118 C C . SER A 1 283 ? -1.467 12.041 -7.473 1.00 88.81 283 SER A C 1
ATOM 2120 O O . SER A 1 283 ? -1.638 11.825 -8.677 1.00 88.81 283 SER A O 1
ATOM 2122 N N . GLU A 1 284 ? -0.639 13.004 -7.044 1.00 85.75 284 GLU A N 1
ATOM 2123 C CA . GLU A 1 284 ? 0.039 13.986 -7.916 1.00 85.75 284 GLU A CA 1
ATOM 2124 C C . GLU A 1 284 ? 0.664 13.384 -9.181 1.00 85.75 284 GLU A C 1
ATOM 2126 O O . GLU A 1 284 ? 0.399 13.867 -10.281 1.00 85.75 284 GLU A O 1
ATOM 2131 N N . ARG A 1 285 ? 1.443 12.301 -9.054 1.00 87.56 285 ARG A N 1
ATOM 2132 C CA . ARG A 1 285 ? 2.132 11.672 -10.196 1.00 87.56 285 ARG A CA 1
ATOM 2133 C C . ARG A 1 285 ? 1.154 11.225 -11.285 1.00 87.56 285 ARG A C 1
ATOM 2135 O O . ARG A 1 285 ? 1.380 11.475 -12.464 1.00 87.56 285 ARG A O 1
ATOM 2142 N N . GLU A 1 286 ? 0.043 10.595 -10.905 1.00 84.50 286 GLU A N 1
ATOM 2143 C CA . GLU A 1 286 ? -0.954 10.123 -11.872 1.00 84.50 286 GLU A CA 1
ATOM 2144 C C . GLU A 1 286 ? -1.831 11.269 -12.400 1.00 84.50 286 GLU A C 1
ATOM 2146 O O . GLU A 1 286 ? -2.273 11.216 -13.547 1.00 84.50 286 GLU A O 1
ATOM 2151 N N . ARG A 1 287 ? -2.034 12.338 -11.613 1.00 82.06 287 ARG A N 1
ATOM 2152 C CA . ARG A 1 287 ? -2.675 13.579 -12.079 1.00 82.06 287 ARG A CA 1
ATOM 2153 C C . ARG A 1 287 ? -1.857 14.220 -13.203 1.00 82.06 287 ARG A C 1
ATOM 2155 O O . ARG A 1 287 ? -2.388 14.402 -14.294 1.00 82.06 287 ARG A O 1
ATOM 2162 N N . LEU A 1 288 ? -0.567 14.458 -12.967 1.00 77.94 288 LEU A N 1
ATOM 2163 C CA . LEU A 1 288 ? 0.353 15.075 -13.927 1.00 77.94 288 LEU A CA 1
ATOM 2164 C C . LEU A 1 288 ? 0.510 14.240 -15.208 1.00 77.94 288 LEU A C 1
ATOM 2166 O O . LEU A 1 288 ? 0.358 14.761 -16.312 1.00 77.94 288 LEU A O 1
ATOM 2170 N N . LEU A 1 289 ? 0.710 12.922 -15.083 1.00 79.62 289 LEU A N 1
ATOM 2171 C CA . LEU A 1 289 ? 0.762 12.021 -16.243 1.00 79.62 289 LEU A CA 1
ATOM 2172 C C . LEU A 1 289 ? -0.566 12.007 -17.024 1.00 79.62 289 LEU A C 1
ATOM 2174 O O . LEU A 1 289 ? -0.570 11.895 -18.249 1.00 79.62 289 LEU A O 1
ATOM 2178 N N . LYS A 1 290 ? -1.711 12.148 -16.346 1.00 78.88 290 LYS A N 1
ATOM 2179 C CA . LYS A 1 290 ? -3.027 12.270 -16.991 1.00 78.88 290 LYS A CA 1
ATOM 2180 C C . LYS A 1 290 ? -3.255 13.643 -17.633 1.00 78.88 290 LYS A C 1
ATOM 2182 O O . LYS A 1 290 ? -3.988 13.697 -18.619 1.00 78.88 290 LYS A O 1
ATOM 2187 N N . ALA A 1 291 ? -2.644 14.715 -17.127 1.00 75.00 291 ALA A N 1
ATOM 2188 C CA . ALA A 1 291 ? -2.652 16.034 -17.758 1.00 75.00 291 ALA A CA 1
ATOM 2189 C C . ALA A 1 291 ? -1.892 16.006 -19.096 1.00 75.00 291 ALA A C 1
ATOM 2191 O O . ALA A 1 291 ? -2.490 16.315 -20.125 1.00 75.00 291 ALA A O 1
ATOM 2192 N N . LEU A 1 292 ? -0.653 15.497 -19.115 1.00 72.75 292 LEU A N 1
ATOM 2193 C CA . LEU A 1 292 ? 0.131 15.312 -20.348 1.00 72.75 292 LEU A CA 1
ATOM 2194 C C . LEU A 1 292 ? -0.619 14.463 -21.392 1.00 72.75 292 LEU A C 1
ATOM 2196 O O . LEU A 1 292 ? -0.818 14.887 -22.529 1.00 72.75 292 LEU A O 1
ATOM 2200 N N . ARG A 1 293 ? -1.159 13.300 -20.992 1.00 75.50 293 ARG A N 1
ATOM 2201 C CA . ARG A 1 293 ? -1.956 12.417 -21.877 1.00 75.50 293 ARG A CA 1
ATOM 2202 C C . ARG A 1 293 ? -3.223 13.068 -22.466 1.00 75.50 293 ARG A C 1
ATOM 2204 O O . ARG A 1 293 ? -3.805 12.496 -23.384 1.00 75.50 293 ARG A O 1
ATOM 2211 N N . ARG A 1 294 ? -3.703 14.198 -21.926 1.00 73.12 294 ARG A N 1
ATOM 2212 C CA . ARG A 1 294 ? -4.829 14.979 -22.486 1.00 73.12 294 ARG A CA 1
ATOM 2213 C C . ARG A 1 294 ? -4.377 16.040 -23.492 1.00 73.12 294 ARG A C 1
ATOM 2215 O O . ARG A 1 294 ? -5.200 16.458 -24.301 1.00 73.12 294 ARG A O 1
ATOM 2222 N N . GLN A 1 295 ? -3.134 16.505 -23.379 1.00 67.56 295 GLN A N 1
ATOM 2223 C CA . GLN A 1 295 ? -2.547 17.556 -24.215 1.00 67.56 295 GLN A CA 1
ATOM 2224 C C . GLN A 1 295 ? -1.969 16.976 -25.515 1.00 67.56 295 GLN A C 1
ATOM 2226 O O . GLN A 1 295 ? -2.088 17.613 -26.560 1.00 67.56 295 GLN A O 1
ATOM 2231 N N . ALA A 1 296 ? -1.467 15.735 -25.467 1.00 63.59 296 ALA A N 1
ATOM 2232 C CA . ALA A 1 296 ? -0.995 14.990 -26.633 1.00 63.59 296 ALA A CA 1
ATOM 2233 C C . ALA A 1 296 ? -2.019 14.984 -27.802 1.00 63.59 296 ALA A C 1
ATOM 2235 O O . ALA A 1 296 ? -3.221 14.774 -27.581 1.00 63.59 296 ALA A O 1
ATOM 2236 N N . PRO A 1 297 ? -1.574 15.192 -29.057 1.00 61.56 297 PRO A N 1
ATOM 2237 C CA . PRO A 1 297 ? -2.462 15.415 -30.195 1.00 61.56 297 PRO A CA 1
ATOM 2238 C C . PRO A 1 297 ? -3.311 14.185 -30.549 1.00 61.56 297 PRO A C 1
ATOM 2240 O O . PRO A 1 297 ? -2.827 13.055 -30.621 1.00 61.56 297 PRO A O 1
ATOM 2243 N N . LYS A 1 298 ? -4.599 14.412 -30.850 1.00 44.09 298 LYS A N 1
ATOM 2244 C CA . LYS A 1 298 ? -5.559 13.370 -31.265 1.00 44.09 298 LYS A CA 1
ATOM 2245 C C . LYS A 1 298 ? -5.171 12.754 -32.617 1.00 44.09 298 LYS A C 1
ATOM 2247 O O . LYS A 1 298 ? -5.672 13.169 -33.657 1.00 44.09 298 LYS A O 1
ATOM 2252 N N . GLY A 1 299 ? -4.305 11.749 -32.584 1.00 50.28 299 GLY A N 1
ATOM 2253 C CA . GLY A 1 299 ? -3.773 11.081 -33.771 1.00 50.28 299 GLY A CA 1
ATOM 2254 C C . GLY A 1 299 ? -2.471 10.328 -33.506 1.00 50.28 299 GLY A C 1
ATOM 2255 O O . GLY A 1 299 ? -2.195 9.361 -34.209 1.00 50.28 299 GLY A O 1
ATOM 2256 N N . SER A 1 300 ? -1.717 10.695 -32.461 1.00 49.72 300 SER A N 1
ATOM 2257 C CA . SER A 1 300 ? -0.661 9.826 -31.935 1.00 49.72 300 SER A CA 1
ATOM 2258 C C . SER A 1 300 ? -1.260 8.503 -31.446 1.00 49.72 300 SER A C 1
ATOM 2260 O O . SER A 1 300 ? -2.402 8.468 -30.966 1.00 49.72 300 SER A O 1
ATOM 2262 N N . GLU A 1 301 ? -0.495 7.413 -31.531 1.00 38.81 301 GLU A N 1
ATOM 2263 C CA . GLU A 1 301 ? -0.931 6.128 -30.984 1.00 38.81 301 GLU A CA 1
ATOM 2264 C C . GLU A 1 301 ? -1.288 6.273 -29.502 1.00 38.81 301 GLU A C 1
ATOM 2266 O O . GLU A 1 301 ? -0.593 6.941 -28.735 1.00 38.81 301 GLU A O 1
ATOM 2271 N N . ARG A 1 302 ? -2.398 5.657 -29.081 1.00 34.69 302 ARG A N 1
ATOM 2272 C CA . ARG A 1 302 ? -2.770 5.648 -27.663 1.00 34.69 302 ARG A CA 1
ATOM 2273 C C . ARG A 1 302 ? -1.725 4.813 -26.919 1.00 34.69 302 ARG A C 1
ATOM 2275 O O . ARG A 1 302 ? -1.615 3.630 -27.249 1.00 34.69 302 ARG A O 1
ATOM 2282 N N . PRO A 1 303 ? -1.060 5.325 -25.867 1.00 34.66 303 PRO A N 1
ATOM 2283 C CA . PRO A 1 303 ? -0.267 4.486 -24.981 1.00 34.66 303 PRO A CA 1
ATOM 2284 C C . PRO A 1 303 ? -1.229 3.617 -24.161 1.00 34.66 303 PRO A C 1
ATOM 2286 O O . PRO A 1 303 ? -1.689 3.992 -23.080 1.00 34.66 303 PRO A O 1
ATOM 2289 N N . VAL A 1 304 ? -1.628 2.475 -24.721 1.00 31.66 304 VAL A N 1
ATOM 2290 C CA . VAL A 1 304 ? -2.458 1.497 -24.018 1.00 31.66 304 VAL A CA 1
ATOM 2291 C C . VAL A 1 304 ? -1.604 0.896 -22.904 1.00 31.66 304 VAL A C 1
ATOM 2293 O O . VAL A 1 304 ? -0.456 0.532 -23.151 1.00 31.66 304 VAL A O 1
ATOM 2296 N N . GLU A 1 305 ? -2.153 0.683 -21.702 1.00 36.75 305 GLU A N 1
ATOM 2297 C CA . GLU A 1 305 ? -1.427 -0.018 -20.617 1.00 36.75 305 GLU A CA 1
ATOM 2298 C C . GLU A 1 305 ? -0.962 -1.440 -21.027 1.00 36.75 305 GLU A C 1
ATOM 2300 O O . GLU A 1 305 ? -0.157 -2.065 -20.342 1.00 36.75 305 GLU A O 1
ATOM 2305 N N . SER A 1 306 ? -1.448 -1.964 -22.161 1.00 32.62 306 SER A N 1
ATOM 2306 C CA . SER A 1 306 ? -1.041 -3.231 -22.772 1.00 32.62 306 SER A CA 1
ATOM 2307 C C . SER A 1 306 ? 0.003 -3.126 -23.898 1.00 32.62 306 SER A C 1
ATOM 2309 O O . SER A 1 306 ? 0.396 -4.172 -24.416 1.00 32.62 306 SER A O 1
ATOM 2311 N N . SER A 1 307 ? 0.439 -1.935 -24.309 1.00 29.84 307 SER A N 1
ATOM 2312 C CA . SER A 1 307 ? 1.425 -1.717 -25.384 1.00 29.84 307 SER A CA 1
ATOM 2313 C C . SER A 1 307 ? 2.213 -0.431 -25.113 1.00 29.84 307 SER A C 1
ATOM 2315 O O . SER A 1 307 ? 1.824 0.656 -25.541 1.00 29.84 307 SER A O 1
ATOM 2317 N N . GLY A 1 308 ? 3.298 -0.566 -24.347 1.00 36.50 308 GLY A N 1
ATOM 2318 C CA . GLY A 1 308 ? 4.133 0.544 -23.888 1.00 36.50 308 GLY A CA 1
ATOM 2319 C C . GLY A 1 308 ? 5.028 1.116 -24.982 1.00 36.50 308 GLY A C 1
ATOM 2320 O O . GLY A 1 308 ? 6.223 0.853 -24.987 1.00 36.50 308 GLY A O 1
ATOM 2321 N N . VAL A 1 309 ? 4.451 1.914 -25.879 1.00 30.78 309 VAL A N 1
ATOM 2322 C CA . VAL A 1 309 ? 5.207 2.854 -26.714 1.00 30.78 309 VAL A CA 1
ATOM 2323 C C . VAL A 1 309 ? 5.092 4.233 -26.070 1.00 30.78 309 VAL A C 1
ATOM 2325 O O . VAL A 1 309 ? 4.092 4.931 -26.224 1.00 30.78 309 VAL A O 1
ATOM 2328 N N . PHE A 1 310 ? 6.120 4.605 -25.314 1.00 35.09 310 PHE A N 1
ATOM 2329 C CA . PHE A 1 310 ? 6.465 6.001 -25.067 1.00 35.09 310 PHE A CA 1
ATOM 2330 C C . PHE A 1 310 ? 7.788 6.239 -25.789 1.00 35.09 310 PHE A C 1
ATOM 2332 O O . PHE A 1 310 ? 8.748 5.515 -25.541 1.00 35.09 310 PHE A O 1
ATOM 2339 N N . SER A 1 311 ? 7.816 7.209 -26.704 1.00 30.02 311 SER A N 1
ATOM 2340 C CA . SER A 1 311 ? 9.070 7.658 -27.316 1.00 30.02 311 SER A CA 1
ATOM 2341 C C . SER A 1 311 ? 9.949 8.292 -26.235 1.00 30.02 311 SER A C 1
ATOM 2343 O O . SER A 1 311 ? 9.419 8.953 -25.344 1.00 30.02 311 SER A O 1
ATOM 2345 N N . GLU A 1 312 ? 11.269 8.116 -26.300 1.00 34.19 312 GLU A N 1
ATOM 2346 C CA . GLU A 1 312 ? 12.207 8.459 -25.211 1.00 34.19 312 GLU A CA 1
ATOM 2347 C C . GLU A 1 312 ? 12.476 9.968 -25.039 1.00 34.19 312 GLU A C 1
ATOM 2349 O O . GLU A 1 312 ? 13.413 10.383 -24.358 1.00 34.19 312 GLU A O 1
ATOM 2354 N N . GLY A 1 313 ? 11.613 10.812 -25.603 1.00 36.59 313 GLY A N 1
ATOM 2355 C CA . GLY A 1 313 ? 11.539 12.213 -25.225 1.00 36.59 313 GLY A CA 1
ATOM 2356 C C . GLY A 1 313 ? 10.963 12.371 -23.817 1.00 36.59 313 GLY A C 1
ATOM 2357 O O . GLY A 1 313 ? 9.864 11.901 -23.514 1.00 36.59 313 GLY A O 1
ATOM 2358 N N . LEU A 1 314 ? 11.652 13.151 -22.980 1.00 43.38 314 LEU A N 1
ATOM 2359 C CA . LEU A 1 314 ? 10.929 14.024 -22.052 1.00 43.38 314 LEU A CA 1
ATOM 2360 C C . LEU A 1 314 ? 9.902 14.836 -22.870 1.00 43.38 314 LEU A C 1
ATOM 2362 O O . LEU A 1 314 ? 10.222 15.198 -24.006 1.00 43.38 314 LEU A O 1
ATOM 2366 N N . PRO A 1 315 ? 8.704 15.144 -22.332 1.00 48.09 315 PRO A N 1
ATOM 2367 C CA . PRO A 1 315 ? 7.777 16.046 -23.011 1.00 48.09 315 PRO A CA 1
ATOM 2368 C C . PRO A 1 315 ? 8.501 17.343 -23.372 1.00 48.09 315 PRO A C 1
ATOM 2370 O O . PRO A 1 315 ? 9.365 17.788 -22.603 1.00 48.09 315 PRO A O 1
ATOM 2373 N N . GLU A 1 316 ? 8.155 17.958 -24.507 1.00 50.53 316 GLU A N 1
ATOM 2374 C CA . GLU A 1 316 ? 8.718 19.266 -24.847 1.00 50.53 316 GLU A CA 1
ATOM 2375 C C . GLU A 1 316 ? 8.521 20.222 -23.662 1.00 50.53 316 GLU A C 1
ATOM 2377 O O . GLU A 1 316 ? 7.536 20.131 -22.920 1.00 50.53 316 GLU A O 1
ATOM 2382 N N . SER A 1 317 ? 9.483 21.118 -23.429 1.00 56.41 317 SER A N 1
ATOM 2383 C CA . SER A 1 317 ? 9.535 21.905 -22.187 1.00 56.41 317 SER A CA 1
ATOM 2384 C C . SER A 1 317 ? 8.272 22.745 -21.946 1.00 56.41 317 SER A C 1
ATOM 2386 O O . SER A 1 317 ? 7.945 23.043 -20.797 1.00 56.41 317 SER A O 1
ATOM 2388 N N . SER A 1 318 ? 7.528 23.048 -23.012 1.00 55.56 318 SER A N 1
ATOM 2389 C CA . SER A 1 318 ? 6.177 23.612 -23.028 1.00 55.56 318 SER A CA 1
ATOM 2390 C C . SER A 1 318 ? 5.105 22.686 -22.429 1.00 55.56 318 SER A C 1
ATOM 2392 O O . SER A 1 318 ? 4.362 23.129 -21.557 1.00 55.56 318 SER A O 1
ATOM 2394 N N . GLU A 1 319 ? 5.018 21.417 -22.841 1.00 58.91 319 GLU A N 1
ATOM 2395 C CA . GLU A 1 319 ? 4.048 20.434 -22.323 1.00 58.91 319 GLU A CA 1
ATOM 2396 C C . GLU A 1 319 ? 4.327 20.095 -20.854 1.00 58.91 319 GLU A C 1
ATOM 2398 O O . GLU A 1 319 ? 3.418 20.092 -20.021 1.00 58.91 319 GLU A O 1
ATOM 2403 N N . ALA A 1 320 ? 5.601 19.873 -20.512 1.00 60.88 320 ALA A N 1
ATOM 2404 C CA . ALA A 1 320 ? 6.017 19.645 -19.132 1.00 60.88 320 ALA A CA 1
ATOM 2405 C C . ALA A 1 320 ? 5.651 20.844 -18.237 1.00 60.88 320 ALA A C 1
ATOM 2407 O O . ALA A 1 320 ? 5.047 20.660 -17.179 1.00 60.88 320 ALA A O 1
ATOM 2408 N N . ALA A 1 321 ? 5.940 22.075 -18.677 1.00 61.62 321 ALA A N 1
ATOM 2409 C CA . ALA A 1 321 ? 5.541 23.284 -17.959 1.00 61.62 321 ALA A CA 1
ATOM 2410 C C . ALA A 1 321 ? 4.012 23.442 -17.873 1.00 61.62 321 ALA A C 1
ATOM 2412 O O . ALA A 1 321 ? 3.502 23.823 -16.820 1.00 61.62 321 ALA A O 1
ATOM 2413 N N . ALA A 1 322 ? 3.269 23.106 -18.933 1.00 62.72 322 ALA A N 1
ATOM 2414 C CA . ALA A 1 322 ? 1.812 23.188 -18.955 1.00 62.72 322 ALA A CA 1
ATOM 2415 C C . ALA A 1 322 ? 1.169 22.220 -17.949 1.00 62.72 322 ALA A C 1
ATOM 2417 O O . ALA A 1 322 ? 0.313 22.635 -17.168 1.00 62.72 322 ALA A O 1
ATOM 2418 N N . ALA A 1 323 ? 1.603 20.957 -17.901 1.00 63.62 323 ALA A N 1
ATOM 2419 C CA . ALA A 1 323 ? 1.127 19.992 -16.907 1.00 63.62 323 ALA A CA 1
ATOM 2420 C C . ALA A 1 323 ? 1.480 20.410 -15.468 1.00 63.62 323 ALA A C 1
ATOM 2422 O O . ALA A 1 323 ? 0.651 20.279 -14.571 1.00 63.62 323 ALA A O 1
ATOM 2423 N N . LEU A 1 324 ? 2.670 20.981 -15.253 1.00 65.06 324 LEU A N 1
ATOM 2424 C CA . LEU A 1 324 ? 3.099 21.524 -13.957 1.00 65.06 324 LEU A CA 1
ATOM 2425 C C . LEU A 1 324 ? 2.445 22.870 -13.594 1.00 65.06 324 LEU A C 1
ATOM 2427 O O . LEU A 1 324 ? 2.620 23.345 -12.472 1.00 65.06 324 LEU A O 1
ATOM 2431 N N . SER A 1 325 ? 1.676 23.460 -14.515 1.00 62.50 325 SER A N 1
ATOM 2432 C CA . SER A 1 325 ? 0.820 24.627 -14.279 1.00 62.50 325 SER A CA 1
ATOM 2433 C C . SER A 1 325 ? -0.655 24.274 -14.027 1.00 62.50 325 SER A C 1
ATOM 2435 O O . SER A 1 325 ? -1.435 25.174 -13.719 1.00 62.50 325 SER A O 1
ATOM 2437 N N . GLU A 1 326 ? -1.062 22.993 -14.120 1.00 64.75 326 GLU A N 1
ATOM 2438 C CA . GLU A 1 326 ? -2.418 22.578 -13.722 1.00 64.75 326 GLU A CA 1
ATOM 2439 C C . GLU A 1 326 ? -2.586 22.859 -12.213 1.00 64.75 326 GLU A C 1
ATOM 2441 O O . GLU A 1 326 ? -1.817 22.326 -11.406 1.00 64.75 326 GLU A O 1
ATOM 2446 N N . PRO A 1 327 ? -3.544 23.712 -11.797 1.00 64.31 327 PRO A N 1
ATOM 2447 C CA . PRO A 1 327 ? -3.614 24.179 -10.420 1.00 64.31 327 PRO A CA 1
ATOM 2448 C C . PRO A 1 327 ? -3.881 23.021 -9.458 1.00 64.31 327 PRO A C 1
ATOM 2450 O O . PRO A 1 327 ? -4.817 22.230 -9.624 1.00 64.31 327 PRO A O 1
ATOM 2453 N N . TRP A 1 328 ? -3.056 22.933 -8.416 1.00 74.00 328 TRP A N 1
ATOM 2454 C CA . TRP A 1 328 ? -3.238 21.933 -7.378 1.00 74.00 328 TRP A CA 1
ATOM 2455 C C . TRP A 1 328 ? -4.465 22.267 -6.522 1.00 74.00 328 TRP A C 1
ATOM 2457 O O . TRP A 1 328 ? -4.527 23.281 -5.831 1.00 74.00 328 TRP A O 1
ATOM 2467 N N . ASP A 1 329 ? -5.467 21.398 -6.610 1.00 81.62 329 ASP A N 1
ATOM 2468 C CA . ASP A 1 329 ? -6.743 21.530 -5.911 1.00 81.62 329 ASP A CA 1
ATOM 2469 C C . ASP A 1 329 ? -6.609 21.254 -4.398 1.00 81.62 329 ASP A C 1
ATOM 2471 O O . ASP A 1 329 ? -6.839 20.138 -3.922 1.00 81.62 329 ASP A O 1
ATOM 2475 N N . VAL A 1 330 ? -6.245 22.301 -3.652 1.00 84.88 330 VAL A N 1
ATOM 2476 C CA . VAL A 1 330 ? -6.145 22.313 -2.181 1.00 84.88 330 VAL A CA 1
ATOM 2477 C C . VAL A 1 330 ? -7.480 22.003 -1.485 1.00 84.88 330 VAL A C 1
ATOM 2479 O O . VAL A 1 330 ? -7.501 21.408 -0.408 1.00 84.88 330 VAL A O 1
ATOM 2482 N N . GLN A 1 331 ? -8.620 22.337 -2.102 1.00 87.00 331 GLN A N 1
ATOM 2483 C CA . GLN A 1 331 ? -9.941 22.039 -1.533 1.00 87.00 331 GLN A CA 1
ATOM 2484 C C . GLN A 1 331 ? -10.241 20.542 -1.610 1.00 87.00 331 GLN A C 1
ATOM 2486 O O . GLN A 1 331 ? -10.716 19.948 -0.640 1.00 87.00 331 GLN A O 1
ATOM 2491 N N . LYS A 1 332 ? -9.876 19.897 -2.722 1.00 88.38 332 LYS A N 1
ATOM 2492 C CA . LYS A 1 332 ? -9.880 18.438 -2.829 1.00 88.38 332 LYS A CA 1
ATOM 2493 C C . LYS A 1 332 ? -8.866 17.788 -1.893 1.00 88.38 332 LYS A C 1
ATOM 2495 O O . LYS A 1 332 ? -9.201 16.752 -1.329 1.00 88.38 332 LYS A O 1
ATOM 2500 N N . ALA A 1 333 ? -7.693 18.384 -1.671 1.00 91.00 333 ALA A N 1
ATOM 2501 C CA . ALA A 1 333 ? -6.739 17.859 -0.694 1.00 91.00 333 ALA A CA 1
ATOM 2502 C C . ALA A 1 333 ? -7.319 17.860 0.731 1.00 91.00 333 ALA A C 1
ATOM 2504 O O . ALA A 1 333 ? -7.307 16.840 1.415 1.00 91.00 333 ALA A O 1
ATOM 2505 N N . HIS A 1 334 ? -7.968 18.952 1.146 1.00 93.81 334 HIS A N 1
ATOM 2506 C CA . HIS A 1 334 ? -8.716 18.991 2.406 1.00 93.81 334 HIS A CA 1
ATOM 2507 C C . HIS A 1 334 ? -9.910 18.020 2.449 1.00 93.81 334 HIS A C 1
ATOM 2509 O O . HIS A 1 334 ? -10.220 17.484 3.514 1.00 93.81 334 HIS A O 1
ATOM 2515 N N . ALA A 1 335 ? -10.603 17.786 1.329 1.00 94.62 335 ALA A N 1
ATOM 2516 C CA . ALA A 1 335 ? -11.699 16.817 1.261 1.00 94.62 335 ALA A CA 1
ATOM 2517 C C . ALA A 1 335 ? -11.196 15.367 1.389 1.00 94.62 335 ALA A C 1
ATOM 2519 O O . ALA A 1 335 ? -11.790 14.577 2.125 1.00 94.62 335 ALA A O 1
ATOM 2520 N N . ASN A 1 336 ? -10.074 15.043 0.739 1.00 95.94 336 ASN A N 1
ATOM 2521 C CA . ASN A 1 336 ? -9.364 13.779 0.908 1.00 95.94 336 ASN A CA 1
ATOM 2522 C C . ASN A 1 336 ? -8.929 13.601 2.369 1.00 95.94 336 ASN A C 1
ATOM 2524 O O . ASN A 1 336 ? -9.283 12.597 2.973 1.00 95.94 336 ASN A O 1
ATOM 2528 N N . ALA A 1 337 ? -8.263 14.596 2.967 1.00 97.12 337 ALA A N 1
ATOM 2529 C CA . ALA A 1 337 ? -7.769 14.559 4.348 1.00 97.12 337 ALA A CA 1
ATOM 2530 C C . ALA A 1 337 ? -8.864 14.279 5.396 1.00 97.12 337 ALA A C 1
ATOM 2532 O O . ALA A 1 337 ? -8.620 13.604 6.397 1.00 97.12 337 ALA A O 1
ATOM 2533 N N . ARG A 1 338 ? -10.101 14.744 5.158 1.00 97.19 338 ARG A N 1
ATOM 2534 C CA . ARG A 1 338 ? -11.265 14.395 5.995 1.00 97.19 338 ARG A CA 1
ATOM 2535 C C . ARG A 1 338 ? -11.599 12.905 5.894 1.00 97.19 338 ARG A C 1
ATOM 2537 O O . ARG A 1 338 ? -11.621 12.231 6.919 1.00 97.19 338 ARG A O 1
ATOM 2544 N N . LEU A 1 339 ? -11.765 12.384 4.677 1.00 97.69 339 LEU A N 1
ATOM 2545 C CA . LEU A 1 339 ? -12.039 10.962 4.432 1.00 97.69 339 LEU A CA 1
ATOM 2546 C C . LEU A 1 339 ? -10.887 10.056 4.907 1.00 97.69 339 LEU A C 1
ATOM 2548 O O . LEU A 1 339 ? -11.123 8.970 5.426 1.00 97.69 339 LEU A O 1
ATOM 2552 N N . GLN A 1 340 ? -9.641 10.502 4.759 1.00 98.44 340 GLN A N 1
ATOM 2553 C CA . GLN A 1 340 ? -8.443 9.803 5.224 1.00 98.44 340 GLN A CA 1
ATOM 2554 C C . GLN A 1 340 ? -8.434 9.674 6.751 1.00 98.44 340 GLN A C 1
ATOM 2556 O O . GLN A 1 340 ? -8.218 8.576 7.261 1.00 98.44 340 GLN A O 1
ATOM 2561 N N . ALA A 1 341 ? -8.763 10.750 7.478 1.00 97.94 341 ALA A N 1
ATOM 2562 C CA . ALA A 1 341 ? -8.944 10.706 8.927 1.00 97.94 341 ALA A CA 1
ATOM 2563 C C . ALA A 1 341 ? -10.130 9.813 9.342 1.00 97.94 341 ALA A C 1
ATOM 2565 O O . ALA A 1 341 ? -9.999 9.030 10.278 1.00 97.94 341 ALA A O 1
ATOM 2566 N N . GLU A 1 342 ? -11.266 9.873 8.635 1.00 97.94 342 GLU A N 1
ATOM 2567 C CA . GLU A 1 342 ? -12.427 9.001 8.888 1.00 97.94 342 GLU A CA 1
ATOM 2568 C C . GLU A 1 342 ? -12.077 7.512 8.722 1.00 97.94 342 GLU A C 1
ATOM 2570 O O . GLU A 1 342 ? -12.427 6.695 9.576 1.00 97.94 342 GLU A O 1
ATOM 2575 N N . ILE A 1 343 ? -11.350 7.149 7.658 1.00 98.56 343 ILE A N 1
ATOM 2576 C CA . ILE A 1 343 ? -10.857 5.782 7.441 1.00 98.56 343 ILE A CA 1
ATOM 2577 C C . ILE A 1 343 ? -9.854 5.396 8.535 1.00 98.56 343 ILE A C 1
ATOM 2579 O O . ILE A 1 343 ? -10.002 4.329 9.126 1.00 98.56 343 ILE A O 1
ATOM 2583 N N . LEU A 1 344 ? -8.861 6.240 8.833 1.00 98.19 344 LEU A N 1
ATOM 2584 C CA . LEU A 1 344 ? -7.816 5.932 9.812 1.00 98.19 344 LEU A CA 1
ATOM 2585 C C . LEU A 1 344 ? -8.401 5.728 11.220 1.00 98.19 344 LEU A C 1
ATOM 2587 O O . LEU A 1 344 ? -8.150 4.689 11.828 1.00 98.19 344 LEU A O 1
ATOM 2591 N N . SER A 1 345 ? -9.253 6.640 11.702 1.00 97.38 345 SER A N 1
ATOM 2592 C CA . SER A 1 345 ? -9.959 6.492 12.985 1.00 97.38 345 SER A CA 1
ATOM 2593 C C . SER A 1 345 ? -10.855 5.251 13.012 1.00 97.38 345 SER A C 1
ATOM 2595 O O . SER A 1 345 ? -10.844 4.499 13.983 1.00 97.38 345 SER A O 1
ATOM 2597 N N . SER A 1 346 ? -11.600 4.985 11.934 1.00 97.75 346 SER A N 1
ATOM 2598 C CA . SER A 1 346 ? -12.445 3.791 11.813 1.00 97.75 346 SER A CA 1
ATOM 2599 C C . SER A 1 346 ? -11.634 2.488 11.857 1.00 97.75 346 SER A C 1
ATOM 2601 O O . SER A 1 346 ? -12.067 1.517 12.480 1.00 97.75 346 SER A O 1
ATOM 2603 N N . VAL A 1 347 ? -10.444 2.465 11.250 1.00 98.12 347 VAL A N 1
ATOM 2604 C CA . VAL A 1 347 ? -9.518 1.325 11.294 1.00 98.12 347 VAL A CA 1
ATOM 2605 C C . VAL A 1 347 ? -8.917 1.153 12.686 1.00 98.12 347 VAL A C 1
ATOM 2607 O O . VAL A 1 347 ? -8.971 0.049 13.217 1.00 98.12 347 VAL A O 1
ATOM 2610 N N . LEU A 1 348 ? -8.432 2.226 13.317 1.00 96.88 348 LEU A N 1
ATOM 2611 C CA . LEU A 1 348 ? -7.887 2.199 14.680 1.00 96.88 348 LEU A CA 1
ATOM 2612 C C . LEU A 1 348 ? -8.914 1.675 15.697 1.00 96.88 348 LEU A C 1
ATOM 2614 O O . LEU A 1 348 ? -8.581 0.817 16.509 1.00 96.88 348 LEU A O 1
ATOM 2618 N N . LEU A 1 349 ? -10.181 2.097 15.596 1.00 96.19 349 LEU A N 1
ATOM 2619 C CA . LEU A 1 349 ? -11.298 1.588 16.413 1.00 96.19 349 LEU A CA 1
ATOM 2620 C C . LEU A 1 349 ? -11.614 0.093 16.203 1.00 96.19 349 LEU A C 1
ATOM 2622 O O . LEU A 1 349 ? -12.371 -0.481 16.984 1.00 96.19 349 LEU A O 1
ATOM 2626 N N . ASN A 1 350 ? -11.075 -0.534 15.153 1.00 97.06 350 ASN A N 1
ATOM 2627 C CA . ASN A 1 350 ? -11.232 -1.959 14.851 1.00 97.06 350 ASN A CA 1
ATOM 2628 C C . ASN A 1 350 ? -9.909 -2.742 14.905 1.00 97.06 350 ASN A C 1
ATOM 2630 O O . ASN A 1 350 ? -9.902 -3.935 14.595 1.00 97.06 350 ASN A O 1
ATOM 2634 N N . THR A 1 351 ? -8.807 -2.117 15.314 1.00 96.06 351 THR A N 1
ATOM 2635 C CA . THR A 1 351 ? -7.527 -2.791 15.554 1.00 96.06 351 THR A CA 1
ATOM 2636 C C . THR A 1 351 ? -7.394 -3.113 17.046 1.00 96.06 351 THR A C 1
ATOM 2638 O O . THR A 1 351 ? -7.864 -2.383 17.915 1.00 96.06 351 THR A O 1
ATOM 2641 N N . SER A 1 352 ? -6.795 -4.260 17.350 1.00 92.44 352 SER A N 1
ATOM 2642 C CA . SER A 1 352 ? -6.481 -4.716 18.702 1.00 92.44 352 SER A CA 1
ATOM 2643 C C . SER A 1 352 ? -5.525 -3.735 19.395 1.00 92.44 352 SER A C 1
ATOM 2645 O O . SER A 1 352 ? -4.572 -3.302 18.749 1.00 92.44 352 SER A O 1
ATOM 2647 N N . PRO A 1 353 ? -5.665 -3.457 20.708 1.00 88.25 353 PRO A N 1
ATOM 2648 C CA . PRO A 1 353 ? -4.706 -2.630 21.452 1.00 88.25 353 PRO A CA 1
ATOM 2649 C C . PRO A 1 353 ? -3.264 -3.170 21.464 1.00 88.25 353 PRO A C 1
ATOM 2651 O O . PRO A 1 353 ? -2.339 -2.439 21.787 1.00 88.25 353 PRO A O 1
ATOM 2654 N N . ALA A 1 354 ? -3.062 -4.449 21.126 1.00 87.56 354 ALA A N 1
ATOM 2655 C CA . ALA A 1 354 ? -1.741 -5.063 20.950 1.00 87.56 354 ALA A CA 1
ATOM 2656 C C . ALA A 1 354 ? -1.317 -5.180 19.469 1.00 87.56 354 ALA A C 1
ATOM 2658 O O . ALA A 1 354 ? -0.413 -5.951 19.148 1.00 87.56 354 ALA A O 1
ATOM 2659 N N . GLY A 1 355 ? -2.024 -4.498 18.566 1.00 91.06 355 GLY A N 1
ATOM 2660 C CA . GLY A 1 355 ? -1.768 -4.475 17.130 1.00 91.06 355 GLY A CA 1
ATOM 2661 C C . GLY A 1 355 ? -1.152 -3.162 16.648 1.00 91.06 355 GLY A C 1
ATOM 2662 O O . GLY A 1 355 ? -0.903 -2.248 17.433 1.00 91.06 355 GLY A O 1
ATOM 2663 N N . SER A 1 356 ? -0.950 -3.063 15.334 1.00 93.69 356 SER A N 1
ATOM 2664 C CA . SER A 1 356 ? -0.310 -1.904 14.694 1.00 93.69 356 SER A CA 1
ATOM 2665 C C . SER A 1 356 ? -1.057 -1.459 13.439 1.00 93.69 356 SER A C 1
ATOM 2667 O O . SER A 1 356 ? -1.570 -2.287 12.683 1.00 93.69 356 SER A O 1
ATOM 2669 N N . VAL A 1 357 ? -1.092 -0.152 13.176 1.00 97.31 357 VAL A N 1
ATOM 2670 C CA . VAL A 1 357 ? -1.706 0.419 11.967 1.00 97.31 357 VAL A CA 1
ATOM 2671 C C . VAL A 1 357 ? -0.659 1.193 11.180 1.00 97.31 357 VAL A C 1
ATOM 2673 O O . VAL A 1 357 ? -0.023 2.085 11.725 1.00 97.31 357 VAL A O 1
ATOM 2676 N N . VAL A 1 358 ? -0.491 0.896 9.892 1.00 98.00 358 VAL A N 1
ATOM 2677 C CA . VAL A 1 358 ? 0.303 1.734 8.985 1.00 98.00 358 VAL A CA 1
ATOM 2678 C C . VAL A 1 358 ? -0.635 2.576 8.133 1.00 98.00 358 VAL A C 1
ATOM 2680 O O . VAL A 1 358 ? -1.375 2.044 7.305 1.00 98.00 358 VAL A O 1
ATOM 2683 N N . TYR A 1 359 ? -0.591 3.892 8.324 1.00 98.38 359 TYR A N 1
ATOM 2684 C CA . TYR A 1 359 ? -1.208 4.859 7.419 1.00 98.38 359 TYR A CA 1
ATOM 2685 C C . TYR A 1 359 ? -0.255 5.166 6.265 1.00 98.38 359 TYR A C 1
ATOM 2687 O O . TYR A 1 359 ? 0.946 5.290 6.494 1.00 98.38 359 TYR A O 1
ATOM 2695 N N . ALA A 1 360 ? -0.765 5.295 5.039 1.00 98.00 360 ALA A N 1
ATOM 2696 C CA . ALA A 1 360 ? 0.028 5.673 3.876 1.00 98.00 360 ALA A CA 1
ATOM 2697 C C . ALA A 1 360 ? -0.794 6.395 2.800 1.00 98.00 360 ALA A C 1
ATOM 2699 O O . ALA A 1 360 ? -1.983 6.132 2.629 1.00 98.00 360 ALA A O 1
ATOM 2700 N N . THR A 1 361 ? -0.136 7.255 2.020 1.00 97.56 361 THR A N 1
ATOM 2701 C CA . THR A 1 361 ? -0.695 7.851 0.793 1.00 97.56 361 THR A CA 1
ATOM 2702 C C . THR A 1 361 ? 0.386 7.970 -0.286 1.00 97.56 361 THR A C 1
ATOM 2704 O O . THR A 1 361 ? 1.575 7.938 0.022 1.00 97.56 361 THR A O 1
ATOM 2707 N N . CYS A 1 362 ? -0.004 8.172 -1.550 1.00 95.62 362 CYS A N 1
ATOM 2708 C CA . CYS A 1 362 ? 0.896 8.666 -2.604 1.00 95.62 362 CYS A CA 1
ATOM 2709 C C . CYS A 1 362 ? 0.675 10.158 -2.932 1.00 95.62 362 CYS A C 1
ATOM 2711 O O . CYS A 1 362 ? 0.922 10.595 -4.061 1.00 95.62 362 CYS A O 1
ATOM 2713 N N . ALA A 1 363 ? 0.198 10.932 -1.952 1.00 94.25 363 ALA A N 1
ATOM 2714 C CA . ALA A 1 363 ? 0.127 12.385 -2.014 1.00 94.25 363 ALA A CA 1
ATOM 2715 C C . ALA A 1 363 ? 1.471 13.016 -1.645 1.00 94.25 363 ALA A C 1
ATOM 2717 O O . ALA A 1 363 ? 2.197 12.511 -0.786 1.00 94.25 363 ALA A O 1
ATOM 2718 N N . LEU A 1 364 ? 1.769 14.161 -2.256 1.00 92.81 364 LEU A N 1
ATOM 2719 C CA . LEU A 1 364 ? 2.898 14.992 -1.834 1.00 92.81 364 LEU A CA 1
ATOM 2720 C C . LEU A 1 364 ? 2.574 15.812 -0.577 1.00 92.81 364 LEU A C 1
ATOM 2722 O O . LEU A 1 364 ? 3.377 15.856 0.347 1.00 92.81 364 LEU A O 1
ATOM 2726 N N . SER A 1 365 ? 1.401 16.447 -0.528 1.00 91.62 365 SER A N 1
ATOM 2727 C CA . SER A 1 365 ? 1.145 17.486 0.475 1.00 91.62 365 SER A CA 1
ATOM 2728 C C . SER A 1 365 ? 0.965 16.957 1.898 1.00 91.62 365 SER A C 1
ATOM 2730 O O . SER A 1 365 ? 0.192 16.027 2.147 1.00 91.62 365 SER A O 1
ATOM 2732 N N . GLY A 1 366 ? 1.578 17.657 2.853 1.00 92.75 366 GLY A N 1
ATOM 2733 C CA . GLY A 1 366 ? 1.408 17.507 4.295 1.00 92.75 366 GLY A CA 1
ATOM 2734 C C . GLY A 1 366 ? -0.054 17.485 4.752 1.00 92.75 366 GLY A C 1
ATOM 2735 O O . GLY A 1 366 ? -0.356 16.816 5.740 1.00 92.75 366 GLY A O 1
ATOM 2736 N N . ILE A 1 367 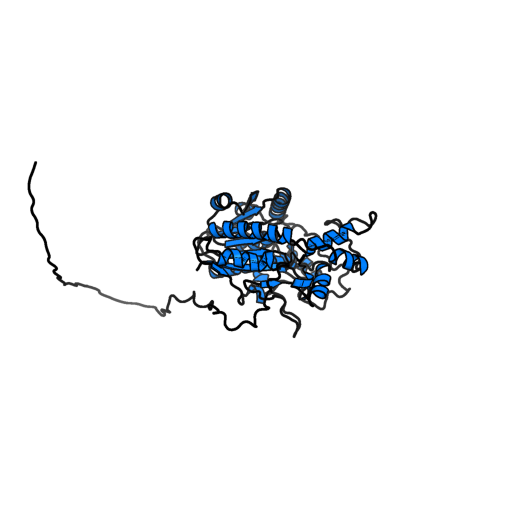? -0.966 18.130 4.006 1.00 95.19 367 ILE A N 1
ATOM 2737 C CA . ILE A 1 367 ? -2.419 18.133 4.264 1.00 95.19 367 ILE A CA 1
ATOM 2738 C C . ILE A 1 367 ? -3.009 16.713 4.283 1.00 95.19 367 ILE A C 1
ATOM 2740 O O . ILE A 1 367 ? -3.881 16.439 5.103 1.00 95.19 367 ILE A O 1
ATOM 2744 N N . GLU A 1 368 ? -2.531 15.817 3.416 1.00 96.69 368 GLU A N 1
ATOM 2745 C CA . GLU A 1 368 ? -2.983 14.416 3.318 1.00 96.69 368 GLU A CA 1
ATOM 2746 C C . GLU A 1 368 ? -2.051 13.442 4.072 1.00 96.69 368 GLU A C 1
ATOM 2748 O O . GLU A 1 368 ? -2.331 12.247 4.178 1.00 96.69 368 GLU A O 1
ATOM 2753 N N . ASN A 1 369 ? -0.955 13.957 4.637 1.00 96.62 369 ASN A N 1
ATOM 2754 C CA . ASN A 1 369 ? 0.139 13.192 5.235 1.00 96.62 369 ASN A CA 1
ATOM 2755 C C . ASN A 1 369 ? 0.222 13.446 6.757 1.00 96.62 369 ASN A C 1
ATOM 2757 O O . ASN A 1 369 ? -0.679 13.033 7.494 1.00 96.62 369 ASN A O 1
ATOM 2761 N N . ASP A 1 370 ? 1.257 14.141 7.251 1.00 95.81 370 ASP A N 1
ATOM 2762 C CA . ASP A 1 370 ? 1.446 14.415 8.689 1.00 95.81 370 ASP A CA 1
ATOM 2763 C C . ASP A 1 370 ? 0.245 15.133 9.339 1.00 95.81 370 ASP A C 1
ATOM 2765 O O . ASP A 1 370 ? -0.015 14.918 10.524 1.00 95.81 370 ASP A O 1
ATOM 2769 N N . ALA A 1 371 ? -0.519 15.948 8.598 1.00 96.19 371 ALA A N 1
ATOM 2770 C CA . ALA A 1 371 ? -1.699 16.629 9.136 1.00 96.19 371 ALA A CA 1
ATOM 2771 C C . ALA A 1 371 ? -2.876 15.673 9.410 1.00 96.19 371 ALA A C 1
ATOM 2773 O O . ALA A 1 371 ? -3.621 15.892 10.366 1.00 96.19 371 ALA A O 1
ATOM 2774 N N . VAL A 1 372 ? -3.030 14.592 8.633 1.00 97.38 372 VAL A N 1
ATOM 2775 C CA . VAL A 1 372 ? -4.042 13.551 8.898 1.00 97.38 372 VAL A CA 1
ATOM 2776 C C . VAL A 1 372 ? -3.661 12.763 10.144 1.00 97.38 372 VAL A C 1
ATOM 2778 O O . VAL A 1 372 ? -4.474 12.627 11.059 1.00 97.38 372 VAL A O 1
ATOM 2781 N N . VAL A 1 373 ? -2.411 12.293 10.209 1.00 95.94 373 VAL A N 1
ATOM 2782 C CA . VAL A 1 373 ? -1.890 11.543 11.364 1.00 95.94 373 VAL A CA 1
ATOM 2783 C C . VAL A 1 373 ? -1.946 12.405 12.626 1.00 95.94 373 VAL A C 1
ATOM 2785 O O . VAL A 1 373 ? -2.404 11.941 13.667 1.00 95.94 373 VAL A O 1
ATOM 2788 N N . GLY A 1 374 ? -1.563 13.681 12.527 1.00 94.31 374 GLY A N 1
ATOM 2789 C CA . GLY A 1 374 ? -1.644 14.639 13.625 1.00 94.31 374 GLY A CA 1
ATOM 2790 C C . GLY A 1 374 ? -3.070 14.886 14.097 1.00 94.31 374 GLY A C 1
ATOM 2791 O O . GLY A 1 374 ? -3.335 14.756 15.287 1.00 94.31 374 GLY A O 1
ATOM 2792 N N . LYS A 1 375 ? -4.015 15.139 13.181 1.00 94.00 375 LYS A N 1
ATOM 2793 C CA . LYS A 1 375 ? -5.430 15.291 13.546 1.00 94.00 375 LYS A CA 1
ATOM 2794 C C . LYS A 1 375 ? -5.946 14.059 14.299 1.00 94.00 375 LYS A C 1
ATOM 2796 O O . LYS A 1 375 ? -6.605 14.209 15.322 1.00 94.00 375 LYS A O 1
ATOM 2801 N N . VAL A 1 376 ? -5.667 12.851 13.808 1.00 94.06 376 VAL A N 1
ATOM 2802 C CA . VAL A 1 376 ? -6.184 11.622 14.428 1.00 94.06 376 VAL A CA 1
ATOM 2803 C C . VAL A 1 376 ? -5.554 11.374 15.803 1.00 94.06 376 VAL A C 1
ATOM 2805 O O . VAL A 1 376 ? -6.294 11.136 16.755 1.00 94.06 376 VAL A O 1
ATOM 2808 N N . CYS A 1 377 ? -4.230 11.496 15.940 1.00 90.50 377 CYS A N 1
ATOM 2809 C CA . CYS A 1 377 ? -3.537 11.288 17.216 1.00 90.50 377 CYS A CA 1
ATOM 2810 C C . CYS A 1 377 ? -3.851 12.360 18.275 1.00 90.50 377 CYS A C 1
ATOM 2812 O O . CYS A 1 377 ? -3.985 12.023 19.450 1.00 90.50 377 CYS A O 1
ATOM 2814 N N . ASP A 1 378 ? -3.972 13.630 17.878 1.00 89.25 378 ASP A N 1
ATOM 2815 C CA . ASP A 1 378 ? -4.008 14.758 18.821 1.00 89.25 378 ASP A CA 1
ATOM 2816 C C . ASP A 1 378 ? -5.438 15.204 19.186 1.00 89.25 378 ASP A C 1
ATOM 2818 O O . ASP A 1 378 ? -5.625 15.959 20.138 1.00 89.25 378 ASP A O 1
ATOM 2822 N N . SER A 1 379 ? -6.460 14.753 18.445 1.00 85.25 379 SER A N 1
ATOM 2823 C CA . SER A 1 379 ? -7.862 15.178 18.634 1.00 85.25 379 SER A CA 1
ATOM 2824 C C . SER A 1 379 ? -8.491 14.778 19.972 1.00 85.25 379 SER A C 1
ATOM 2826 O O . SER A 1 379 ? -9.430 15.432 20.423 1.00 85.25 379 SER A O 1
ATOM 2828 N N . GLY A 1 380 ? -8.041 13.673 20.576 1.00 80.88 380 GLY A N 1
ATOM 2829 C CA . GLY A 1 380 ? -8.730 13.044 21.709 1.00 80.88 380 GLY A CA 1
ATOM 2830 C C . GLY A 1 380 ? -10.093 12.417 21.363 1.00 80.88 380 GLY A C 1
ATOM 2831 O O . GLY A 1 380 ? -10.819 12.025 22.273 1.00 80.88 380 GLY A O 1
ATOM 2832 N N . GLU A 1 381 ? -10.456 12.300 20.077 1.00 83.81 381 GLU A N 1
ATOM 2833 C CA . GLU A 1 381 ? -11.709 11.657 19.631 1.00 83.81 381 GLU A CA 1
ATOM 2834 C C . GLU A 1 381 ? -11.686 10.123 19.801 1.00 83.81 381 GLU A C 1
ATOM 2836 O O . GLU A 1 381 ? -12.739 9.481 19.839 1.00 83.81 381 GLU A O 1
ATOM 2841 N N . LEU A 1 382 ? -10.494 9.523 19.899 1.00 87.12 382 LEU A N 1
ATOM 2842 C CA . LEU A 1 382 ? -10.299 8.081 20.059 1.00 87.12 382 LEU A CA 1
ATOM 2843 C C . LEU A 1 382 ? -10.190 7.682 21.546 1.00 87.12 382 LEU A C 1
ATOM 2845 O O . LEU A 1 382 ? -9.584 8.404 22.334 1.00 87.12 382 LEU A O 1
ATOM 2849 N N . PRO A 1 383 ? -10.720 6.510 21.954 1.00 85.06 383 PRO A N 1
ATOM 2850 C CA . PRO A 1 383 ? -10.779 6.083 23.358 1.00 85.06 383 PRO A CA 1
ATOM 2851 C C . PRO A 1 383 ? -9.442 5.546 23.913 1.00 85.06 383 PRO A C 1
ATOM 2853 O O . PRO A 1 383 ? -9.427 4.850 24.928 1.00 85.06 383 PRO A O 1
ATOM 2856 N N . PHE A 1 384 ? -8.328 5.828 23.239 1.00 86.75 384 PHE A N 1
ATOM 2857 C CA . PHE A 1 384 ? -6.976 5.380 23.562 1.00 86.75 384 PHE A CA 1
ATOM 2858 C C . PHE A 1 384 ? -5.957 6.413 23.066 1.00 86.75 384 PHE A C 1
ATOM 2860 O O . PHE A 1 384 ? -6.167 7.064 22.043 1.00 86.75 384 PHE A O 1
ATOM 2867 N N . SER A 1 385 ? -4.833 6.535 23.772 1.00 83.94 385 SER A N 1
ATOM 2868 C CA . SER A 1 385 ? -3.694 7.332 23.308 1.00 83.94 385 SER A CA 1
ATOM 2869 C C . SER A 1 385 ? -2.913 6.578 22.230 1.00 83.94 385 SER A C 1
ATOM 2871 O O . SER A 1 385 ? -2.837 5.347 22.252 1.00 83.94 385 SER A O 1
ATOM 2873 N N . LEU A 1 386 ? -2.307 7.322 21.303 1.00 84.88 386 LEU A N 1
ATOM 2874 C CA . LEU A 1 386 ? -1.541 6.778 20.182 1.00 84.88 386 LEU A CA 1
ATOM 2875 C C . LEU A 1 386 ? -0.092 7.261 20.182 1.00 84.88 386 LEU A C 1
ATOM 2877 O O . LEU A 1 386 ? 0.250 8.320 20.714 1.00 84.88 386 LEU A O 1
ATOM 2881 N N . HIS A 1 387 ? 0.762 6.474 19.540 1.00 83.56 387 HIS A N 1
ATOM 2882 C CA . HIS A 1 387 ? 2.156 6.787 19.265 1.00 83.56 387 HIS A CA 1
ATOM 2883 C C . HIS A 1 387 ? 2.414 6.614 17.769 1.00 83.56 387 HIS A C 1
ATOM 2885 O O . HIS A 1 387 ? 2.207 5.526 17.237 1.00 83.56 387 HIS A O 1
ATOM 2891 N N . CYS A 1 388 ? 2.888 7.660 17.091 1.00 81.69 388 CYS A N 1
ATOM 2892 C CA . CYS A 1 388 ? 3.433 7.548 15.741 1.00 81.69 388 CYS A CA 1
ATOM 2893 C C . CYS A 1 388 ? 4.950 7.319 15.809 1.00 81.69 388 CYS A C 1
ATOM 2895 O O . CYS A 1 388 ? 5.681 8.088 16.439 1.00 81.69 388 CYS A O 1
ATOM 2897 N N . CYS A 1 389 ? 5.436 6.262 15.165 1.00 76.44 389 CYS A N 1
ATOM 2898 C CA . CYS A 1 389 ? 6.861 5.990 15.031 1.00 76.44 389 CYS A CA 1
ATOM 2899 C C . CYS A 1 389 ? 7.431 6.737 13.818 1.00 76.44 389 CYS A C 1
ATOM 2901 O O . CYS A 1 389 ? 6.908 6.620 12.714 1.00 76.44 389 CYS A O 1
ATOM 2903 N N . ALA A 1 390 ? 8.541 7.447 14.033 1.00 67.56 390 ALA A N 1
ATOM 2904 C CA . ALA A 1 390 ? 9.346 8.104 12.997 1.00 67.56 390 ALA A CA 1
ATOM 2905 C C . ALA A 1 390 ? 10.856 7.830 13.198 1.00 67.56 390 ALA A C 1
ATOM 2907 O O . ALA A 1 390 ? 11.701 8.652 12.856 1.00 67.56 390 ALA A O 1
ATOM 2908 N N . GLY A 1 391 ? 11.204 6.702 13.832 1.00 67.44 391 GLY A N 1
ATOM 2909 C CA . GLY A 1 391 ? 12.589 6.291 14.111 1.00 67.44 391 GLY A CA 1
ATOM 2910 C C . GLY A 1 391 ? 13.225 5.452 12.995 1.00 67.44 391 GLY A C 1
ATOM 2911 O O . GLY A 1 391 ? 12.666 5.321 11.905 1.00 67.44 391 GLY A O 1
ATOM 2912 N N . GLU A 1 392 ? 14.387 4.860 13.280 1.00 67.81 392 GLU A N 1
ATOM 2913 C CA . GLU A 1 392 ? 15.009 3.869 12.393 1.00 67.81 392 GLU A CA 1
ATOM 2914 C C . GLU A 1 392 ? 14.282 2.508 12.425 1.00 67.81 392 GLU A C 1
ATOM 2916 O O . GLU A 1 392 ? 13.817 2.068 13.478 1.00 67.81 392 GLU A O 1
ATOM 2921 N N . SER A 1 393 ? 14.253 1.820 11.282 1.00 73.06 393 SER A N 1
ATOM 2922 C CA . SER A 1 393 ? 13.628 0.507 11.052 1.00 73.06 393 SER A CA 1
ATOM 2923 C C . SER A 1 393 ? 14.457 -0.322 10.053 1.00 73.06 393 SER A C 1
ATOM 2925 O O . SER A 1 393 ? 15.224 0.219 9.254 1.00 73.06 393 SER A O 1
ATOM 2927 N N . GLU A 1 394 ? 14.343 -1.651 10.086 1.00 73.81 394 GLU A N 1
ATOM 2928 C CA . GLU A 1 394 ? 15.051 -2.545 9.156 1.00 73.81 394 GLU A CA 1
ATOM 2929 C C . GLU A 1 394 ? 14.565 -2.390 7.704 1.00 73.81 394 GLU A C 1
ATOM 2931 O O . GLU A 1 394 ? 15.342 -2.538 6.757 1.00 73.81 394 GLU A O 1
ATOM 2936 N N . VAL A 1 395 ? 13.305 -1.992 7.514 1.00 77.19 395 VAL A N 1
ATOM 2937 C CA . VAL A 1 395 ? 12.703 -1.737 6.194 1.00 77.19 395 VAL A CA 1
ATOM 2938 C C . VAL A 1 395 ? 13.449 -0.637 5.442 1.00 77.19 395 VAL A C 1
ATOM 2940 O O . VAL A 1 395 ? 13.703 -0.769 4.247 1.00 77.19 395 VAL A O 1
ATOM 2943 N N . GLN A 1 396 ? 13.868 0.416 6.145 1.00 77.19 396 GLN A N 1
ATOM 2944 C CA . GLN A 1 396 ? 14.634 1.526 5.567 1.00 77.19 396 GLN A CA 1
ATOM 2945 C C . GLN A 1 396 ? 16.029 1.060 5.123 1.00 77.19 396 GLN A C 1
ATOM 2947 O O . GLN A 1 396 ? 16.481 1.403 4.034 1.00 77.19 396 GLN A O 1
ATOM 2952 N N . ARG A 1 397 ? 16.681 0.214 5.936 1.00 75.50 397 ARG A N 1
ATOM 2953 C CA . ARG A 1 397 ? 18.007 -0.369 5.649 1.00 75.50 397 ARG A CA 1
ATOM 2954 C C . ARG A 1 397 ? 17.976 -1.459 4.567 1.00 75.50 397 ARG A C 1
ATOM 2956 O O . ARG A 1 397 ? 19.029 -1.862 4.087 1.00 75.50 397 ARG A O 1
ATOM 2963 N N . SER A 1 398 ? 16.785 -1.922 4.182 1.00 73.12 398 SER A N 1
ATOM 2964 C CA . SER A 1 398 ? 16.570 -2.904 3.109 1.00 73.12 398 SER A CA 1
ATOM 2965 C C . SER A 1 398 ? 16.438 -2.268 1.712 1.00 73.12 398 SER A C 1
ATOM 2967 O O . SER A 1 398 ? 16.346 -2.982 0.711 1.00 73.12 398 SER A O 1
ATOM 2969 N N . LEU A 1 399 ? 16.406 -0.933 1.619 1.00 75.50 399 LEU A N 1
ATOM 2970 C CA . LEU A 1 399 ? 16.448 -0.207 0.348 1.00 75.50 399 LEU A CA 1
ATOM 2971 C C . LEU A 1 399 ? 17.883 -0.147 -0.211 1.00 75.50 399 LEU A C 1
ATOM 2973 O O . LEU A 1 399 ? 18.838 -0.145 0.568 1.00 75.50 399 LEU A O 1
ATOM 2977 N N . PRO A 1 400 ? 18.067 -0.042 -1.544 1.00 68.06 400 PRO A N 1
ATOM 2978 C CA . PRO A 1 400 ? 19.377 0.243 -2.125 1.00 68.06 400 PRO A CA 1
ATOM 2979 C C . PRO A 1 400 ? 19.943 1.539 -1.538 1.00 68.06 400 PRO A C 1
ATOM 2981 O O . PRO A 1 400 ? 19.267 2.567 -1.555 1.00 68.06 400 PRO A O 1
ATOM 2984 N N . SER A 1 401 ? 21.165 1.500 -1.006 1.00 60.56 401 SER A N 1
ATOM 2985 C CA . SER A 1 401 ? 21.817 2.701 -0.477 1.00 60.56 401 SER A CA 1
ATOM 2986 C C . SER A 1 401 ? 22.077 3.717 -1.598 1.00 60.56 401 SER A C 1
ATOM 2988 O O . SER A 1 401 ? 22.417 3.302 -2.711 1.00 60.56 401 SER A O 1
ATOM 2990 N N . PRO A 1 402 ? 21.979 5.035 -1.334 1.00 59.28 402 PRO A N 1
ATOM 2991 C CA . PRO A 1 402 ? 22.469 6.032 -2.279 1.00 59.28 402 PRO A CA 1
ATOM 2992 C C . PRO A 1 402 ? 23.968 5.820 -2.535 1.00 59.28 402 PRO A C 1
ATOM 2994 O O . PRO A 1 402 ? 24.701 5.332 -1.670 1.00 59.28 402 PRO A O 1
ATOM 2997 N N . THR A 1 403 ? 24.435 6.204 -3.724 1.00 52.91 403 THR A N 1
ATOM 2998 C CA . THR A 1 403 ? 25.870 6.209 -4.052 1.00 52.91 403 THR A CA 1
ATOM 2999 C C . THR A 1 403 ? 26.651 7.020 -3.014 1.00 52.91 403 THR A C 1
ATOM 3001 O O . THR A 1 403 ? 26.142 8.011 -2.498 1.00 52.91 403 THR A O 1
ATOM 3004 N N . SER A 1 404 ? 27.872 6.597 -2.672 1.00 43.41 404 SER A N 1
ATOM 3005 C CA . SER A 1 404 ? 28.658 7.130 -1.546 1.00 43.41 404 SER A CA 1
A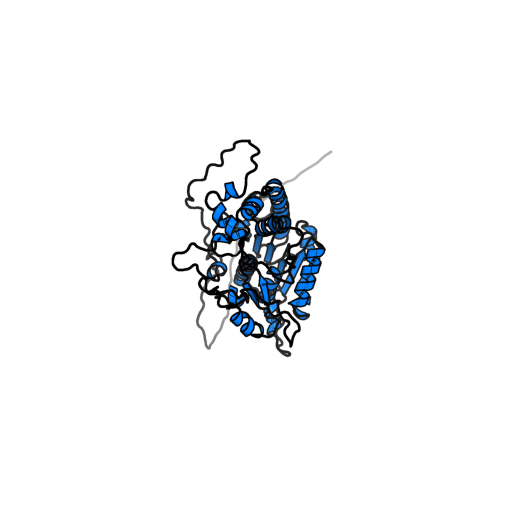TOM 3006 C C . SER A 1 404 ? 28.683 8.668 -1.470 1.00 43.41 404 SER A C 1
ATOM 3008 O O . SER A 1 404 ? 29.400 9.316 -2.230 1.00 43.41 404 SER A O 1
ATOM 3010 N N . GLY A 1 405 ? 27.927 9.243 -0.525 1.00 49.72 405 GLY A N 1
ATOM 3011 C CA . GLY A 1 405 ? 27.793 10.695 -0.321 1.00 49.72 405 GLY A CA 1
ATOM 3012 C C . GLY A 1 405 ? 26.505 11.334 -0.870 1.00 49.72 405 GLY A C 1
ATOM 3013 O O . GLY A 1 405 ? 26.302 12.531 -0.679 1.00 49.72 405 GLY A O 1
ATOM 3014 N N . GLY A 1 406 ? 25.629 10.568 -1.525 1.00 51.62 406 GLY A N 1
ATOM 3015 C CA . GLY A 1 406 ? 24.289 11.002 -1.922 1.00 51.62 406 GLY A CA 1
ATOM 3016 C C . GLY A 1 406 ? 23.322 11.141 -0.732 1.00 51.62 406 GLY A C 1
ATOM 3017 O O . GLY A 1 406 ? 23.564 10.567 0.332 1.00 51.62 406 GLY A O 1
ATOM 3018 N N . PRO A 1 407 ? 22.221 11.901 -0.887 1.00 58.09 407 PRO A N 1
ATOM 3019 C CA . PRO A 1 407 ? 21.239 12.102 0.175 1.00 58.09 407 PRO A CA 1
ATOM 3020 C C . PRO A 1 407 ? 20.470 10.813 0.485 1.00 58.09 407 PRO A C 1
ATOM 3022 O O . PRO A 1 407 ? 20.219 9.999 -0.403 1.00 58.09 407 PRO A O 1
ATOM 3025 N N . GLU A 1 408 ? 20.023 10.663 1.733 1.00 73.62 408 GLU A N 1
ATOM 3026 C CA . GLU A 1 408 ? 19.150 9.554 2.129 1.00 73.62 408 GLU A CA 1
ATOM 3027 C C . GLU A 1 408 ? 17.875 9.534 1.279 1.00 73.62 408 GLU A C 1
ATOM 3029 O O . GLU A 1 408 ? 17.227 10.565 1.068 1.00 73.62 408 GLU A O 1
ATOM 3034 N N . ILE A 1 409 ? 17.542 8.351 0.758 1.00 84.44 409 ILE A N 1
ATOM 3035 C CA . ILE A 1 409 ? 16.420 8.154 -0.167 1.00 84.44 409 ILE A CA 1
ATOM 3036 C C . ILE A 1 409 ? 15.084 8.218 0.589 1.00 84.44 409 ILE A C 1
ATOM 3038 O O . ILE A 1 409 ? 14.124 8.792 0.076 1.00 84.44 409 ILE A O 1
ATOM 3042 N N . VAL A 1 410 ? 15.045 7.671 1.811 1.00 88.56 410 VAL A N 1
ATOM 3043 C CA . VAL A 1 410 ? 13.966 7.887 2.788 1.00 88.56 410 VAL A CA 1
ATOM 3044 C C . VAL A 1 410 ? 14.204 9.215 3.498 1.00 88.56 410 VAL A C 1
ATOM 3046 O O . VAL A 1 410 ? 15.327 9.535 3.871 1.00 88.56 410 VAL A O 1
ATOM 3049 N N . GLU A 1 411 ? 13.136 9.967 3.726 1.00 89.88 411 GLU A N 1
ATOM 3050 C CA . GLU A 1 411 ? 13.144 11.180 4.537 1.00 89.88 411 GLU A CA 1
ATOM 3051 C C . GLU A 1 411 ? 12.233 10.999 5.748 1.00 89.88 411 GLU A C 1
ATOM 3053 O O . GLU A 1 411 ? 11.109 10.516 5.614 1.00 89.88 411 GLU A O 1
ATOM 3058 N N . HIS A 1 412 ? 12.694 11.420 6.923 1.00 90.56 412 HIS A N 1
ATOM 3059 C CA . HIS A 1 412 ? 11.862 11.492 8.123 1.00 90.56 412 HIS A CA 1
ATOM 3060 C C . HIS A 1 412 ? 10.971 12.741 8.075 1.00 90.56 412 HIS A C 1
ATOM 3062 O O . HIS A 1 412 ? 11.415 13.814 7.663 1.00 90.56 412 HIS A O 1
ATOM 3068 N N . THR A 1 413 ? 9.722 12.603 8.515 1.00 91.50 413 THR A N 1
ATOM 3069 C CA . THR A 1 413 ? 8.756 13.704 8.652 1.00 91.50 413 THR A CA 1
ATOM 3070 C C . THR A 1 413 ? 8.445 13.952 10.136 1.00 91.50 413 THR A C 1
ATOM 3072 O O . THR A 1 413 ? 9.097 13.383 11.013 1.00 91.50 413 THR A O 1
ATOM 3075 N N . ALA A 1 414 ? 7.453 14.788 10.463 1.00 91.44 414 ALA A N 1
ATOM 3076 C CA . ALA A 1 414 ? 7.075 15.020 11.855 1.00 91.44 414 ALA A CA 1
ATOM 3077 C C . ALA A 1 414 ? 6.408 13.795 12.512 1.00 91.44 414 ALA A C 1
ATOM 3079 O O . ALA A 1 414 ? 6.460 13.667 13.737 1.00 91.44 414 ALA A O 1
ATOM 3080 N N . ARG A 1 415 ? 5.754 12.912 11.735 1.00 92.69 415 ARG A N 1
ATOM 3081 C CA . ARG A 1 415 ? 4.988 11.757 12.257 1.00 92.69 415 ARG A CA 1
ATOM 3082 C C . ARG A 1 415 ? 5.201 10.444 11.498 1.00 92.69 415 ARG A C 1
ATOM 3084 O O . ARG A 1 415 ? 4.508 9.468 11.781 1.00 92.69 415 ARG A O 1
ATOM 3091 N N . GLY A 1 416 ? 6.142 10.389 10.562 1.00 93.75 416 GLY A N 1
ATOM 3092 C CA . GLY A 1 416 ? 6.427 9.194 9.773 1.00 93.75 416 GLY A CA 1
ATOM 3093 C C . GLY A 1 416 ? 7.615 9.390 8.838 1.00 93.75 416 GLY A C 1
ATOM 3094 O O . GLY A 1 416 ? 8.613 10.014 9.205 1.00 93.75 416 GLY A O 1
ATOM 3095 N N . TRP A 1 417 ? 7.497 8.849 7.628 1.00 94.31 417 TRP A N 1
ATOM 3096 C CA . TRP A 1 417 ? 8.532 8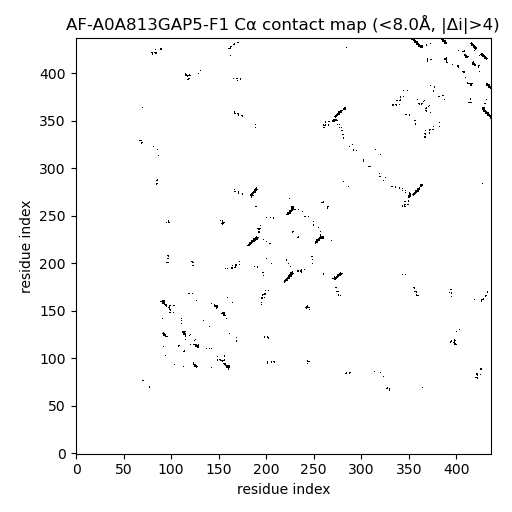.866 6.601 1.00 94.31 417 TRP A CA 1
ATOM 3097 C C . TRP A 1 417 ? 7.939 9.124 5.214 1.00 94.31 417 TRP A C 1
ATOM 3099 O O . TRP A 1 417 ? 6.762 8.856 4.961 1.00 94.31 417 TRP A O 1
ATOM 3109 N N . GLN A 1 418 ? 8.771 9.599 4.290 1.00 93.50 418 GLN A N 1
ATOM 3110 C CA . GLN A 1 418 ? 8.425 9.735 2.878 1.00 93.50 418 GLN A CA 1
ATOM 3111 C C . GLN A 1 418 ? 9.542 9.232 1.954 1.00 93.50 418 GLN A C 1
ATOM 3113 O O . GLN A 1 418 ? 10.725 9.283 2.285 1.00 93.50 418 GLN A O 1
ATOM 3118 N N . LEU A 1 419 ? 9.149 8.762 0.770 1.00 92.94 419 LEU A N 1
ATOM 3119 C CA . LEU A 1 419 ? 10.020 8.514 -0.379 1.00 92.94 419 LEU A CA 1
ATOM 3120 C C . LEU A 1 419 ? 9.584 9.451 -1.500 1.00 92.94 419 LEU A C 1
ATOM 3122 O O . LEU A 1 419 ? 8.411 9.438 -1.880 1.00 92.94 419 LEU A O 1
ATOM 3126 N N . LEU A 1 420 ? 10.517 10.230 -2.046 1.00 92.31 420 LEU A N 1
ATOM 3127 C CA . LEU A 1 420 ? 10.248 11.193 -3.113 1.00 92.31 420 LEU A CA 1
ATOM 3128 C C . LEU A 1 420 ? 11.104 10.897 -4.361 1.00 92.31 420 LEU A C 1
ATOM 3130 O O . LEU A 1 420 ? 12.289 10.560 -4.244 1.00 92.31 420 LEU A O 1
ATOM 3134 N N . PRO A 1 421 ? 10.530 11.009 -5.577 1.00 89.94 421 PRO A N 1
ATOM 3135 C CA . PRO A 1 421 ? 11.152 10.472 -6.785 1.00 89.94 421 PRO A CA 1
ATOM 3136 C C . PRO A 1 421 ? 12.400 11.231 -7.246 1.00 89.94 421 PRO A C 1
ATOM 3138 O O . PRO A 1 421 ? 13.135 10.712 -8.082 1.00 89.94 421 PRO A O 1
ATOM 3141 N N . ASP A 1 422 ? 12.686 12.419 -6.714 1.00 87.56 422 ASP A N 1
ATOM 3142 C CA . ASP A 1 422 ? 13.912 13.164 -7.012 1.00 87.56 422 ASP A CA 1
ATOM 3143 C C . ASP A 1 422 ? 15.161 12.623 -6.300 1.00 87.56 422 ASP A C 1
ATOM 3145 O O . ASP A 1 422 ? 16.264 12.901 -6.765 1.00 87.56 422 ASP A O 1
ATOM 3149 N N . ARG A 1 423 ? 15.013 11.819 -5.234 1.00 83.44 423 ARG A N 1
ATOM 3150 C CA . ARG A 1 423 ? 16.152 11.178 -4.543 1.00 83.44 423 ARG A CA 1
ATOM 3151 C C . ARG A 1 423 ? 16.448 9.744 -4.978 1.00 83.44 423 ARG A C 1
ATOM 3153 O O . ARG A 1 423 ? 17.575 9.299 -4.817 1.00 83.44 423 ARG A O 1
ATOM 3160 N N . GLY A 1 424 ? 15.465 9.023 -5.525 1.00 77.38 424 GLY A N 1
ATOM 3161 C CA . GLY A 1 424 ? 15.649 7.624 -5.949 1.00 77.38 424 GLY A CA 1
ATOM 3162 C C . GLY A 1 424 ? 14.744 7.139 -7.090 1.00 77.38 424 GLY A C 1
ATOM 3163 O O . GLY A 1 424 ? 14.727 5.951 -7.398 1.00 77.38 424 GLY A O 1
ATOM 3164 N N . GLY A 1 425 ? 13.946 8.005 -7.724 1.00 84.88 425 GLY A N 1
ATOM 3165 C CA . GLY A 1 425 ? 12.992 7.645 -8.792 1.00 84.88 425 GLY A CA 1
ATOM 3166 C C . GLY A 1 425 ? 11.695 6.953 -8.334 1.00 84.88 425 GLY A C 1
ATOM 3167 O O . GLY A 1 425 ? 10.716 6.923 -9.091 1.00 84.88 425 GLY A O 1
ATOM 3168 N N . TRP A 1 426 ? 11.678 6.441 -7.102 1.00 88.81 426 TRP A N 1
ATOM 3169 C CA . TRP A 1 426 ? 10.553 5.775 -6.439 1.00 88.81 426 TRP A CA 1
ATOM 3170 C C . TRP A 1 426 ? 9.556 6.771 -5.823 1.00 88.81 426 TRP A C 1
ATOM 3172 O O . TRP A 1 426 ? 9.928 7.875 -5.432 1.00 88.81 426 TRP A O 1
ATOM 3182 N N . GLY A 1 427 ? 8.290 6.375 -5.695 1.00 90.88 427 GLY A N 1
ATOM 3183 C CA . GLY A 1 427 ? 7.253 7.182 -5.047 1.00 90.88 427 GLY A CA 1
ATOM 3184 C C . GLY A 1 427 ? 6.570 8.212 -5.968 1.00 90.88 427 GLY A C 1
ATOM 3185 O O . GLY A 1 427 ? 6.529 8.034 -7.185 1.00 90.88 427 GLY A O 1
ATOM 3186 N N . PRO A 1 428 ? 5.967 9.287 -5.433 1.00 94.38 428 PRO A N 1
ATOM 3187 C CA . PRO A 1 428 ? 5.926 9.631 -4.020 1.00 94.38 428 PRO A CA 1
ATOM 3188 C C . PRO A 1 428 ? 5.162 8.598 -3.190 1.00 94.38 428 PRO A C 1
ATOM 3190 O O . PRO A 1 428 ? 4.181 8.013 -3.655 1.00 94.38 428 PRO A O 1
ATOM 3193 N N . ILE A 1 429 ? 5.609 8.391 -1.956 1.00 95.81 429 ILE A N 1
ATOM 3194 C CA . ILE A 1 429 ? 4.781 7.803 -0.907 1.00 95.81 429 ILE A CA 1
ATOM 3195 C C . ILE A 1 429 ? 5.116 8.452 0.433 1.00 95.81 429 ILE A C 1
ATOM 3197 O O . ILE A 1 429 ? 6.280 8.729 0.712 1.00 95.81 429 ILE A O 1
ATOM 3201 N N . TYR A 1 430 ? 4.098 8.643 1.258 1.00 96.69 430 TYR A N 1
ATOM 3202 C CA . TYR A 1 430 ? 4.209 8.934 2.681 1.00 96.69 430 TYR A CA 1
ATOM 3203 C C . TYR A 1 430 ? 3.679 7.734 3.462 1.00 96.69 430 TYR A C 1
ATOM 3205 O O . TYR A 1 430 ? 2.708 7.108 3.026 1.00 96.69 430 TYR A O 1
ATOM 3213 N N . TRP A 1 431 ? 4.277 7.419 4.612 1.00 97.06 431 TRP A N 1
ATOM 3214 C CA . TRP A 1 431 ? 3.709 6.460 5.553 1.00 97.06 431 TRP A CA 1
ATOM 3215 C C . TRP A 1 431 ? 4.082 6.747 7.007 1.00 97.06 431 TRP A C 1
ATOM 3217 O O . TRP A 1 431 ? 5.137 7.296 7.307 1.00 97.06 431 TRP A O 1
ATOM 3227 N N . SER A 1 432 ? 3.205 6.341 7.919 1.00 96.12 432 SER A N 1
ATOM 3228 C CA . SER A 1 432 ? 3.374 6.447 9.367 1.00 96.12 432 SER A CA 1
ATOM 3229 C C . SER A 1 432 ? 2.955 5.132 10.017 1.00 96.12 432 SER A C 1
ATOM 3231 O O . SER A 1 432 ? 1.934 4.553 9.641 1.00 96.12 432 SER A O 1
ATOM 3233 N N . LEU A 1 433 ? 3.739 4.657 10.986 1.00 95.25 433 LEU A N 1
ATOM 3234 C CA . LEU A 1 433 ? 3.400 3.506 11.821 1.00 95.25 433 LEU A CA 1
ATOM 3235 C C . LEU A 1 433 ? 2.794 4.007 13.135 1.00 95.25 433 LEU A C 1
ATOM 3237 O O . LEU A 1 433 ? 3.465 4.696 13.899 1.00 95.25 433 LEU A O 1
ATOM 3241 N N . LEU A 1 434 ? 1.545 3.637 13.399 1.00 94.00 434 LEU A N 1
ATOM 3242 C CA . LEU A 1 434 ? 0.801 3.965 14.607 1.00 94.00 434 LEU A CA 1
ATOM 3243 C C . LEU A 1 434 ? 0.686 2.731 15.512 1.00 94.00 434 LEU A C 1
ATOM 3245 O O . LEU A 1 434 ? 0.253 1.661 15.072 1.00 94.00 434 LEU A O 1
ATOM 3249 N N . GLY A 1 435 ? 1.033 2.911 16.784 1.00 86.62 435 GLY A N 1
ATOM 3250 C CA . GLY A 1 435 ? 0.812 1.956 17.869 1.00 86.62 435 GLY A CA 1
ATOM 3251 C C . GLY A 1 435 ? -0.018 2.564 19.002 1.00 86.62 435 GLY A C 1
ATOM 3252 O O . GLY A 1 435 ? -0.144 3.786 19.114 1.00 86.62 435 GLY A O 1
ATOM 3253 N N . PHE A 1 436 ? -0.580 1.699 19.841 1.00 86.19 436 PHE A N 1
ATOM 3254 C CA . PHE A 1 436 ? -1.323 2.067 21.049 1.00 86.19 436 PHE A CA 1
ATOM 3255 C C . PHE A 1 436 ? -0.368 2.259 22.244 1.00 86.19 436 PHE A C 1
ATOM 3257 O O . PHE A 1 436 ? 0.745 1.726 22.234 1.00 86.19 436 PHE A O 1
ATOM 3264 N N . ALA A 1 437 ? -0.799 3.038 23.241 1.00 74.38 437 ALA A N 1
ATOM 3265 C CA . ALA A 1 437 ? -0.013 3.427 24.422 1.00 74.38 437 ALA A CA 1
ATOM 3266 C C . ALA A 1 437 ? -0.272 2.561 25.671 1.00 74.38 437 ALA A C 1
ATOM 3268 O O . ALA A 1 437 ? -1.455 2.226 25.911 1.00 74.38 437 ALA A O 1
#

Secondary structure (DSSP, 8-state):
-----------------------------------------S-SS-------PSPP-------------HHHHHGGGHHHHHHHHHSPPP-EEEE-TTS-TTTTHHHHHHTTEEEPSHHHHHTTEEEE--TT---TTSS--PPPPPPBPTTT-SBSEEEE-GGGGHHHHHHHHHHHTT--SS-EEEEETT-TT-HHHHHHHHHHSGGGGT--TT--S----EEEEEEESSHHHHHHHHHHHHHHS-HHHHTTEEEEE--TT-HHHHTTT--EEEEEEE-----HHHHHHHHHHHHS-TTSPP-BTTB----SPPPPHHHHHHHTTS---HHHHHHHHHHHHHHHHHHHTTEEEEEEEEEEES--SGGGTHHHHHHHHHS--SSS-EEEE-S--HHHHTSPPPSTTPPPSEEE-SSSEEE-HHHHS---EEEEEEEE-

Sequence (437 aa):
MATSRQKHCPHRRRLICFSVLALLVFVLSTNRPERHPQVALLRGLRSCRCAGGPSEPVVSTSSTLGLGTLKDEYGSRWPSLSAALLRPKRYAVWVNPFAEPGAAAPLLKSCGLEPLPGFAGEAHLWAPTSEGSISEASSSGWLPKPPSCARTGLKLFYPLDLASAMPALTLLEALGASMPARPLSVLDACSAPGGKLLVLAGVLLGCLAKERPGSSESAPQRNLVAFERDAFRFNRLKQNLRLYLPPAALRLVTTIKGDASQTKQLQRYGPFDGALVDAPCSSERERLLKALRRQAPKGSERPVESSGVFSEGLPESSEAAAALSEPWDVQKAHANARLQAEILSSVLLNTSPAGSVVYATCALSGIENDAVVGKVCDSGELPFSLHCCAGESEVQRSLPSPTSGGPEIVEHTARGWQLLPDRGGWGPIYWSLLGFA

Mean predicted aligned error: 13.31 Å